Protein AF-0000000069156287 (afdb_homodimer)

Nearest PDB structures (foldseek):
  8ffm-assembly1_A  TM=2.471E-01  e=8.050E+00  Rattus norvegicus

Radius of gyration: 22.24 Å; Cα contacts (8 Å, |Δi|>4): 532; chains: 2; bounding box: 64×56×47 Å

InterPro domains:
  IPR019402 CWH43-like, N-terminal domain [PF10277] (24-183)
  IPR050911 DRAM/TMEM150 Autophagy Modulator [PTHR21324] (23-189)

Organism: Gadus morhua (NCBI:txid8049)

Secondary structure (DSSP, 8-state):
-THHHHHHHHHHHHHHHHHHHHTTTTSTTHHHHHHHHHHHHHHHHHHHHHHHHHHHHTTT--HHHHHHHHHHHHHHHHHHHHHHHS-TTT-HHHHHHHHHHHHHHHHHHHHHHHHHHHHSSPPTTHHHHHHHHHHHHHHHHHHHHHHHHHHHTT-HHHHHHHHHHHHHHHHHHHHHHHHHHTT--EEEEEEE-/-THHHHHHHHHHHHHHHHHHHHTT-SSTTHHHHHHHHHHHHHHHHHHHHHHHHHHHHTTT--HHHHHHHHHHHHHHHHHHHHHHHS-TTT-HHHHHHHHHHHHHHHHHHHHHHHHHHHHSSPPTTHHHHHHHHHHHHHHHHHHHHHHHHHHHTT-HHHHHHHHHHHHHHHHHHHHHHHHHHTT--EEEEEEE-

Structure (mmCIF, N/CA/C/O backbone):
data_AF-0000000069156287-model_v1
#
loop_
_entity.id
_entity.type
_entity.pdbx_description
1 polymer 'Transmembrane protein 150B'
#
loop_
_atom_site.group_PDB
_atom_site.id
_atom_site.type_symbol
_atom_site.label_atom_id
_atom_site.label_alt_id
_atom_site.label_comp_id
_atom_site.label_asym_id
_atom_site.label_entity_id
_atom_site.label_seq_id
_atom_site.pdbx_PDB_ins_code
_atom_site.Cartn_x
_atom_site.Cartn_y
_atom_site.Cartn_z
_atom_site.occupancy
_atom_site.B_iso_or_equiv
_atom_site.auth_seq_id
_atom_site.auth_comp_id
_atom_site.auth_asym_id
_atom_site.auth_atom_id
_atom_site.pdbx_PDB_model_num
ATOM 1 N N . MET A 1 1 ? 18.578 5.625 12.688 1 57.44 1 MET A N 1
ATOM 2 C CA . MET A 1 1 ? 19.562 5.293 11.656 1 57.44 1 MET A CA 1
ATOM 3 C C . MET A 1 1 ? 19.312 3.896 11.094 1 57.44 1 MET A C 1
ATOM 5 O O . MET A 1 1 ? 19.25 3.713 9.883 1 57.44 1 MET A O 1
ATOM 9 N N . LEU A 1 2 ? 18.969 2.975 11.984 1 64.5 2 LEU A N 1
ATOM 10 C CA . LEU A 1 2 ? 18.891 1.562 11.625 1 64.5 2 LEU A CA 1
ATOM 11 C C . LEU A 1 2 ? 17.531 1.218 11.055 1 64.5 2 LEU A C 1
ATOM 13 O O . LEU A 1 2 ? 17.391 0.245 10.305 1 64.5 2 LEU A O 1
ATOM 17 N N . LEU A 1 3 ? 16.656 2.238 11.047 1 77.5 3 LEU A N 1
ATOM 18 C CA . LEU A 1 3 ? 15.273 1.873 10.719 1 77.5 3 LEU A CA 1
ATOM 19 C C . LEU A 1 3 ? 15.07 1.816 9.211 1 77.5 3 LEU A C 1
ATOM 21 O O . LEU A 1 3 ? 14.352 0.952 8.711 1 77.5 3 LEU A O 1
ATOM 25 N N . TRP A 1 4 ? 15.93 2.475 8.516 1 85.88 4 TRP A N 1
ATOM 26 C CA . TRP A 1 4 ? 15.688 2.539 7.078 1 85.88 4 TRP A CA 1
ATOM 27 C C . TRP A 1 4 ? 16.281 1.322 6.375 1 85.88 4 TRP A C 1
ATOM 29 O O . TRP A 1 4 ? 15.789 0.914 5.316 1 85.88 4 TRP A O 1
ATOM 39 N N . LEU A 1 5 ? 17.328 0.754 6.984 1 88.25 5 LEU A N 1
ATOM 40 C CA . LEU A 1 5 ? 17.906 -0.44 6.375 1 88.25 5 LEU A CA 1
ATOM 41 C C . LEU A 1 5 ? 17.016 -1.651 6.594 1 88.25 5 LEU A C 1
ATOM 43 O O . LEU A 1 5 ? 17.109 -2.645 5.871 1 88.25 5 LEU A O 1
ATOM 47 N N . LEU A 1 6 ? 16.109 -1.538 7.504 1 90.81 6 LEU A N 1
ATOM 48 C CA . LEU A 1 6 ? 15.203 -2.645 7.785 1 90.81 6 LEU A CA 1
ATOM 49 C C . LEU A 1 6 ? 14.156 -2.785 6.684 1 90.81 6 LEU A C 1
ATOM 51 O O . LEU A 1 6 ? 13.602 -3.865 6.488 1 90.81 6 LEU A O 1
ATOM 55 N N . LEU A 1 7 ? 13.898 -1.75 5.949 1 94.12 7 LEU A N 1
ATOM 56 C CA . LEU A 1 7 ? 12.852 -1.778 4.934 1 94.12 7 LEU A CA 1
ATOM 57 C C . LEU A 1 7 ? 13.188 -2.789 3.842 1 94.12 7 LEU A C 1
ATOM 59 O O . LEU A 1 7 ? 12.422 -3.73 3.611 1 94.12 7 LEU A O 1
ATOM 63 N N . PRO A 1 8 ? 14.375 -2.725 3.266 1 95.69 8 PRO A N 1
ATOM 64 C CA . PRO A 1 8 ? 14.711 -3.727 2.252 1 95.69 8 PRO A CA 1
ATOM 65 C C . PRO A 1 8 ? 14.867 -5.129 2.836 1 95.69 8 PRO A C 1
ATOM 67 O O . PRO A 1 8 ? 14.531 -6.117 2.18 1 95.69 8 PRO A O 1
ATOM 70 N N . ILE A 1 9 ? 15.328 -5.207 4.035 1 95.19 9 ILE A N 1
ATOM 71 C CA . ILE A 1 9 ? 15.531 -6.5 4.676 1 95.19 9 ILE A CA 1
ATOM 72 C C . ILE A 1 9 ? 14.172 -7.164 4.926 1 95.19 9 ILE A C 1
ATOM 74 O O . ILE A 1 9 ? 13.984 -8.344 4.617 1 95.19 9 ILE A O 1
ATOM 78 N N . CYS A 1 10 ? 13.25 -6.453 5.445 1 95.5 10 CYS A N 1
ATOM 79 C CA . CYS A 1 10 ? 11.906 -6.98 5.672 1 95.5 10 CYS A CA 1
ATOM 80 C C . CYS A 1 10 ? 11.234 -7.336 4.355 1 95.5 10 CYS A C 1
ATOM 82 O O . CYS A 1 10 ? 10.562 -8.367 4.254 1 95.5 10 CYS A O 1
ATOM 84 N N . PHE A 1 11 ? 11.406 -6.473 3.436 1 97.44 11 PHE A N 1
ATOM 85 C CA . PHE A 1 11 ? 10.875 -6.746 2.107 1 97.44 11 PHE A CA 1
ATOM 86 C C . PHE A 1 11 ? 11.344 -8.109 1.608 1 97.44 11 PHE A C 1
ATOM 88 O O . PHE A 1 11 ? 10.531 -8.93 1.176 1 97.44 11 PHE A O 1
ATOM 95 N N . THR A 1 12 ? 12.617 -8.328 1.696 1 96.12 12 THR A N 1
ATOM 96 C CA . THR A 1 12 ? 13.203 -9.57 1.209 1 96.12 12 THR A CA 1
ATOM 97 C C . THR A 1 12 ? 12.734 -10.758 2.047 1 96.12 12 THR A C 1
ATOM 99 O O . THR A 1 12 ? 12.328 -11.789 1.505 1 96.12 12 THR A O 1
ATOM 102 N N . ALA A 1 13 ? 12.742 -10.609 3.322 1 95.12 13 ALA A N 1
ATOM 103 C CA . ALA A 1 13 ? 12.344 -11.695 4.211 1 95.12 13 ALA A CA 1
ATOM 104 C C . ALA A 1 13 ? 10.883 -12.07 4.008 1 95.12 13 ALA A C 1
ATOM 106 O O . ALA A 1 13 ? 10.555 -13.25 3.846 1 95.12 13 ALA A O 1
ATOM 107 N N . ILE A 1 14 ? 10.016 -11.117 3.959 1 94.81 14 ILE A N 1
ATOM 108 C CA . ILE A 1 14 ? 8.586 -11.367 3.768 1 94.81 14 ILE A CA 1
ATOM 109 C C . ILE A 1 14 ? 8.344 -11.93 2.373 1 94.81 14 ILE A C 1
ATOM 111 O O . ILE A 1 14 ? 7.547 -12.859 2.201 1 94.81 14 ILE A O 1
ATOM 115 N N . GLY A 1 15 ? 9.016 -11.391 1.414 1 94.19 15 GLY A N 1
ATOM 116 C CA . GLY A 1 15 ? 8.891 -11.898 0.055 1 94.19 15 GLY A CA 1
ATOM 117 C C . GLY A 1 15 ? 9.281 -13.352 -0.079 1 94.19 15 GLY A C 1
ATOM 118 O O . GLY A 1 15 ? 8.586 -14.133 -0.74 1 94.19 15 GLY A O 1
ATOM 119 N N . LEU A 1 16 ? 10.352 -13.695 0.585 1 91 16 LEU A N 1
ATOM 120 C CA . LEU A 1 16 ? 10.812 -15.078 0.506 1 91 16 LEU A CA 1
ATOM 121 C C . LEU A 1 16 ? 9.836 -16.031 1.19 1 91 16 LEU A C 1
ATOM 123 O O . LEU A 1 16 ? 9.617 -17.141 0.722 1 91 16 LEU A O 1
ATOM 127 N N . VAL A 1 17 ? 9.203 -15.57 2.221 1 86.94 17 VAL A N 1
ATOM 128 C CA . VAL A 1 17 ? 8.156 -16.359 2.869 1 86.94 17 VAL A CA 1
ATOM 129 C C . VAL A 1 17 ? 6.984 -16.531 1.911 1 86.94 17 VAL A C 1
ATOM 131 O O . VAL A 1 17 ? 6.352 -17.594 1.893 1 86.94 17 VAL A O 1
ATOM 134 N N . GLY A 1 18 ? 6.699 -15.555 1.138 1 86.75 18 GLY A N 1
ATOM 135 C CA . GLY A 1 18 ? 5.617 -15.617 0.169 1 86.75 18 GLY A CA 1
ATOM 136 C C . GLY A 1 18 ? 5.852 -16.641 -0.919 1 86.75 18 GLY A C 1
ATOM 137 O O . GLY A 1 18 ? 4.898 -17.234 -1.438 1 86.75 18 GLY A O 1
ATOM 138 N N . ILE A 1 19 ? 7.074 -16.844 -1.29 1 84.19 19 ILE A N 1
ATOM 139 C CA . ILE A 1 19 ? 7.383 -17.844 -2.309 1 84.19 19 ILE A CA 1
ATOM 140 C C . ILE A 1 19 ? 6.984 -19.234 -1.812 1 84.19 19 ILE A C 1
ATOM 142 O O . ILE A 1 19 ? 6.434 -20.047 -2.566 1 84.19 19 ILE A O 1
ATOM 146 N N . ALA A 1 20 ? 7.199 -19.516 -0.569 1 77 20 ALA A N 1
ATOM 147 C CA . ALA A 1 20 ? 6.812 -20.781 0.032 1 77 20 ALA A CA 1
ATOM 148 C C . ALA A 1 20 ? 5.297 -20.953 0.037 1 77 20 ALA A C 1
ATOM 150 O O . ALA A 1 20 ? 4.785 -22.062 -0.179 1 77 20 ALA A O 1
ATOM 151 N N . ALA A 1 21 ? 4.621 -19.875 0.158 1 73.38 21 ALA A N 1
ATOM 152 C CA . ALA A 1 21 ? 3.16 -19.906 0.201 1 73.38 21 ALA A CA 1
ATOM 153 C C . ALA A 1 21 ? 2.576 -20.172 -1.185 1 73.38 21 ALA A C 1
ATOM 155 O O . ALA A 1 21 ? 1.5 -20.766 -1.31 1 73.38 21 ALA A O 1
ATOM 156 N N . VAL A 1 22 ? 3.18 -19.688 -2.256 1 66.38 22 VAL A N 1
ATOM 157 C CA . VAL A 1 22 ? 2.74 -19.859 -3.637 1 66.38 22 VAL A CA 1
ATOM 158 C C . VAL A 1 22 ? 2.65 -21.344 -3.967 1 66.38 22 VAL A C 1
ATOM 160 O O . VAL A 1 22 ? 1.7 -21.797 -4.617 1 66.38 22 VAL A O 1
ATOM 163 N N . TYR A 1 23 ? 3.582 -22.062 -3.621 1 63.62 23 TYR A N 1
ATOM 164 C CA . TYR A 1 23 ? 3.605 -23.484 -3.945 1 63.62 23 TYR A CA 1
ATOM 165 C C . TYR A 1 23 ? 2.416 -24.203 -3.322 1 63.62 23 TYR A C 1
ATOM 167 O O . TYR A 1 23 ? 1.968 -25.234 -3.834 1 63.62 23 TYR A O 1
ATOM 175 N N . CYS A 1 24 ? 1.816 -23.516 -2.387 1 54.28 24 CYS A N 1
ATOM 176 C CA . CYS A 1 24 ? 0.682 -24.156 -1.725 1 54.28 24 CYS A CA 1
ATOM 177 C C . CYS A 1 24 ? -0.627 -23.484 -2.123 1 54.28 24 CYS A C 1
ATOM 179 O O . CYS A 1 24 ? -1.708 -23.984 -1.8 1 54.28 24 CYS A O 1
ATOM 181 N N . GLY A 1 25 ? -0.636 -22.469 -3.025 1 57.66 25 GLY A N 1
ATOM 182 C CA . GLY A 1 25 ? -1.684 -21.516 -2.691 1 57.66 25 GLY A CA 1
ATOM 183 C C . GLY A 1 25 ? -2.605 -21.219 -3.855 1 57.66 25 GLY A C 1
ATOM 184 O O . GLY A 1 25 ? -3.09 -20.094 -3.99 1 57.66 25 GLY A O 1
ATOM 185 N N . SER A 1 26 ? -2.893 -22.188 -4.695 1 66.38 26 SER A N 1
ATOM 186 C CA . SER A 1 26 ? -3.848 -21.734 -5.699 1 66.38 26 SER A CA 1
ATOM 187 C C . SER A 1 26 ? -5.273 -21.75 -5.152 1 66.38 26 SER A C 1
ATOM 189 O O . SER A 1 26 ? -6.191 -21.234 -5.793 1 66.38 26 SER A O 1
ATOM 191 N N . TYR A 1 27 ? -5.371 -22.266 -3.963 1 79.75 27 TYR A N 1
ATOM 192 C CA . TYR A 1 27 ? -6.723 -22.344 -3.424 1 79.75 27 TYR A CA 1
ATOM 193 C C . TYR A 1 27 ? -6.809 -21.656 -2.068 1 79.75 27 TYR A C 1
ATOM 195 O O . TYR A 1 27 ? -5.816 -21.578 -1.34 1 79.75 27 TYR A O 1
ATOM 203 N N . GLN A 1 28 ? -7.969 -21.219 -1.724 1 82.19 28 GLN A N 1
ATOM 204 C CA . GLN A 1 28 ? -8.219 -20.609 -0.422 1 82.19 28 GLN A CA 1
ATOM 205 C C . GLN A 1 28 ? -8.016 -21.609 0.707 1 82.19 28 GLN A C 1
ATOM 207 O O . GLN A 1 28 ? -8.344 -22.797 0.554 1 82.19 28 GLN A O 1
ATOM 212 N N . PRO A 1 29 ? -7.379 -21.266 1.798 1 86.44 29 PRO A N 1
ATOM 213 C CA . PRO A 1 29 ? -7.027 -19.906 2.238 1 86.44 29 PRO A CA 1
ATOM 214 C C . PRO A 1 29 ? -5.598 -19.516 1.87 1 86.44 29 PRO A C 1
ATOM 216 O O . PRO A 1 29 ? -5.172 -18.391 2.146 1 86.44 29 PRO A O 1
ATOM 219 N N . GLU A 1 30 ? -4.859 -20.469 1.293 1 86.44 30 GLU A N 1
ATOM 220 C CA . GLU A 1 30 ? -3.465 -20.188 0.96 1 86.44 30 GLU A CA 1
ATOM 221 C C . GLU A 1 30 ? -3.357 -19.031 -0.034 1 86.44 30 GLU A C 1
ATOM 223 O O . GLU A 1 30 ? -2.428 -18.234 0.04 1 86.44 30 GLU A O 1
ATOM 228 N N . SER A 1 31 ? -4.281 -18.938 -0.918 1 88.06 31 SER A N 1
ATOM 229 C CA . SER A 1 31 ? -4.258 -17.859 -1.897 1 88.06 31 SER A CA 1
ATOM 230 C C . SER A 1 31 ? -4.473 -16.5 -1.232 1 88.06 31 SER A C 1
ATOM 232 O O . SER A 1 31 ? -3.947 -15.492 -1.691 1 88.06 31 SER A O 1
ATOM 234 N N . CYS A 1 32 ? -5.277 -16.5 -0.157 1 90.56 32 CYS A N 1
ATOM 235 C CA . CYS A 1 32 ? -5.488 -15.273 0.597 1 90.56 32 CYS A CA 1
ATOM 236 C C . CYS A 1 32 ? -4.195 -14.805 1.261 1 90.56 32 CYS A C 1
ATOM 238 O O . CYS A 1 32 ? -3.883 -13.617 1.256 1 90.56 32 CYS A O 1
ATOM 240 N N . ILE A 1 33 ? -3.52 -15.75 1.844 1 91.25 33 ILE A N 1
ATOM 241 C CA . ILE A 1 33 ? -2.248 -15.461 2.496 1 91.25 33 ILE A CA 1
ATOM 242 C C . ILE A 1 33 ? -1.245 -14.945 1.465 1 91.25 33 ILE A C 1
ATOM 244 O O . ILE A 1 33 ? -0.547 -13.961 1.707 1 91.25 33 ILE A O 1
ATOM 248 N N . PHE A 1 34 ? -1.229 -15.648 0.334 1 91.62 34 PHE A N 1
ATOM 249 C CA . PHE A 1 34 ? -0.351 -15.234 -0.754 1 91.62 34 PHE A CA 1
ATOM 250 C C . PHE A 1 34 ? -0.656 -13.805 -1.18 1 91.62 34 PHE A C 1
ATOM 252 O O . PHE A 1 34 ? 0.253 -12.984 -1.312 1 91.62 34 PHE A O 1
ATOM 259 N N . SER A 1 35 ? -1.895 -13.492 -1.334 1 93.62 35 SER A N 1
ATOM 260 C CA . SER A 1 35 ? -2.322 -12.156 -1.729 1 93.62 35 SER A CA 1
ATOM 261 C C . SER A 1 35 ? -1.895 -11.117 -0.702 1 93.62 35 SER A C 1
ATOM 263 O O . SER A 1 35 ? -1.35 -10.07 -1.062 1 93.62 35 SER A O 1
ATOM 265 N N . GLN A 1 36 ? -2.104 -11.438 0.506 1 95.19 36 GLN A N 1
ATOM 266 C CA . GLN A 1 36 ? -1.752 -10.5 1.571 1 95.19 36 GLN A CA 1
ATOM 267 C C . GLN A 1 36 ? -0.25 -10.227 1.59 1 95.19 36 GLN A C 1
ATOM 269 O O . GLN A 1 36 ? 0.177 -9.078 1.726 1 95.19 36 GLN A O 1
ATOM 274 N N . ILE A 1 37 ? 0.531 -11.242 1.494 1 95.12 37 ILE A N 1
ATOM 275 C CA . ILE A 1 37 ? 1.983 -11.109 1.486 1 95.12 37 ILE A CA 1
ATOM 276 C C . ILE A 1 37 ? 2.418 -10.25 0.304 1 95.12 37 ILE A C 1
ATOM 278 O O . ILE A 1 37 ? 3.234 -9.336 0.459 1 95.12 37 ILE A O 1
ATOM 282 N N . CYS A 1 38 ? 1.894 -10.5 -0.881 1 95.62 38 CYS A N 1
ATOM 283 C CA . CYS A 1 38 ? 2.238 -9.742 -2.076 1 95.62 38 CYS A CA 1
ATOM 284 C C . CYS A 1 38 ? 1.898 -8.266 -1.9 1 95.62 38 CYS A C 1
ATOM 286 O O . CYS A 1 38 ? 2.666 -7.395 -2.312 1 95.62 38 CYS A O 1
ATOM 288 N N . ASN A 1 39 ? 0.79 -7.992 -1.289 1 97.56 39 ASN A N 1
ATOM 289 C CA . ASN A 1 39 ? 0.387 -6.602 -1.099 1 97.56 39 ASN A CA 1
ATOM 290 C C . ASN A 1 39 ? 1.276 -5.895 -0.081 1 97.56 39 ASN A C 1
ATOM 292 O O . ASN A 1 39 ? 1.581 -4.711 -0.234 1 97.56 39 ASN A O 1
ATOM 296 N N . ILE A 1 40 ? 1.68 -6.574 0.92 1 97.5 40 ILE A N 1
ATOM 297 C CA . ILE A 1 40 ? 2.641 -6.012 1.862 1 97.5 40 ILE A CA 1
ATOM 298 C C . ILE A 1 40 ? 3.959 -5.723 1.146 1 97.5 40 ILE A C 1
ATOM 300 O O . ILE A 1 40 ? 4.543 -4.652 1.316 1 97.5 40 ILE A O 1
ATOM 304 N N . CYS A 1 41 ? 4.422 -6.652 0.36 1 97.38 41 CYS A N 1
ATOM 305 C CA . CYS A 1 41 ? 5.656 -6.473 -0.395 1 97.38 41 CYS A CA 1
ATOM 306 C C . CYS A 1 41 ? 5.52 -5.332 -1.397 1 97.38 41 CYS A C 1
ATOM 308 O O . CYS A 1 41 ? 6.473 -4.582 -1.621 1 97.38 41 CYS A O 1
ATOM 310 N N . SER A 1 42 ? 4.352 -5.273 -2.018 1 98.25 42 SER A N 1
ATOM 311 C CA . SER A 1 42 ? 4.117 -4.168 -2.943 1 98.25 42 SER A CA 1
ATOM 312 C C . SER A 1 42 ? 4.266 -2.82 -2.246 1 98.25 42 SER A C 1
ATOM 314 O O . SER A 1 42 ? 4.949 -1.927 -2.75 1 98.25 42 SER A O 1
ATOM 316 N N . LEU A 1 43 ? 3.68 -2.686 -1.086 1 97.81 43 LEU A N 1
ATOM 317 C CA . LEU A 1 43 ? 3.779 -1.451 -0.315 1 97.81 43 LEU A CA 1
ATOM 318 C C . LEU A 1 43 ? 5.227 -1.165 0.072 1 97.81 43 LEU A C 1
ATOM 320 O O . LEU A 1 43 ? 5.719 -0.052 -0.126 1 97.81 43 LEU A O 1
ATOM 324 N N . LEU A 1 44 ? 5.871 -2.137 0.646 1 97.56 44 LEU A N 1
ATOM 325 C CA . LEU A 1 44 ? 7.262 -1.971 1.05 1 97.56 44 LEU A CA 1
ATOM 326 C C . LEU A 1 44 ? 8.141 -1.624 -0.149 1 97.56 44 LEU A C 1
ATOM 328 O O . LEU A 1 44 ? 9.023 -0.775 -0.048 1 97.56 44 LEU A O 1
ATOM 332 N N . GLY A 1 45 ? 7.895 -2.336 -1.242 1 98.06 45 GLY A N 1
ATOM 333 C CA . GLY A 1 45 ? 8.633 -2.027 -2.457 1 98.06 45 GLY A CA 1
ATOM 334 C C . GLY A 1 45 ? 8.469 -0.588 -2.906 1 98.06 45 GLY A C 1
ATOM 335 O O . GLY A 1 45 ? 9.453 0.073 -3.256 1 98.06 45 GLY A O 1
ATOM 336 N N . MET A 1 46 ? 7.25 -0.106 -2.891 1 98.19 46 MET A N 1
ATOM 337 C CA . MET A 1 46 ? 6.996 1.28 -3.273 1 98.19 46 MET A CA 1
ATOM 338 C C . MET A 1 46 ? 7.738 2.244 -2.354 1 98.19 46 MET A C 1
ATOM 340 O O . MET A 1 46 ? 8.32 3.229 -2.818 1 98.19 46 MET A O 1
ATOM 344 N N . LEU A 1 47 ? 7.746 1.96 -1.097 1 96.69 47 LEU A N 1
ATOM 345 C CA . LEU A 1 47 ? 8.445 2.809 -0.135 1 96.69 47 LEU A CA 1
ATOM 346 C C . LEU A 1 47 ? 9.945 2.816 -0.407 1 96.69 47 LEU A C 1
ATOM 348 O O . LEU A 1 47 ? 10.578 3.873 -0.385 1 96.69 47 LEU A O 1
ATOM 352 N N . ILE A 1 48 ? 10.484 1.666 -0.645 1 97.5 48 ILE A N 1
ATOM 353 C CA . ILE A 1 48 ? 11.906 1.541 -0.932 1 97.5 48 ILE A CA 1
ATOM 354 C C . ILE A 1 48 ? 12.258 2.369 -2.166 1 97.5 48 ILE A C 1
ATOM 356 O O . ILE A 1 48 ? 13.242 3.115 -2.162 1 97.5 48 ILE A O 1
ATOM 360 N N . VAL A 1 49 ? 11.438 2.248 -3.164 1 98 49 VAL A N 1
ATOM 361 C CA . VAL A 1 49 ? 11.688 2.924 -4.434 1 98 49 VAL A CA 1
ATOM 362 C C . VAL A 1 49 ? 11.648 4.438 -4.234 1 98 49 VAL A C 1
ATOM 364 O O . VAL A 1 49 ? 12.5 5.16 -4.746 1 98 49 VAL A O 1
ATOM 367 N N . VAL A 1 50 ? 10.75 4.91 -3.484 1 96.62 50 VAL A N 1
ATOM 368 C CA . VAL A 1 50 ? 10.594 6.344 -3.252 1 96.62 50 VAL A CA 1
ATOM 369 C C . VAL A 1 50 ? 11.781 6.867 -2.439 1 96.62 50 VAL A C 1
ATOM 371 O O . VAL A 1 50 ? 12.336 7.922 -2.75 1 96.62 50 VAL A O 1
ATOM 374 N N . ILE A 1 51 ? 12.125 6.141 -1.44 1 95.44 51 ILE A N 1
ATOM 375 C CA . ILE A 1 51 ? 13.242 6.555 -0.603 1 95.44 51 ILE A CA 1
ATOM 376 C C . ILE A 1 51 ? 14.531 6.555 -1.425 1 95.44 51 ILE A C 1
ATOM 378 O O . ILE A 1 51 ? 15.328 7.488 -1.341 1 95.44 51 ILE A O 1
ATOM 382 N N . ARG A 1 52 ? 14.734 5.48 -2.178 1 95 52 ARG A N 1
ATOM 383 C CA . ARG A 1 52 ? 15.914 5.402 -3.035 1 95 52 ARG A CA 1
ATOM 384 C C . ARG A 1 52 ? 15.953 6.555 -4.031 1 95 52 ARG A C 1
ATOM 386 O O . ARG A 1 52 ? 17 7.137 -4.281 1 95 52 ARG A O 1
ATOM 393 N N . TYR A 1 53 ? 14.844 6.863 -4.586 1 95.75 53 TYR A N 1
ATOM 394 C CA . TYR A 1 53 ? 14.742 8 -5.488 1 95.75 53 TYR A CA 1
ATOM 395 C C . TYR A 1 53 ? 15.227 9.281 -4.816 1 95.75 53 TYR A C 1
ATOM 397 O O . TYR A 1 53 ? 16.016 10.031 -5.395 1 95.75 53 TYR A O 1
ATOM 405 N N . GLN A 1 54 ? 14.75 9.5 -3.621 1 94.12 54 GLN A N 1
ATOM 406 C CA . GLN A 1 54 ? 15.133 10.711 -2.898 1 94.12 54 GLN A CA 1
ATOM 407 C C . GLN A 1 54 ? 16.625 10.711 -2.57 1 94.12 54 GLN A C 1
ATOM 409 O O . GLN A 1 54 ? 17.266 11.758 -2.592 1 94.12 54 GLN A O 1
ATOM 414 N N . GLN A 1 55 ? 17.125 9.609 -2.207 1 91.56 55 GLN A N 1
ATOM 415 C CA . GLN A 1 55 ? 18.547 9.484 -1.915 1 91.56 55 GLN A CA 1
ATOM 416 C C . GLN A 1 55 ? 19.391 9.938 -3.1 1 91.56 55 GLN A C 1
ATOM 418 O O . GLN A 1 55 ? 20.375 10.672 -2.928 1 91.56 55 GLN A O 1
ATOM 423 N N . ILE A 1 56 ? 18.984 9.516 -4.242 1 92.31 56 ILE A N 1
ATOM 424 C CA . ILE A 1 56 ? 19.734 9.836 -5.449 1 92.31 56 ILE A CA 1
ATOM 425 C C . ILE A 1 56 ? 19.438 11.273 -5.879 1 92.31 56 ILE A C 1
ATOM 427 O O . ILE A 1 56 ? 20.328 11.969 -6.387 1 92.31 56 ILE A O 1
ATOM 431 N N . GLN A 1 57 ? 18.219 11.68 -5.676 1 91.69 57 GLN A N 1
ATOM 432 C CA . GLN A 1 57 ? 17.828 13.039 -6.02 1 91.69 57 GLN A CA 1
ATOM 433 C C . GLN A 1 57 ? 18.688 14.062 -5.285 1 91.69 57 GLN A C 1
ATOM 435 O O . GLN A 1 57 ? 19.031 15.109 -5.836 1 91.69 57 GLN A O 1
ATOM 440 N N . ASP A 1 58 ? 19.078 13.758 -4.148 1 87.62 58 ASP A N 1
ATOM 441 C CA . ASP A 1 58 ? 19.875 14.656 -3.32 1 87.62 58 ASP A CA 1
ATOM 442 C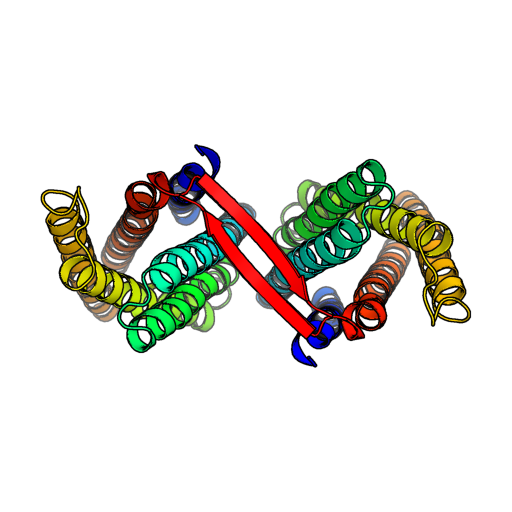 C . ASP A 1 58 ? 21.297 14.766 -3.855 1 87.62 58 ASP A C 1
ATOM 444 O O . ASP A 1 58 ? 22.016 15.727 -3.543 1 87.62 58 ASP A O 1
ATOM 448 N N . LEU A 1 59 ? 21.766 13.812 -4.547 1 84.62 59 LEU A N 1
ATOM 449 C CA . LEU A 1 59 ? 23.094 13.859 -5.141 1 84.62 59 LEU A CA 1
ATOM 450 C C . LEU A 1 59 ? 23.109 14.734 -6.391 1 84.62 59 LEU A C 1
ATOM 452 O O . LEU A 1 59 ? 24.172 15.148 -6.855 1 84.62 59 LEU A O 1
ATOM 456 N N . ASP A 1 60 ? 21.891 15.055 -6.938 1 82.06 60 ASP A N 1
ATOM 457 C CA . ASP A 1 60 ? 21.703 15.938 -8.094 1 82.06 60 ASP A CA 1
ATOM 458 C C . ASP A 1 60 ? 22.438 15.398 -9.312 1 82.06 60 ASP A C 1
ATOM 460 O O . ASP A 1 60 ? 23.078 16.172 -10.047 1 82.06 60 ASP A O 1
ATOM 464 N N . CYS A 1 61 ? 22.453 14.094 -9.453 1 83.88 61 CYS A N 1
ATOM 465 C CA . CYS A 1 61 ? 23.078 13.438 -10.602 1 83.88 61 CYS A CA 1
ATOM 466 C C . CYS A 1 61 ? 22.031 12.688 -11.43 1 83.88 61 CYS A C 1
ATOM 468 O O . CYS A 1 61 ? 21.203 11.969 -10.875 1 83.88 61 CYS A O 1
ATOM 470 N N . HIS A 1 62 ? 22.016 12.953 -12.781 1 90.81 62 HIS A N 1
ATOM 471 C CA . HIS A 1 62 ? 21.219 12.242 -13.773 1 90.81 62 HIS A CA 1
ATOM 472 C C . HIS A 1 62 ? 19.734 12.219 -13.383 1 90.81 62 HIS A C 1
ATOM 474 O O . HIS A 1 62 ? 19.156 11.148 -13.219 1 90.81 62 HIS A O 1
ATOM 480 N N . PRO A 1 63 ? 19.125 13.344 -13.289 1 93.75 63 PRO A N 1
ATOM 481 C CA . PRO A 1 63 ? 17.75 13.43 -12.812 1 93.75 63 PRO A CA 1
ATOM 482 C C . PRO A 1 63 ? 16.766 12.688 -13.711 1 93.75 63 PRO A C 1
ATOM 484 O O . PRO A 1 63 ? 15.766 12.148 -13.227 1 93.75 63 PRO A O 1
ATOM 487 N N . LYS A 1 64 ? 17.047 12.68 -15.016 1 95.44 64 LYS A N 1
ATOM 488 C CA . LYS A 1 64 ? 16.141 11.984 -15.922 1 95.44 64 LYS A CA 1
ATOM 489 C C . LYS A 1 64 ? 16.172 10.477 -15.672 1 95.44 64 LYS A C 1
ATOM 491 O O . LYS A 1 64 ? 15.117 9.836 -15.633 1 95.44 64 LYS A O 1
ATOM 496 N N . THR A 1 65 ? 17.328 9.914 -15.516 1 96.19 65 THR A N 1
ATOM 497 C CA . THR A 1 65 ? 17.469 8.492 -15.219 1 96.19 65 THR A CA 1
ATOM 498 C C . THR A 1 65 ? 16.844 8.156 -13.867 1 96.19 65 THR A C 1
ATOM 500 O O . THR A 1 65 ? 16.188 7.125 -13.719 1 96.19 65 THR A O 1
ATOM 503 N N . ASN A 1 66 ? 17.016 9.047 -12.969 1 96.62 66 ASN A N 1
ATOM 504 C CA . ASN A 1 66 ? 16.438 8.852 -11.641 1 96.62 66 ASN A CA 1
ATOM 505 C C . ASN A 1 66 ? 14.914 8.852 -11.68 1 96.62 66 ASN A C 1
ATOM 507 O O . ASN A 1 66 ? 14.273 8.047 -11.008 1 96.62 66 ASN A O 1
ATOM 511 N N . MET A 1 67 ? 14.367 9.688 -12.477 1 97.69 67 MET A N 1
ATOM 512 C CA . MET A 1 67 ? 12.914 9.727 -12.648 1 97.69 67 MET A CA 1
ATOM 513 C C . MET A 1 67 ? 12.414 8.453 -13.32 1 97.69 67 MET A C 1
ATOM 515 O O . MET A 1 67 ? 11.359 7.938 -12.961 1 97.69 67 MET A O 1
ATOM 519 N N . ALA A 1 68 ? 13.133 8.047 -14.25 1 98.06 68 ALA A N 1
ATOM 520 C CA . ALA A 1 68 ? 12.781 6.781 -14.891 1 98.06 68 ALA A CA 1
ATOM 521 C C . ALA A 1 68 ? 12.797 5.637 -13.891 1 98.06 68 ALA A C 1
ATOM 523 O O . ALA A 1 68 ? 11.914 4.781 -13.898 1 98.06 68 ALA A O 1
ATOM 524 N N . CYS A 1 69 ? 13.742 5.609 -13.016 1 97.94 69 CYS A N 1
ATOM 525 C CA . CYS A 1 69 ? 13.836 4.586 -11.977 1 97.94 69 CYS A CA 1
ATOM 526 C C . CYS A 1 69 ? 12.633 4.645 -11.047 1 97.94 69 CYS A C 1
ATOM 528 O O . CYS A 1 69 ? 12.078 3.605 -10.68 1 97.94 69 CYS A O 1
ATOM 530 N N . LEU A 1 70 ? 12.25 5.816 -10.742 1 98.31 70 LEU A N 1
ATOM 531 C CA . LEU A 1 70 ? 11.078 5.969 -9.891 1 98.31 70 LEU A CA 1
ATOM 532 C C . LEU A 1 70 ? 9.844 5.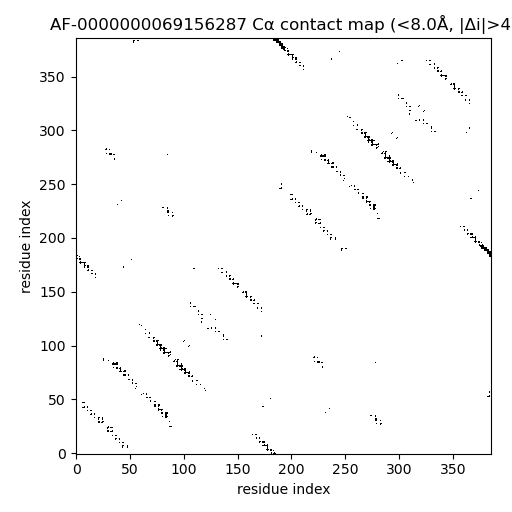363 -10.555 1 98.31 70 LEU A C 1
ATOM 534 O O . LEU A 1 70 ? 9.133 4.559 -9.938 1 98.31 70 LEU A O 1
ATOM 538 N N . ALA A 1 71 ? 9.633 5.707 -11.805 1 98.56 71 ALA A N 1
ATOM 539 C CA . ALA A 1 71 ? 8.461 5.223 -12.531 1 98.56 71 ALA A CA 1
ATOM 540 C C . ALA A 1 71 ? 8.5 3.707 -12.695 1 98.56 71 ALA A C 1
ATOM 542 O O . ALA A 1 71 ? 7.496 3.025 -12.469 1 98.56 71 ALA A O 1
ATOM 543 N N . LEU A 1 72 ? 9.602 3.211 -13.031 1 98.75 72 LEU A N 1
ATOM 544 C CA . LEU A 1 72 ? 9.766 1.779 -13.25 1 98.75 72 LEU A CA 1
ATOM 545 C C . LEU A 1 72 ? 9.625 1.004 -11.945 1 98.75 72 LEU A C 1
ATOM 547 O O . LEU A 1 72 ? 8.969 -0.041 -11.906 1 98.75 72 LEU A O 1
ATOM 551 N N . GLY A 1 73 ? 10.242 1.519 -10.898 1 98.69 73 GLY A N 1
ATOM 552 C CA . GLY A 1 73 ? 10.141 0.87 -9.602 1 98.69 73 GLY A CA 1
ATOM 553 C C . GLY A 1 73 ? 8.727 0.832 -9.062 1 98.69 73 GLY A C 1
ATOM 554 O O . GLY A 1 73 ? 8.281 -0.19 -8.531 1 98.69 73 GLY A O 1
ATOM 555 N N . LEU A 1 74 ? 8.016 1.936 -9.234 1 98.56 74 LEU A N 1
ATOM 556 C CA . LEU A 1 74 ? 6.633 1.985 -8.781 1 98.56 74 LEU A CA 1
ATOM 557 C C . LEU A 1 74 ? 5.758 1.047 -9.609 1 98.56 74 LEU A C 1
ATOM 559 O O . LEU A 1 74 ? 4.879 0.371 -9.07 1 98.56 74 LEU A O 1
ATOM 563 N N . THR A 1 75 ? 6.008 1.021 -10.875 1 98.62 75 THR A N 1
ATOM 564 C CA . THR A 1 75 ? 5.281 0.103 -11.742 1 98.62 75 THR A CA 1
ATOM 565 C C . THR A 1 75 ? 5.547 -1.346 -11.344 1 98.62 75 THR A C 1
ATOM 567 O O . THR A 1 75 ? 4.613 -2.141 -11.211 1 98.62 75 THR A O 1
ATOM 570 N N . SER A 1 76 ? 6.777 -1.673 -11.102 1 98.62 76 SER A N 1
ATOM 571 C CA . SER A 1 76 ? 7.152 -3.027 -10.711 1 98.62 76 SER A CA 1
ATOM 572 C C . SER A 1 76 ? 6.504 -3.42 -9.391 1 98.62 76 SER A C 1
ATOM 574 O O . SER A 1 76 ? 5.949 -4.512 -9.266 1 98.62 76 SER A O 1
ATOM 576 N N . SER A 1 77 ? 6.531 -2.531 -8.461 1 98.38 77 SER A N 1
ATOM 577 C CA . SER A 1 77 ? 5.934 -2.797 -7.16 1 98.38 77 SER A CA 1
ATOM 578 C C . SER A 1 77 ? 4.422 -2.959 -7.266 1 98.38 77 SER A C 1
ATOM 580 O O . SER A 1 77 ? 3.83 -3.795 -6.582 1 98.38 77 SER A O 1
ATOM 582 N N . SER A 1 78 ? 3.775 -2.217 -8.141 1 98.12 78 SER A N 1
ATOM 583 C CA . SER A 1 78 ? 2.34 -2.352 -8.367 1 98.12 78 SER A CA 1
ATOM 584 C C . SER A 1 78 ? 2.008 -3.682 -9.031 1 98.12 78 SER A C 1
ATOM 586 O O . SER A 1 78 ? 0.938 -4.246 -8.797 1 98.12 78 SER A O 1
ATOM 588 N N . GLY A 1 79 ? 2.9 -4.105 -9.875 1 98.12 79 GLY A N 1
ATOM 589 C CA . GLY A 1 79 ? 2.713 -5.402 -10.508 1 98.12 79 GLY A CA 1
ATOM 590 C C . GLY A 1 79 ? 2.633 -6.547 -9.516 1 98.12 79 GLY A C 1
ATOM 591 O O . GLY A 1 79 ? 1.901 -7.516 -9.742 1 98.12 79 GLY A O 1
ATOM 592 N N . ILE A 1 80 ? 3.393 -6.43 -8.422 1 97.06 80 ILE A N 1
ATOM 593 C CA . ILE A 1 80 ? 3.371 -7.449 -7.375 1 97.06 80 ILE A CA 1
ATOM 594 C C . ILE A 1 80 ? 1.967 -7.555 -6.785 1 97.06 80 ILE A C 1
ATOM 596 O O .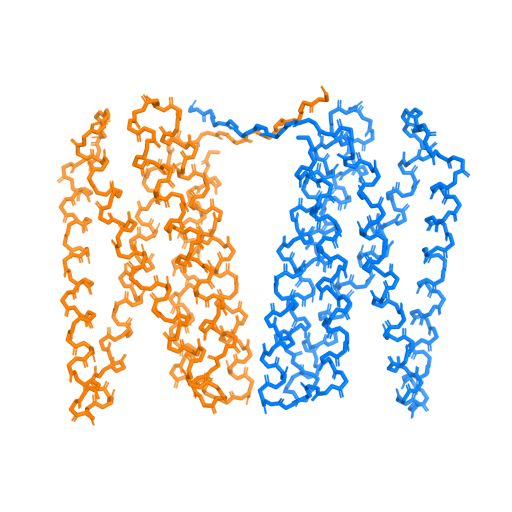 ILE A 1 80 ? 1.466 -8.656 -6.547 1 97.06 80 ILE A O 1
ATOM 600 N N . SER A 1 81 ? 1.314 -6.441 -6.559 1 97.44 81 SER A N 1
ATOM 601 C CA . SER A 1 81 ? -0.05 -6.422 -6.039 1 97.44 81 SER A CA 1
ATOM 602 C C . SER A 1 81 ? -1.024 -7.066 -7.02 1 97.44 81 SER A C 1
ATOM 604 O O . SER A 1 81 ? -1.866 -7.875 -6.621 1 97.44 81 SER A O 1
ATOM 606 N N . LEU A 1 82 ? -0.903 -6.711 -8.273 1 96.75 82 LEU A N 1
ATOM 607 C CA . LEU A 1 82 ? -1.796 -7.25 -9.289 1 96.75 82 LEU A CA 1
ATOM 608 C C . LEU A 1 82 ? -1.643 -8.766 -9.398 1 96.75 82 LEU A C 1
ATOM 610 O O . LEU A 1 82 ? -2.633 -9.5 -9.367 1 96.75 82 LEU A O 1
ATOM 614 N N . MET A 1 83 ? -0.431 -9.195 -9.539 1 93.88 83 MET A N 1
ATOM 615 C CA . MET A 1 83 ? -0.186 -10.633 -9.672 1 93.88 83 MET A CA 1
ATOM 616 C C . MET A 1 83 ? -0.625 -11.383 -8.414 1 93.88 83 MET A C 1
ATOM 618 O O . MET A 1 83 ? -1.134 -12.5 -8.5 1 93.88 83 MET A O 1
ATOM 622 N N . GLY A 1 84 ? -0.476 -10.758 -7.246 1 93 84 GLY A N 1
ATOM 623 C CA . GLY A 1 84 ? -0.83 -11.391 -5.984 1 93 84 GLY A CA 1
ATOM 624 C C . GLY A 1 84 ? -2.328 -11.508 -5.773 1 93 84 GLY A C 1
ATOM 625 O O . GLY A 1 84 ? -2.809 -12.492 -5.215 1 93 84 GLY A O 1
ATOM 626 N N . ASN A 1 85 ? -3.07 -10.555 -6.215 1 93.75 85 ASN A N 1
ATOM 627 C CA . ASN A 1 85 ? -4.512 -10.547 -6 1 93.75 85 ASN A CA 1
ATOM 628 C C . ASN A 1 85 ? -5.242 -11.359 -7.066 1 93.75 85 ASN A C 1
ATOM 630 O O . ASN A 1 85 ? -6.34 -11.867 -6.824 1 93.75 85 ASN A O 1
ATOM 634 N N . PHE A 1 86 ? -4.668 -11.445 -8.227 1 92.44 86 PHE A N 1
ATOM 635 C CA . PHE A 1 86 ? -5.25 -12.258 -9.289 1 92.44 86 PHE A CA 1
ATOM 636 C C . PHE A 1 86 ? -4.438 -13.531 -9.5 1 92.44 86 PHE A C 1
ATOM 638 O O . PHE A 1 86 ? -3.443 -13.531 -10.227 1 92.44 86 PHE A O 1
ATOM 645 N N . GLN A 1 87 ? -4.941 -14.602 -8.867 1 85 87 GLN A N 1
ATOM 646 C CA . GLN A 1 87 ? -4.285 -15.898 -9 1 85 87 GLN A CA 1
ATOM 647 C C . GLN A 1 87 ? -4.453 -16.469 -10.406 1 85 87 GLN A C 1
ATOM 649 O O . GLN A 1 87 ? -5.414 -16.141 -11.102 1 85 87 GLN A O 1
ATOM 654 N N . HIS A 1 88 ? -3.494 -17.328 -10.719 1 82.12 88 HIS A N 1
ATOM 655 C CA . HIS A 1 88 ? -3.508 -17.938 -12.047 1 82.12 88 HIS A CA 1
ATOM 656 C C . HIS A 1 88 ? -4.805 -18.703 -12.289 1 82.12 88 HIS A C 1
ATOM 658 O O . HIS A 1 88 ? -5.359 -18.656 -13.391 1 82.12 88 HIS A O 1
ATOM 664 N N . SER A 1 89 ? -5.297 -19.359 -11.289 1 82.44 89 SER A N 1
ATOM 665 C CA . SER A 1 89 ? -6.496 -20.188 -11.398 1 82.44 89 SER A CA 1
ATOM 666 C C . SER A 1 89 ? -7.75 -19.328 -11.508 1 82.44 89 SER A C 1
ATOM 668 O O . SER A 1 89 ? -8.781 -19.781 -12.008 1 82.44 89 SER A O 1
ATOM 670 N N . ALA A 1 90 ? -7.738 -18.094 -11.047 1 84.12 90 ALA A N 1
ATOM 671 C CA . ALA A 1 90 ? -8.914 -17.234 -11.039 1 84.12 90 ALA A CA 1
ATOM 672 C C . ALA A 1 90 ? -9.008 -16.406 -12.32 1 84.12 90 ALA A C 1
ATOM 674 O O . ALA A 1 90 ? -10.008 -16.484 -13.039 1 84.12 90 ALA A O 1
ATOM 675 N N . LEU A 1 91 ? -7.965 -15.711 -12.617 1 89.38 91 LEU A N 1
ATOM 676 C CA . LEU A 1 91 ? -7.898 -14.883 -13.812 1 89.38 91 LEU A CA 1
ATOM 677 C C . LEU A 1 91 ? -6.473 -14.812 -14.352 1 89.38 91 LEU A C 1
ATOM 679 O O . LEU A 1 91 ? -5.73 -13.883 -14.039 1 89.38 91 LEU A O 1
ATOM 683 N N . MET A 1 92 ? -6.137 -15.719 -15.305 1 88.94 92 MET A N 1
ATOM 684 C CA . MET A 1 92 ? -4.773 -15.938 -15.781 1 88.94 92 MET A CA 1
ATOM 685 C C . MET A 1 92 ? -4.238 -14.695 -16.484 1 88.94 92 MET A C 1
ATOM 687 O O . MET A 1 92 ? -3.072 -14.336 -16.312 1 88.94 92 MET A O 1
ATOM 691 N N . VAL A 1 93 ? -5.059 -14.008 -17.219 1 93.12 93 VAL A N 1
ATOM 692 C CA . VAL A 1 93 ? -4.625 -12.875 -18.031 1 93.12 93 VAL A CA 1
ATOM 693 C C . VAL A 1 93 ? -4.113 -11.758 -17.125 1 93.12 93 VAL A C 1
ATOM 695 O O . VAL A 1 93 ? -3.043 -11.195 -17.359 1 93.12 93 VAL A O 1
ATOM 698 N N . LEU A 1 94 ? -4.793 -11.438 -16.016 1 93.88 94 LEU A N 1
ATOM 699 C CA . LEU A 1 94 ? -4.375 -10.367 -15.125 1 93.88 94 LEU A CA 1
ATOM 700 C C . LEU A 1 94 ? -3.191 -10.805 -14.266 1 93.88 94 LEU A C 1
ATOM 702 O O . LEU A 1 94 ? -2.338 -9.984 -13.922 1 93.88 94 LEU A O 1
ATOM 706 N N . HIS A 1 95 ? -3.191 -12.156 -13.992 1 92.44 95 HIS A N 1
ATOM 707 C CA . HIS A 1 95 ? -2.018 -12.664 -13.297 1 92.44 95 HIS A CA 1
ATOM 708 C C . HIS A 1 95 ? -0.751 -12.453 -14.117 1 92.44 95 HIS A C 1
ATOM 710 O O . H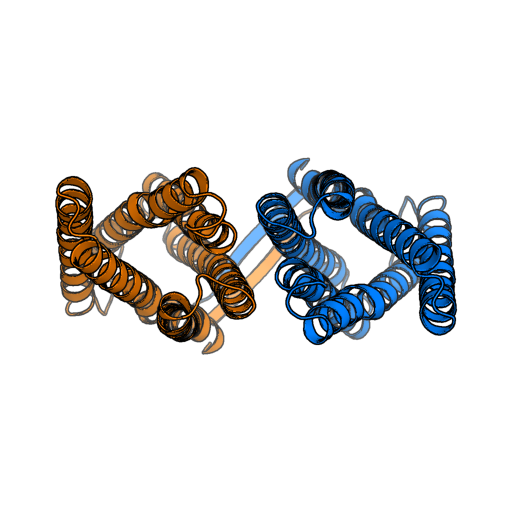IS A 1 95 ? 0.23 -11.898 -13.625 1 92.44 95 HIS A O 1
ATOM 716 N N . PHE A 1 96 ? -0.813 -12.797 -15.398 1 92.81 96 PHE A N 1
ATOM 717 C CA . PHE A 1 96 ? 0.348 -12.672 -16.266 1 92.81 96 PHE A CA 1
ATOM 718 C C . PHE A 1 96 ? 0.669 -11.211 -16.547 1 92.81 96 PHE A C 1
ATOM 720 O O . PHE A 1 96 ? 1.837 -10.844 -16.688 1 92.81 96 PHE A O 1
ATOM 727 N N . PHE A 1 97 ? -0.325 -10.43 -16.609 1 96.31 97 PHE A N 1
ATOM 728 C CA . PHE A 1 97 ? -0.09 -8.992 -16.766 1 96.31 97 PHE A CA 1
ATOM 729 C C . PHE A 1 97 ? 0.631 -8.438 -15.539 1 96.31 97 PHE A C 1
ATOM 731 O O . PHE A 1 97 ? 1.566 -7.645 -15.68 1 96.31 97 PHE A O 1
ATOM 738 N N . GLY A 1 98 ? 0.211 -8.875 -14.375 1 96.31 98 GLY A N 1
ATOM 739 C CA . GLY A 1 98 ? 0.908 -8.508 -13.156 1 96.31 98 GLY A CA 1
ATOM 740 C C . GLY A 1 98 ? 2.357 -8.953 -13.133 1 96.31 98 GLY A C 1
ATOM 741 O O . GLY A 1 98 ? 3.244 -8.188 -12.75 1 96.31 98 GLY A O 1
ATOM 742 N N . MET A 1 99 ? 2.574 -10.156 -13.547 1 94.81 99 MET A N 1
ATOM 743 C CA . MET A 1 99 ? 3.939 -10.664 -13.633 1 94.81 99 MET A CA 1
ATOM 744 C C . MET A 1 99 ? 4.777 -9.82 -14.594 1 94.81 99 MET A C 1
ATOM 746 O O . MET A 1 99 ? 5.93 -9.508 -14.297 1 94.81 99 MET A O 1
ATOM 750 N N . PHE A 1 100 ? 4.191 -9.531 -15.711 1 96.06 100 PHE A N 1
ATOM 751 C CA . PHE A 1 100 ? 4.867 -8.695 -16.703 1 96.06 100 PHE A CA 1
ATOM 752 C C . PHE A 1 100 ? 5.262 -7.352 -16.094 1 96.06 100 PHE A C 1
ATOM 754 O O . PHE A 1 100 ? 6.406 -6.918 -16.234 1 96.06 100 PHE A O 1
ATOM 761 N N . LEU A 1 101 ? 4.355 -6.699 -15.406 1 97.88 101 LEU A N 1
ATOM 762 C CA . LEU A 1 101 ? 4.605 -5.398 -14.789 1 97.88 101 LEU A CA 1
ATOM 763 C C . LEU A 1 101 ? 5.641 -5.516 -13.672 1 97.88 101 LEU A C 1
ATOM 765 O O . LEU A 1 101 ? 6.418 -4.586 -13.445 1 97.88 101 LEU A O 1
ATOM 769 N N . ALA A 1 102 ? 5.629 -6.594 -13.023 1 97.62 102 ALA A N 1
ATOM 770 C CA . ALA A 1 102 ? 6.551 -6.77 -11.906 1 97.62 102 ALA A CA 1
ATOM 771 C C . ALA A 1 102 ? 7.969 -7.035 -12.398 1 97.62 102 ALA A C 1
ATOM 773 O O . ALA A 1 102 ? 8.93 -6.422 -11.922 1 97.62 102 ALA A O 1
ATOM 774 N N . PHE A 1 103 ? 8.117 -7.859 -13.469 1 97.56 103 PHE A N 1
ATOM 775 C CA . PHE A 1 103 ? 9.43 -8.398 -13.797 1 97.56 103 PHE A CA 1
ATOM 776 C C . PHE A 1 103 ? 10.125 -7.531 -14.844 1 97.56 103 PHE A C 1
ATOM 778 O O . PHE A 1 103 ? 11.312 -7.23 -14.719 1 97.56 103 PHE A O 1
ATOM 785 N N . ILE A 1 104 ? 9.43 -7.082 -15.82 1 97.31 104 ILE A N 1
ATOM 786 C CA . ILE A 1 104 ? 10.102 -6.391 -16.922 1 97.31 104 ILE A CA 1
ATOM 787 C C . ILE A 1 104 ? 10.5 -4.984 -16.469 1 97.31 104 ILE A C 1
ATOM 789 O O . ILE A 1 104 ? 11.68 -4.641 -16.469 1 97.31 104 ILE A O 1
ATOM 793 N N . PRO A 1 105 ? 9.57 -4.168 -16.031 1 98.44 105 PRO A N 1
ATOM 794 C CA . PRO A 1 105 ? 10.008 -2.875 -15.508 1 98.44 105 PRO A CA 1
ATOM 795 C C . PRO A 1 105 ? 10.977 -3.014 -14.336 1 98.44 105 PRO A C 1
ATOM 797 O O . PRO A 1 105 ? 11.883 -2.193 -14.18 1 98.44 105 PRO A O 1
ATOM 800 N N . GLY A 1 106 ? 10.758 -4.039 -13.523 1 98.25 106 GLY A N 1
ATOM 801 C CA . GLY A 1 106 ? 11.68 -4.281 -12.422 1 98.25 106 GLY A CA 1
ATOM 802 C C . GLY A 1 106 ? 13.102 -4.555 -12.883 1 98.25 106 GLY A C 1
ATOM 803 O O . GLY A 1 106 ? 14.055 -4.047 -12.297 1 98.25 106 GLY A O 1
ATOM 804 N N . LEU A 1 107 ? 13.219 -5.352 -13.883 1 97.75 107 LEU A N 1
ATOM 805 C CA . LEU A 1 107 ? 14.539 -5.652 -14.43 1 97.75 107 LEU A CA 1
ATOM 806 C C . LEU A 1 107 ? 15.211 -4.387 -14.961 1 97.75 107 LEU A C 1
ATOM 808 O O . LEU A 1 107 ? 16.391 -4.16 -14.719 1 97.75 107 LEU A O 1
ATOM 812 N N . VAL A 1 108 ? 14.484 -3.578 -15.648 1 98.12 108 VAL A N 1
ATOM 813 C CA . VAL A 1 108 ? 15.023 -2.33 -16.172 1 98.12 108 VAL A CA 1
ATOM 814 C C . VAL A 1 108 ? 15.375 -1.391 -15.023 1 98.12 108 VAL A C 1
ATOM 816 O O . VAL A 1 108 ? 16.391 -0.688 -15.078 1 98.12 108 VAL A O 1
ATOM 819 N N . TYR A 1 109 ? 14.578 -1.358 -14.023 1 98.44 109 TYR A N 1
ATOM 820 C CA . TYR A 1 109 ? 14.859 -0.575 -12.82 1 98.44 109 TYR A CA 1
ATOM 821 C C . TYR A 1 109 ? 16.219 -0.926 -12.25 1 98.44 109 TYR A C 1
ATOM 823 O O . TYR A 1 109 ? 17.047 -0.04 -12 1 98.44 109 TYR A O 1
ATOM 831 N N . PHE A 1 110 ? 16.484 -2.172 -12.07 1 97.88 110 PHE A N 1
ATOM 832 C CA . PHE A 1 110 ? 17.734 -2.594 -11.453 1 97.88 110 PHE A CA 1
ATOM 833 C C . PHE A 1 110 ? 18.906 -2.361 -12.391 1 97.88 110 PHE A C 1
ATOM 835 O O . PHE A 1 110 ? 20.016 -2.051 -11.938 1 97.88 110 PHE A O 1
ATOM 842 N N . ALA A 1 111 ? 18.656 -2.521 -13.664 1 97.19 111 ALA A N 1
ATOM 843 C CA . ALA A 1 111 ? 19.703 -2.201 -14.625 1 97.19 111 ALA A CA 1
ATOM 844 C C . ALA A 1 111 ? 20.078 -0.723 -14.562 1 97.19 111 ALA A C 1
ATOM 846 O O . ALA A 1 111 ? 21.25 -0.369 -14.617 1 97.19 111 ALA A O 1
ATOM 847 N N . LEU A 1 112 ? 19.109 0.127 -14.43 1 96.56 112 LEU A N 1
ATOM 848 C CA . LEU A 1 112 ? 19.359 1.561 -14.336 1 96.56 112 LEU A CA 1
ATOM 849 C C . LEU A 1 112 ? 20.016 1.91 -13.008 1 96.56 112 LEU A C 1
ATOM 851 O O . LEU A 1 112 ? 20.875 2.791 -12.953 1 96.56 112 LEU A O 1
ATOM 855 N N . GLN A 1 113 ? 19.578 1.217 -12 1 94.81 113 GLN A N 1
ATOM 856 C CA . GLN A 1 113 ? 20.234 1.409 -10.711 1 94.81 113 GLN A CA 1
ATOM 857 C C . GLN A 1 113 ? 21.719 1.062 -10.797 1 94.81 113 GLN A C 1
ATOM 859 O O . GLN A 1 113 ? 22.562 1.758 -10.227 1 94.81 113 GLN A O 1
ATOM 864 N N . LEU A 1 114 ? 21.953 0.002 -11.422 1 93.88 114 LEU A N 1
ATOM 865 C CA . LEU A 1 114 ? 23.328 -0.421 -11.641 1 93.88 114 LEU A CA 1
ATOM 866 C C . LEU A 1 114 ? 24.094 0.622 -12.445 1 93.88 114 LEU A C 1
ATOM 868 O O . LEU A 1 114 ? 25.234 0.972 -12.102 1 93.88 114 LEU A O 1
ATOM 872 N N . TRP A 1 115 ? 23.484 1.091 -13.484 1 93.75 115 TRP A N 1
ATOM 873 C CA . TRP A 1 115 ? 24.094 2.141 -14.305 1 93.75 115 TRP A CA 1
ATOM 874 C C . TRP A 1 115 ? 24.391 3.377 -13.461 1 93.75 115 TRP A C 1
ATOM 876 O O . TRP A 1 115 ? 25.484 3.943 -13.555 1 93.75 115 TRP A O 1
ATOM 886 N N . GLN A 1 116 ? 23.5 3.727 -12.625 1 92 116 GLN A N 1
ATOM 887 C CA . GLN A 1 116 ? 23.688 4.887 -11.758 1 92 116 GLN A CA 1
ATOM 888 C C . GLN A 1 116 ? 24.812 4.664 -10.766 1 92 116 GLN A C 1
ATOM 890 O O . GLN A 1 116 ? 25.562 5.594 -10.438 1 92 116 GLN A O 1
ATOM 895 N N . MET A 1 117 ? 24.891 3.496 -10.266 1 90.75 117 MET A N 1
ATOM 896 C CA . MET A 1 117 ? 25.953 3.162 -9.328 1 90.75 117 MET A CA 1
ATOM 897 C C . MET A 1 117 ? 27.312 3.408 -9.945 1 90.75 117 MET A C 1
ATOM 899 O O . MET A 1 117 ? 28.219 3.945 -9.289 1 90.75 117 MET A O 1
ATOM 903 N N . TYR A 1 118 ? 27.469 3.176 -11.188 1 90.62 118 TYR A N 1
ATOM 904 C CA . TYR A 1 118 ? 28.766 3.277 -11.828 1 90.62 118 TYR A CA 1
ATOM 905 C C . TYR A 1 118 ? 29 4.68 -12.391 1 90.62 118 TYR A C 1
ATOM 907 O O . TYR A 1 118 ? 30.125 5.047 -12.719 1 90.62 118 TYR A O 1
ATOM 915 N N . HIS A 1 119 ? 27.953 5.48 -12.453 1 88.88 119 HIS A N 1
ATOM 916 C CA . HIS A 1 119 ? 28.109 6.777 -13.109 1 88.88 119 HIS A CA 1
ATOM 917 C C . HIS A 1 119 ? 27.859 7.918 -12.133 1 88.88 119 HIS A C 1
ATOM 919 O O . HIS A 1 119 ? 27.875 9.086 -12.516 1 88.88 119 HIS A O 1
ATOM 925 N N . SER A 1 120 ? 27.469 7.621 -11.055 1 79.94 120 SER A N 1
ATOM 926 C CA . SER A 1 120 ? 27.328 8.641 -10.016 1 79.94 120 SER A CA 1
ATOM 927 C C . SER A 1 120 ? 28.5 8.602 -9.039 1 79.94 120 SER A C 1
ATOM 929 O O . SER A 1 120 ? 29.375 7.754 -9.156 1 79.94 120 SER A O 1
ATOM 931 N N . ALA A 1 121 ? 28.516 9.602 -8.039 1 66.56 121 ALA A N 1
ATOM 932 C CA . ALA A 1 121 ? 29.641 9.773 -7.137 1 66.56 121 ALA A CA 1
ATOM 933 C C . ALA A 1 121 ? 30 8.453 -6.445 1 66.56 121 ALA A C 1
ATOM 935 O O . ALA A 1 121 ? 29.156 7.559 -6.336 1 66.56 121 ALA A O 1
ATOM 936 N N . PRO A 1 122 ? 31.203 8.43 -5.996 1 64.38 122 PRO A N 1
ATOM 937 C CA . PRO A 1 122 ? 31.812 7.184 -5.535 1 64.38 122 PRO A CA 1
ATOM 938 C C . PRO A 1 122 ? 31 6.5 -4.434 1 64.38 122 PRO A C 1
ATOM 940 O O . PRO A 1 122 ? 30.484 7.172 -3.535 1 64.38 122 PRO A O 1
ATOM 943 N N . CYS A 1 123 ? 30.578 5.375 -4.73 1 67.38 123 CYS A N 1
ATOM 944 C CA . CYS A 1 123 ? 30.047 4.445 -3.74 1 67.38 123 CYS A CA 1
ATOM 945 C C . CYS A 1 123 ? 31.172 3.646 -3.086 1 67.38 123 CYS A C 1
ATOM 947 O O . CYS A 1 123 ? 32.031 3.125 -3.775 1 67.38 123 CYS A O 1
ATOM 949 N N . HIS A 1 124 ? 31.281 3.676 -1.838 1 72.12 124 HIS A N 1
ATOM 950 C CA . HIS A 1 124 ? 32.344 3.018 -1.079 1 72.12 124 HIS A CA 1
ATOM 951 C C . HIS A 1 124 ? 32.281 1.503 -1.241 1 72.12 124 HIS A C 1
ATOM 953 O O . HIS A 1 124 ? 33.281 0.812 -1.062 1 72.12 124 HIS A O 1
ATOM 959 N N . HIS A 1 125 ? 31.203 0.959 -1.646 1 80.12 125 HIS A N 1
ATOM 960 C CA . HIS A 1 125 ? 31.047 -0.49 -1.701 1 80.12 125 HIS A CA 1
ATOM 961 C C . HIS A 1 125 ? 30.906 -0.976 -3.141 1 80.12 125 HIS A C 1
ATOM 963 O O . HIS A 1 125 ? 30.438 -2.092 -3.381 1 80.12 125 HIS A O 1
ATOM 969 N N . LYS A 1 126 ? 31.438 -0.225 -3.926 1 84.06 126 LYS A N 1
ATOM 970 C CA . LYS A 1 126 ? 31.297 -0.518 -5.348 1 84.06 126 LYS A CA 1
ATOM 971 C C . LYS A 1 126 ? 32.062 -1.786 -5.73 1 84.06 126 LYS A C 1
ATOM 973 O O . LYS A 1 126 ? 31.609 -2.539 -6.602 1 84.06 126 LYS A O 1
ATOM 978 N N . HIS A 1 127 ? 33.094 -2.088 -5.047 1 87.56 127 HIS A N 1
ATOM 979 C CA . HIS A 1 127 ? 34 -3.178 -5.438 1 87.56 127 HIS A CA 1
ATOM 980 C C . HIS A 1 127 ? 33.312 -4.531 -5.273 1 87.56 127 HIS A C 1
ATOM 982 O O . HIS A 1 127 ? 33.594 -5.465 -6.027 1 87.56 127 HIS A O 1
ATOM 988 N N . TRP A 1 128 ? 32.375 -4.699 -4.383 1 91.06 128 TRP A N 1
ATOM 989 C CA . TRP A 1 128 ? 31.688 -5.984 -4.254 1 91.06 128 TRP A CA 1
ATOM 990 C C . TRP A 1 128 ? 30.219 -5.859 -4.598 1 91.06 128 TRP A C 1
ATOM 992 O O . TRP A 1 128 ? 29.594 -6.812 -5.074 1 91.06 128 TRP A O 1
ATOM 1002 N N . LEU A 1 129 ? 29.656 -4.805 -4.324 1 93.25 129 LEU A N 1
ATOM 1003 C CA . LEU A 1 129 ? 28.234 -4.602 -4.555 1 93.25 129 LEU A CA 1
ATOM 1004 C C . LEU A 1 129 ? 27.922 -4.535 -6.051 1 93.25 129 LEU A C 1
ATOM 1006 O O . LEU A 1 129 ? 26.922 -5.066 -6.508 1 93.25 129 LEU A O 1
ATOM 1010 N N . GLY A 1 130 ? 28.766 -3.906 -6.777 1 92.75 130 GLY A N 1
ATOM 1011 C CA . GLY A 1 130 ? 28.594 -3.799 -8.219 1 92.75 130 GLY A CA 1
ATOM 1012 C C . GLY A 1 130 ? 28.531 -5.145 -8.914 1 92.75 130 GLY A C 1
ATOM 1013 O O . GLY A 1 130 ? 27.516 -5.48 -9.523 1 92.75 130 GLY A O 1
ATOM 1014 N N . PRO A 1 131 ? 29.625 -5.883 -8.773 1 94.88 131 PRO A N 1
ATOM 1015 C CA . PRO A 1 131 ? 29.609 -7.211 -9.398 1 94.88 131 PRO A CA 1
ATOM 1016 C C . PRO A 1 131 ? 28.438 -8.07 -8.938 1 94.88 131 PRO A C 1
ATOM 1018 O O . PRO A 1 131 ? 27.891 -8.844 -9.734 1 94.88 131 PRO A O 1
ATOM 1021 N N . LEU A 1 132 ? 28.078 -8 -7.719 1 95.94 132 LEU A N 1
ATOM 1022 C CA . LEU A 1 132 ? 26.953 -8.773 -7.207 1 95.94 132 LEU A CA 1
ATOM 1023 C C . LEU A 1 132 ? 25.656 -8.359 -7.902 1 95.94 132 LEU A C 1
ATOM 1025 O O . LEU A 1 132 ? 24.859 -9.219 -8.312 1 95.94 132 LEU A O 1
ATOM 1029 N N . ARG A 1 133 ? 25.438 -7.105 -8.07 1 96.19 133 ARG A N 1
ATOM 1030 C CA . ARG A 1 133 ? 24.234 -6.609 -8.75 1 96.19 133 ARG A CA 1
ATOM 1031 C C . ARG A 1 133 ? 24.25 -7 -10.227 1 96.19 133 ARG A C 1
ATOM 1033 O O . ARG A 1 133 ? 23.203 -7.332 -10.789 1 96.19 133 ARG A O 1
ATOM 1040 N N . VAL A 1 134 ? 25.391 -6.957 -10.812 1 96.44 134 VAL A N 1
ATOM 1041 C CA . VAL A 1 134 ? 25.516 -7.371 -12.211 1 96.44 134 VAL A CA 1
ATOM 1042 C C . VAL A 1 134 ? 25.141 -8.844 -12.344 1 96.44 134 VAL A C 1
ATOM 1044 O O . VAL A 1 134 ? 24.406 -9.227 -13.25 1 96.44 134 VAL A O 1
ATOM 1047 N N . ALA A 1 135 ? 25.719 -9.594 -11.477 1 97.44 135 ALA A N 1
ATOM 1048 C CA . ALA A 1 135 ? 25.438 -11.031 -11.508 1 97.44 135 ALA A CA 1
ATOM 1049 C C . ALA A 1 135 ? 23.953 -11.305 -11.328 1 97.44 135 ALA A C 1
ATOM 1051 O O . ALA A 1 135 ? 23.375 -12.109 -12.062 1 97.44 135 ALA A O 1
ATOM 1052 N N . CYS A 1 136 ? 23.328 -10.664 -10.398 1 97.31 136 CYS A N 1
ATOM 1053 C CA . CYS A 1 136 ? 21.906 -10.867 -10.133 1 97.31 136 CYS A CA 1
ATOM 1054 C C . CYS A 1 136 ? 21.062 -10.422 -11.32 1 97.31 136 CYS A C 1
ATOM 1056 O O . CYS A 1 136 ? 20.141 -11.133 -11.734 1 97.31 136 CYS A O 1
ATOM 1058 N N . CYS A 1 137 ? 21.359 -9.305 -11.883 1 96.81 137 CYS A N 1
ATOM 1059 C CA . CYS A 1 137 ? 20.625 -8.789 -13.023 1 96.81 137 CYS A CA 1
ATOM 1060 C C . CYS A 1 137 ? 20.75 -9.727 -14.219 1 96.81 137 CYS A C 1
ATOM 1062 O O . CYS A 1 137 ? 19.75 -10.023 -14.891 1 96.81 137 CYS A O 1
ATOM 1064 N N . SER A 1 138 ? 21.953 -10.164 -14.461 1 97.75 138 SER A N 1
ATOM 1065 C CA . SER A 1 138 ? 22.188 -11.078 -15.57 1 97.75 138 SER A CA 1
ATOM 1066 C C . SER A 1 138 ? 21.453 -12.398 -15.367 1 97.75 138 SER A C 1
ATOM 1068 O O . SER A 1 138 ? 20.797 -12.898 -16.281 1 97.75 138 SER A O 1
ATOM 1070 N N . ALA A 1 139 ? 21.562 -12.906 -14.188 1 98.19 139 ALA A N 1
ATOM 1071 C CA . ALA A 1 139 ? 20.891 -14.164 -13.883 1 98.19 139 ALA A CA 1
ATOM 1072 C C . ALA A 1 139 ? 19.375 -14.023 -14.039 1 98.19 139 ALA A C 1
ATOM 1074 O O . ALA A 1 139 ? 18.719 -14.891 -14.617 1 98.19 139 ALA A O 1
ATOM 1075 N N . CYS A 1 140 ? 18.797 -12.945 -13.547 1 97.5 140 CYS A N 1
ATOM 1076 C CA . CYS A 1 140 ? 17.375 -12.703 -13.68 1 97.5 140 CYS A CA 1
ATOM 1077 C C . CYS A 1 140 ? 16.969 -12.641 -15.148 1 97.5 140 CYS A C 1
ATOM 1079 O O . CYS A 1 140 ? 15.945 -13.211 -15.531 1 97.5 140 CYS A O 1
ATOM 1081 N N . THR A 1 141 ? 17.734 -11.961 -15.969 1 97.38 141 THR A N 1
ATOM 1082 C CA . THR A 1 141 ? 17.422 -11.836 -17.391 1 97.38 141 THR A CA 1
ATOM 1083 C C . THR A 1 141 ? 17.406 -13.203 -18.062 1 97.38 141 THR A C 1
ATOM 1085 O O . THR A 1 141 ? 16.438 -13.547 -18.75 1 97.38 141 THR A O 1
ATOM 1088 N N . VAL A 1 142 ? 18.391 -13.984 -17.812 1 98.12 142 VAL A N 1
ATOM 1089 C CA . VAL A 1 142 ? 18.5 -15.305 -18.422 1 98.12 142 VAL A CA 1
ATOM 1090 C C . VAL A 1 142 ? 17.359 -16.188 -17.953 1 98.12 142 VAL A C 1
ATOM 1092 O O . VAL A 1 142 ? 16.719 -16.891 -18.766 1 98.12 142 VAL A O 1
ATOM 1095 N N . LEU A 1 143 ? 17.109 -16.156 -16.672 1 98.06 143 LEU A N 1
ATOM 1096 C CA . LEU A 1 143 ? 16.062 -17 -16.109 1 98.06 143 LEU A CA 1
ATOM 1097 C C . LEU A 1 143 ? 14.695 -16.578 -16.625 1 98.06 143 LEU A C 1
ATOM 1099 O O . LEU A 1 143 ? 13.828 -17.438 -16.859 1 98.06 143 LEU A O 1
ATOM 1103 N N . LEU A 1 144 ? 14.461 -15.312 -16.766 1 96.75 144 LEU A N 1
ATOM 1104 C CA . LEU A 1 144 ? 13.188 -14.844 -17.297 1 96.75 144 LEU A CA 1
ATOM 1105 C C . LEU A 1 144 ? 12.984 -15.344 -18.734 1 96.75 144 LEU A C 1
ATOM 1107 O O . LEU A 1 144 ? 11.898 -15.82 -19.078 1 96.75 144 LEU A O 1
ATOM 1111 N N . PHE A 1 145 ? 13.992 -15.297 -19.547 1 96.69 145 PHE A N 1
ATOM 1112 C CA . PHE A 1 145 ? 13.906 -15.805 -20.906 1 96.69 145 PHE A CA 1
ATOM 1113 C C . PHE A 1 145 ? 13.719 -17.312 -20.922 1 96.69 145 PHE A C 1
ATOM 1115 O O . PHE A 1 145 ? 12.922 -17.844 -21.703 1 96.69 145 PHE A O 1
ATOM 1122 N N . THR A 1 146 ? 14.461 -17.953 -20.078 1 97.38 146 THR A N 1
ATOM 1123 C CA . THR A 1 146 ? 14.32 -19.406 -19.984 1 97.38 146 THR A CA 1
ATOM 1124 C C . THR A 1 146 ? 12.898 -19.781 -19.578 1 97.38 146 THR A C 1
ATOM 1126 O O . THR A 1 146 ? 12.312 -20.719 -20.141 1 97.38 146 THR A O 1
ATOM 1129 N N . ALA A 1 147 ? 12.367 -19.062 -18.594 1 95.81 147 ALA A N 1
ATOM 1130 C CA . ALA A 1 147 ? 10.992 -19.328 -18.172 1 95.81 147 ALA A CA 1
ATOM 1131 C C . ALA A 1 147 ? 10.016 -19.156 -19.328 1 95.81 147 ALA A C 1
ATOM 1133 O O . ALA A 1 147 ? 9.102 -19.969 -19.5 1 95.81 147 ALA A O 1
ATOM 1134 N N . MET A 1 148 ? 10.195 -18.125 -20.172 1 94.81 148 MET A N 1
ATOM 1135 C CA . MET A 1 148 ? 9.32 -17.859 -21.312 1 94.81 148 MET A CA 1
ATOM 1136 C C . MET A 1 148 ? 9.406 -19 -22.328 1 94.81 148 MET A C 1
ATOM 1138 O O . MET A 1 148 ? 8.383 -19.453 -22.859 1 94.81 148 MET A O 1
ATOM 1142 N N . VAL A 1 149 ? 10.547 -19.484 -22.609 1 96.31 149 VAL A N 1
ATOM 1143 C CA . VAL A 1 149 ? 10.758 -20.562 -23.547 1 96.31 149 VAL A CA 1
ATOM 1144 C C . VAL A 1 149 ? 10.117 -21.844 -23.016 1 96.31 149 VAL A C 1
ATOM 1146 O O . VAL A 1 149 ? 9.406 -22.547 -23.75 1 96.31 149 VAL A O 1
ATOM 1149 N N . LEU A 1 150 ? 10.367 -22.141 -21.75 1 96.31 150 LEU A N 1
ATOM 1150 C CA . LEU A 1 150 ? 9.812 -23.359 -21.141 1 96.31 150 LEU A CA 1
ATOM 1151 C C . LEU A 1 150 ? 8.289 -23.312 -21.125 1 96.31 150 LEU A C 1
ATOM 1153 O O . LEU A 1 150 ? 7.629 -24.312 -21.375 1 96.31 150 LEU A O 1
ATOM 1157 N N . PHE A 1 151 ? 7.77 -22.172 -20.812 1 93.19 151 PHE A N 1
ATOM 1158 C CA . PHE A 1 151 ? 6.324 -22.016 -20.859 1 93.19 151 PHE A CA 1
ATOM 1159 C C . PHE A 1 151 ? 5.801 -22.234 -22.281 1 93.19 151 PHE A C 1
ATOM 1161 O O . PHE A 1 151 ? 4.777 -22.906 -22.469 1 93.19 151 PHE A O 1
ATOM 1168 N N . GLY A 1 152 ? 6.469 -21.75 -23.312 1 93.69 152 GLY A N 1
ATOM 1169 C CA . GLY A 1 152 ? 6.086 -21.891 -24.703 1 93.69 152 GLY A CA 1
ATOM 1170 C C . GLY A 1 152 ? 6.086 -23.328 -25.188 1 93.69 152 GLY A C 1
ATOM 1171 O O . GLY A 1 152 ? 5.293 -23.688 -26.047 1 93.69 152 GLY A O 1
ATOM 1172 N N . VAL A 1 153 ? 6.906 -24.156 -24.625 1 96.25 153 VAL A N 1
ATOM 1173 C CA . VAL A 1 153 ? 6.973 -25.547 -25.047 1 96.25 153 VAL A CA 1
ATOM 1174 C C . VAL A 1 153 ? 6.195 -26.438 -24.078 1 96.25 153 VAL A C 1
ATOM 1176 O O . VAL A 1 153 ? 6.414 -27.641 -24.016 1 96.25 153 VAL A O 1
ATOM 1179 N N . ASP A 1 154 ? 5.488 -25.828 -23.094 1 94.69 154 ASP A N 1
ATOM 1180 C CA . ASP A 1 154 ? 4.539 -26.453 -22.188 1 94.69 154 ASP A CA 1
ATOM 1181 C C . ASP A 1 154 ? 5.27 -27.281 -21.125 1 94.69 154 ASP A C 1
ATOM 1183 O O . ASP A 1 154 ? 4.781 -28.328 -20.688 1 94.69 154 ASP A O 1
ATOM 1187 N N . HIS A 1 155 ? 6.465 -26.953 -20.875 1 95.69 155 HIS A N 1
ATOM 1188 C CA . HIS A 1 155 ? 7.141 -27.469 -19.703 1 95.69 155 HIS A CA 1
ATOM 1189 C C . HIS A 1 155 ? 6.867 -26.594 -18.484 1 95.69 155 HIS A C 1
ATOM 1191 O O . HIS A 1 155 ? 7.77 -25.906 -18 1 95.69 155 HIS A O 1
ATOM 1197 N N . ILE A 1 156 ? 5.723 -26.797 -17.906 1 91.12 156 ILE A N 1
ATOM 1198 C CA . ILE A 1 156 ? 5.168 -25.906 -16.906 1 91.12 156 ILE A CA 1
ATOM 1199 C C . ILE A 1 156 ? 6 -25.984 -15.625 1 91.12 156 ILE A C 1
ATOM 1201 O O . ILE A 1 156 ? 6.387 -24.953 -15.062 1 91.12 156 ILE A O 1
ATOM 1205 N N . PRO A 1 157 ? 6.371 -27.203 -15.141 1 91.75 157 PRO A N 1
ATOM 1206 C CA . PRO A 1 157 ? 7.148 -27.266 -13.898 1 91.75 157 PRO A CA 1
ATOM 1207 C C . PRO A 1 157 ? 8.477 -26.516 -13.992 1 91.75 157 PRO A C 1
ATOM 1209 O O . PRO A 1 157 ? 8.883 -25.844 -13.039 1 91.75 157 PRO A O 1
ATOM 1212 N N . GLY A 1 158 ? 9.07 -26.656 -15.133 1 93.56 158 GLY A N 1
ATOM 1213 C CA . GLY A 1 158 ? 10.32 -25.938 -15.336 1 93.56 158 GLY A CA 1
ATOM 1214 C C . GLY A 1 158 ? 10.133 -24.438 -15.375 1 93.56 158 GLY A C 1
ATOM 1215 O O . GLY A 1 158 ? 10.945 -23.688 -14.82 1 93.56 158 GLY A O 1
ATOM 1216 N N . ALA A 1 159 ? 9.117 -23.938 -15.992 1 93.62 159 ALA A N 1
ATOM 1217 C CA . ALA A 1 159 ? 8.82 -22.516 -16.062 1 93.62 159 ALA A CA 1
ATOM 1218 C C . ALA A 1 159 ? 8.555 -21.938 -14.68 1 93.62 159 ALA A C 1
ATOM 1220 O O . ALA A 1 159 ? 9.055 -20.859 -14.352 1 93.62 159 ALA A O 1
ATOM 1221 N N . VAL A 1 160 ? 7.828 -22.703 -13.93 1 88.5 160 VAL A N 1
ATOM 1222 C CA . VAL A 1 160 ? 7.48 -22.266 -12.578 1 88.5 160 VAL A CA 1
ATOM 1223 C C . VAL A 1 160 ? 8.734 -22.203 -11.711 1 88.5 160 VAL A C 1
ATOM 1225 O O . VAL A 1 160 ? 8.906 -21.281 -10.914 1 88.5 160 VAL A O 1
ATOM 1228 N N . ALA A 1 161 ? 9.547 -23.172 -11.891 1 92.56 161 ALA A N 1
ATOM 1229 C CA . ALA A 1 161 ? 10.805 -23.172 -11.141 1 92.56 161 ALA A CA 1
ATOM 1230 C C . ALA A 1 161 ? 11.656 -21.953 -11.484 1 92.56 161 ALA A C 1
ATOM 1232 O O . ALA A 1 161 ? 12.203 -21.312 -10.594 1 92.56 161 ALA A O 1
ATOM 1233 N N . CYS A 1 162 ? 11.781 -21.641 -12.719 1 94.81 162 CYS A N 1
ATOM 1234 C CA . CYS A 1 162 ? 12.516 -20.453 -13.164 1 94.81 162 CYS A CA 1
ATOM 1235 C C . CYS A 1 162 ? 11.891 -19.188 -12.617 1 94.81 162 CYS A C 1
ATOM 1237 O O . CYS A 1 162 ? 12.602 -18.281 -12.156 1 94.81 162 CYS A O 1
ATOM 1239 N N . GLU A 1 163 ? 10.68 -19.109 -12.68 1 91.88 163 GLU A N 1
ATOM 1240 C CA . GLU A 1 163 ? 9.969 -17.969 -12.133 1 91.88 163 GLU A CA 1
ATOM 1241 C C . GLU A 1 163 ? 10.266 -17.781 -10.648 1 91.88 163 GLU A C 1
ATOM 1243 O O . GLU A 1 163 ? 10.508 -16.656 -10.188 1 91.88 163 GLU A O 1
ATOM 1248 N N . GLY A 1 164 ? 10.219 -18.906 -9.938 1 92.19 164 GLY A N 1
ATOM 1249 C CA . GLY A 1 164 ? 10.547 -18.844 -8.523 1 92.19 164 GLY A CA 1
ATOM 1250 C C . GLY A 1 164 ? 11.938 -18.297 -8.258 1 92.19 164 GLY A C 1
ATOM 1251 O O . GLY A 1 164 ? 12.141 -17.531 -7.324 1 92.19 164 GLY A O 1
ATOM 1252 N N . LEU A 1 165 ? 12.836 -18.672 -9.047 1 95.19 165 LEU A N 1
ATOM 1253 C CA . LEU A 1 165 ? 14.203 -18.203 -8.906 1 95.19 165 LEU A CA 1
ATOM 1254 C C . LEU A 1 165 ? 14.305 -16.719 -9.258 1 95.19 165 LEU A C 1
ATOM 1256 O O . LEU A 1 165 ? 15.016 -15.961 -8.586 1 95.19 165 LEU A O 1
ATOM 1260 N N . VAL A 1 166 ? 13.602 -16.312 -10.289 1 96.12 166 VAL A N 1
ATOM 1261 C CA . VAL A 1 166 ? 13.578 -14.906 -10.672 1 96.12 166 VAL A CA 1
ATOM 1262 C C . VAL A 1 166 ? 13.031 -14.062 -9.523 1 96.12 166 VAL A C 1
ATOM 1264 O O . VAL A 1 166 ? 13.633 -13.055 -9.148 1 96.12 166 VAL A O 1
ATOM 1267 N N . VAL A 1 167 ? 11.953 -14.523 -8.945 1 95.19 167 VAL A N 1
ATOM 1268 C CA . VAL A 1 167 ? 11.328 -13.805 -7.836 1 95.19 167 VAL A CA 1
ATOM 1269 C C . VAL A 1 167 ? 12.305 -13.719 -6.664 1 95.19 167 VAL A C 1
ATOM 1271 O O . VAL A 1 167 ? 12.453 -12.656 -6.055 1 95.19 167 VAL A O 1
ATOM 1274 N N . THR A 1 168 ? 12.945 -14.812 -6.398 1 95.38 168 THR A N 1
ATOM 1275 C CA . THR A 1 168 ? 13.922 -14.852 -5.32 1 95.38 168 THR A CA 1
ATOM 1276 C C . THR A 1 168 ? 15.039 -13.836 -5.562 1 95.38 168 THR A C 1
ATOM 1278 O O . THR A 1 168 ? 15.383 -13.062 -4.664 1 95.38 168 THR A O 1
ATOM 1281 N N . LEU A 1 169 ? 15.531 -13.789 -6.703 1 96.62 169 LEU A N 1
ATOM 1282 C CA . LEU A 1 169 ? 16.625 -12.875 -7.035 1 96.62 169 LEU A CA 1
ATOM 1283 C C . LEU A 1 169 ? 16.141 -11.43 -6.996 1 96.62 169 LEU A C 1
ATOM 1285 O O . LEU A 1 169 ? 16.906 -10.531 -6.609 1 96.62 169 LEU A O 1
ATOM 1289 N N . PHE A 1 170 ? 14.977 -11.18 -7.438 1 96.75 170 PHE A N 1
ATOM 1290 C CA . PHE A 1 170 ? 14.398 -9.844 -7.355 1 96.75 170 PHE A CA 1
ATOM 1291 C C . PHE A 1 170 ? 14.328 -9.367 -5.906 1 96.75 170 PHE A C 1
ATOM 1293 O O . PHE A 1 170 ? 14.734 -8.25 -5.598 1 96.75 170 PHE A O 1
ATOM 1300 N N . PHE A 1 171 ? 13.836 -10.242 -5.031 1 96.69 171 PHE A N 1
ATOM 1301 C CA . PHE A 1 171 ? 13.75 -9.883 -3.621 1 96.69 171 PHE A CA 1
ATOM 1302 C C . PHE A 1 171 ? 15.133 -9.633 -3.041 1 96.69 171 PHE A C 1
ATOM 1304 O O . PHE A 1 171 ? 15.32 -8.703 -2.246 1 96.69 171 PHE A O 1
ATOM 1311 N N . CYS A 1 172 ? 16.062 -10.391 -3.498 1 95.62 172 CYS A N 1
ATOM 1312 C CA . CYS A 1 172 ? 17.438 -10.203 -3.037 1 95.62 172 CYS A CA 1
ATOM 1313 C C . CYS A 1 172 ? 18 -8.875 -3.537 1 95.62 172 CYS A C 1
ATOM 1315 O O . CYS A 1 172 ? 18.688 -8.172 -2.797 1 95.62 172 CYS A O 1
ATOM 1317 N N . GLN A 1 173 ? 17.75 -8.555 -4.758 1 96.88 173 GLN A N 1
ATOM 1318 C CA . GLN A 1 173 ? 18.219 -7.297 -5.312 1 96.88 173 GLN A CA 1
ATOM 1319 C C . GLN A 1 173 ? 17.641 -6.105 -4.562 1 96.88 173 GLN A C 1
ATOM 1321 O O . GLN A 1 173 ? 18.344 -5.125 -4.301 1 96.88 173 GLN A O 1
ATOM 1326 N N . PHE A 1 174 ? 16.391 -6.16 -4.238 1 96.94 174 PHE A N 1
ATOM 1327 C CA . PHE A 1 174 ? 15.805 -5.133 -3.385 1 96.94 174 PHE A CA 1
ATOM 1328 C C . PHE A 1 174 ? 16.469 -5.133 -2.01 1 96.94 174 PHE A C 1
ATOM 1330 O O . PHE A 1 174 ? 16.719 -4.066 -1.438 1 96.94 174 PHE A O 1
ATOM 1337 N N . GLY A 1 175 ? 16.719 -6.34 -1.536 1 95.81 175 GLY A N 1
ATOM 1338 C CA . GLY A 1 175 ? 17.406 -6.457 -0.258 1 95.81 175 GLY A CA 1
ATOM 1339 C C . GLY A 1 175 ? 18.766 -5.805 -0.252 1 95.81 175 GLY A C 1
ATOM 1340 O O . GLY A 1 175 ? 19.188 -5.234 0.759 1 95.81 175 GLY A O 1
ATOM 1341 N N . LEU A 1 176 ? 19.484 -5.824 -1.318 1 95 176 LEU A N 1
ATOM 1342 C CA . LEU A 1 176 ? 20.812 -5.254 -1.433 1 95 176 LEU A CA 1
ATOM 1343 C C . LEU A 1 176 ? 20.781 -3.734 -1.294 1 95 176 LEU A C 1
ATOM 1345 O O . LEU A 1 176 ? 21.797 -3.107 -0.996 1 95 176 LEU A O 1
ATOM 1349 N N . LEU A 1 177 ? 19.656 -3.137 -1.477 1 94.75 177 LEU A N 1
ATOM 1350 C CA . LEU A 1 177 ? 19.531 -1.691 -1.312 1 94.75 177 LEU A CA 1
ATOM 1351 C C . LEU A 1 177 ? 19.703 -1.295 0.15 1 94.75 177 LEU A C 1
ATOM 1353 O O . LEU A 1 177 ? 19.891 -0.116 0.461 1 94.75 177 LEU A O 1
ATOM 1357 N N . ALA A 1 178 ? 19.672 -2.328 0.993 1 94.19 178 ALA A N 1
ATOM 1358 C CA . ALA A 1 178 ? 19.922 -2.062 2.404 1 94.19 178 ALA A CA 1
ATOM 1359 C C . ALA A 1 178 ? 21.312 -1.444 2.6 1 94.19 178 ALA A C 1
ATOM 1361 O O . ALA A 1 178 ? 21.5 -0.603 3.482 1 94.19 178 ALA A O 1
ATOM 1362 N N . VAL A 1 179 ? 22.219 -1.84 1.806 1 92.69 179 VAL A N 1
ATOM 1363 C CA . VAL A 1 179 ? 23.578 -1.31 1.894 1 92.69 179 VAL A CA 1
ATOM 1364 C C . VAL A 1 179 ? 23.562 0.183 1.57 1 92.69 179 VAL A C 1
ATOM 1366 O O . VAL A 1 179 ? 24.234 0.974 2.246 1 92.69 179 VAL A O 1
ATOM 1369 N N . ASP A 1 180 ? 22.812 0.576 0.58 1 90.62 180 ASP A N 1
ATOM 1370 C CA . ASP A 1 180 ? 22.688 1.979 0.199 1 90.62 180 ASP A CA 1
ATOM 1371 C C . ASP A 1 180 ? 21.969 2.781 1.279 1 90.62 180 ASP A C 1
ATOM 1373 O O . ASP A 1 180 ? 22.25 3.969 1.468 1 90.62 180 ASP A O 1
ATOM 1377 N N . PHE A 1 181 ? 21.047 2.09 1.965 1 92.06 181 PHE A N 1
ATOM 1378 C CA . PHE A 1 181 ? 20.203 2.773 2.932 1 92.06 181 PHE A CA 1
ATOM 1379 C C . PHE A 1 181 ? 20.922 2.955 4.258 1 92.06 181 PHE A C 1
ATOM 1381 O O . PHE A 1 181 ? 20.5 3.744 5.105 1 92.06 181 PHE A O 1
ATOM 1388 N N . LYS A 1 182 ? 22.031 2.307 4.434 1 89.12 182 LYS A N 1
ATOM 1389 C CA . LYS A 1 182 ? 22.812 2.428 5.66 1 89.12 182 LYS A CA 1
ATOM 1390 C C . LYS A 1 182 ? 23.266 3.867 5.879 1 89.12 182 LYS A C 1
ATOM 1392 O O . LYS A 1 182 ? 23.516 4.285 7.012 1 89.12 182 LYS A O 1
ATOM 1397 N N . GLN A 1 183 ? 23.312 4.672 4.84 1 84.94 183 GLN A N 1
ATOM 1398 C CA . GLN A 1 183 ? 23.844 6.031 4.914 1 84.94 183 GLN A CA 1
ATOM 1399 C C . GLN A 1 183 ? 22.734 7.031 5.246 1 84.94 183 GLN A C 1
ATOM 1401 O O . GLN A 1 183 ? 23 8.227 5.418 1 84.94 183 GLN A O 1
ATOM 1406 N N . ILE A 1 184 ? 21.531 6.492 5.387 1 88.19 184 ILE A N 1
ATOM 1407 C CA . ILE A 1 184 ? 20.406 7.391 5.648 1 88.19 184 ILE A CA 1
ATOM 1408 C C . ILE A 1 184 ? 20.219 7.547 7.152 1 88.19 184 ILE A C 1
ATOM 1410 O O . ILE A 1 184 ? 20.016 6.559 7.867 1 88.19 184 ILE A O 1
ATOM 1414 N N . ASP A 1 185 ? 20.25 8.719 7.688 1 86 185 ASP A N 1
ATOM 1415 C CA . ASP A 1 185 ? 20.062 8.984 9.117 1 86 185 ASP A CA 1
ATOM 1416 C C . ASP A 1 185 ? 18.609 9.289 9.43 1 86 185 ASP A C 1
ATOM 1418 O O . ASP A 1 185 ? 18.047 8.766 10.398 1 86 185 ASP A O 1
ATOM 1422 N N . SER A 1 186 ? 18.016 10.195 8.57 1 87.62 186 SER A N 1
ATOM 1423 C CA . SER A 1 186 ? 16.641 10.578 8.867 1 87.62 186 SER A CA 1
ATOM 1424 C C . SER A 1 186 ? 15.883 10.953 7.598 1 87.62 186 SER A C 1
ATOM 1426 O O . SER A 1 186 ? 16.5 11.344 6.602 1 87.62 186 SER A O 1
ATOM 1428 N N . LEU A 1 187 ? 14.641 10.625 7.711 1 87.75 187 LEU A N 1
ATOM 1429 C CA . LEU A 1 187 ? 13.688 11.039 6.688 1 87.75 187 LEU A CA 1
ATOM 1430 C C . LEU A 1 187 ? 12.727 12.094 7.234 1 87.75 187 LEU A C 1
ATOM 1432 O O . LEU A 1 187 ? 12.148 11.914 8.312 1 87.75 187 LEU A O 1
ATOM 1436 N N . LYS A 1 188 ? 12.711 13.258 6.621 1 89.25 188 LYS A N 1
ATOM 1437 C CA . LYS A 1 188 ? 11.812 14.328 7.039 1 89.25 188 LYS A CA 1
ATOM 1438 C C . LYS A 1 188 ? 10.805 14.656 5.941 1 89.25 188 LYS A C 1
ATOM 1440 O O . LYS A 1 188 ? 11.164 14.75 4.766 1 89.25 188 LYS A O 1
ATOM 1445 N N . LEU A 1 189 ? 9.562 14.664 6.355 1 90.88 189 LEU A N 1
ATOM 1446 C CA . LEU A 1 189 ? 8.477 15.109 5.488 1 90.88 189 LEU A CA 1
ATOM 1447 C C . LEU A 1 189 ? 8.031 16.516 5.863 1 90.88 189 LEU A C 1
ATOM 1449 O O . LEU A 1 189 ? 7.852 16.828 7.043 1 90.88 189 LEU A O 1
ATOM 1453 N N . SER A 1 190 ? 8.008 17.375 4.922 1 89.5 190 SER A N 1
ATOM 1454 C CA . SER A 1 190 ? 7.574 18.75 5.168 1 89.5 190 SER A CA 1
ATOM 1455 C C . SER A 1 190 ? 6.484 19.172 4.188 1 89.5 190 SER A C 1
ATOM 1457 O O . SER A 1 190 ? 6.477 18.719 3.033 1 89.5 190 SER A O 1
ATOM 1459 N N . LEU A 1 191 ? 5.555 19.922 4.734 1 88.56 191 LEU A N 1
ATOM 1460 C CA . LEU A 1 191 ? 4.473 20.453 3.912 1 88.56 191 LEU A CA 1
ATOM 1461 C C . LEU A 1 191 ? 4.574 21.969 3.791 1 88.56 191 LEU A C 1
ATOM 1463 O O . LEU A 1 191 ? 5 22.641 4.734 1 88.56 191 LEU A O 1
ATOM 1467 N N . SER A 1 192 ? 4.406 22.484 2.623 1 79.44 192 SER A N 1
ATOM 1468 C CA . SER A 1 192 ? 4.336 23.938 2.451 1 79.44 192 SER A CA 1
ATOM 1469 C C . SER A 1 192 ? 2.922 24.375 2.086 1 79.44 192 SER A C 1
ATOM 1471 O O . SER A 1 192 ? 2.209 23.672 1.369 1 79.44 192 SER A O 1
ATOM 1473 N N . LYS A 1 193 ? 2.438 25.5 2.65 1 76.31 193 LYS A N 1
ATOM 1474 C CA . LYS A 1 193 ? 1.138 26.125 2.424 1 76.31 193 LYS A CA 1
ATOM 1475 C C . LYS A 1 193 ? 1.226 27.203 1.344 1 76.31 193 LYS A C 1
ATOM 1477 O O . LYS A 1 193 ? 2.266 27.844 1.182 1 76.31 193 LYS A O 1
ATOM 1482 N N . MET B 1 1 ? -0.763 22.094 -6.414 1 57.44 1 MET B N 1
ATOM 1483 C CA . MET B 1 1 ? -1.71 22.469 -5.367 1 57.44 1 MET B CA 1
ATOM 1484 C C . MET B 1 1 ? -2.908 21.531 -5.355 1 57.44 1 MET B C 1
ATOM 1486 O O . MET B 1 1 ? -3.285 21.016 -4.301 1 57.44 1 MET B O 1
ATOM 1490 N N . LEU B 1 2 ? -3.365 21.172 -6.543 1 65 2 LEU B N 1
ATOM 1491 C CA . LEU B 1 2 ? -4.621 20.438 -6.688 1 65 2 LEU B CA 1
ATOM 1492 C C . LEU B 1 2 ? -4.391 18.938 -6.551 1 65 2 LEU B C 1
ATOM 1494 O O . LEU B 1 2 ? -5.312 18.188 -6.207 1 65 2 LEU B O 1
ATOM 1498 N N . LEU B 1 3 ? -3.105 18.594 -6.398 1 78.06 3 LEU B N 1
ATOM 1499 C CA . LEU B 1 3 ? -2.844 17.156 -6.496 1 78.06 3 LEU B CA 1
ATOM 1500 C C . LEU B 1 3 ? -3.096 16.469 -5.16 1 78.06 3 LEU B C 1
ATOM 1502 O O . LEU B 1 3 ? -3.602 15.336 -5.125 1 78.06 3 LEU B O 1
ATOM 1506 N N . TRP B 1 4 ? -3.062 17.219 -4.137 1 86.25 4 TRP B N 1
ATOM 1507 C CA . TRP B 1 4 ? -3.18 16.562 -2.838 1 86.25 4 TRP B CA 1
ATOM 1508 C C . TRP B 1 4 ? -4.641 16.375 -2.455 1 86.25 4 TRP B C 1
ATOM 1510 O O . TRP B 1 4 ? -4.977 15.453 -1.699 1 86.25 4 TRP B O 1
ATOM 1520 N N . LEU B 1 5 ? -5.512 17.25 -2.996 1 88.44 5 LEU B N 1
ATOM 1521 C CA . LEU B 1 5 ? -6.93 17.094 -2.695 1 88.44 5 LEU B CA 1
ATOM 1522 C C . LEU B 1 5 ? -7.512 15.906 -3.465 1 88.44 5 LEU B C 1
ATOM 1524 O O . LEU B 1 5 ? -8.555 15.367 -3.086 1 88.44 5 LEU B O 1
ATOM 1528 N N . LEU B 1 6 ? -6.812 15.484 -4.453 1 91.06 6 LEU B N 1
ATOM 1529 C CA . LEU B 1 6 ? -7.289 14.359 -5.25 1 91.06 6 LEU B CA 1
ATOM 1530 C C . LEU B 1 6 ? -7.141 13.047 -4.484 1 91.06 6 LEU B C 1
ATOM 1532 O O . LEU B 1 6 ? -7.855 12.078 -4.762 1 91.06 6 LEU B O 1
ATOM 1536 N N . LEU B 1 7 ? -6.273 13 -3.525 1 94.25 7 LEU B N 1
ATOM 1537 C CA . LEU B 1 7 ? -6.012 11.758 -2.805 1 94.25 7 LEU B CA 1
ATOM 1538 C C . LEU B 1 7 ? -7.25 11.297 -2.047 1 94.25 7 LEU B C 1
ATOM 1540 O O . LEU B 1 7 ? -7.754 10.195 -2.285 1 94.25 7 LEU B O 1
ATOM 1544 N N . PRO B 1 8 ? -7.863 12.148 -1.247 1 95.75 8 PRO B N 1
ATOM 1545 C CA . PRO B 1 8 ? -9.086 11.719 -0.56 1 95.75 8 PRO B CA 1
ATOM 1546 C C . PRO B 1 8 ? -10.25 11.5 -1.517 1 95.75 8 PRO B C 1
ATOM 1548 O O . PRO B 1 8 ? -11.078 10.609 -1.292 1 95.75 8 PRO B O 1
ATOM 1551 N N . ILE B 1 9 ? -10.305 12.258 -2.557 1 95.19 9 ILE B N 1
ATOM 1552 C CA . ILE B 1 9 ? -11.391 12.133 -3.521 1 95.19 9 ILE B CA 1
ATOM 1553 C C . ILE B 1 9 ? -11.289 10.789 -4.242 1 95.19 9 ILE B C 1
ATOM 1555 O O . ILE B 1 9 ? -12.281 10.07 -4.371 1 95.19 9 ILE B O 1
ATOM 1559 N N . CYS B 1 10 ? -10.133 10.445 -4.684 1 95.5 10 CYS B N 1
ATOM 1560 C CA . CYS B 1 10 ? -9.93 9.156 -5.336 1 95.5 10 CYS B CA 1
ATOM 1561 C C . CYS B 1 10 ? -10.18 8.008 -4.367 1 95.5 10 CYS B C 1
ATOM 1563 O O . CYS B 1 10 ? -10.773 6.992 -4.738 1 95.5 10 CYS B O 1
ATOM 1565 N N . PHE B 1 11 ? -9.695 8.203 -3.201 1 97.44 11 PHE B N 1
ATOM 1566 C CA . PHE B 1 11 ? -9.953 7.207 -2.164 1 97.44 11 PHE B CA 1
ATOM 1567 C C . PHE B 1 11 ? -11.445 6.922 -2.039 1 97.44 11 PHE B C 1
ATOM 1569 O O . PHE B 1 11 ? -11.859 5.762 -2.062 1 97.44 11 PHE B O 1
ATOM 1576 N N . THR B 1 12 ? -12.211 7.961 -1.938 1 96.12 12 THR B N 1
ATOM 1577 C CA . THR B 1 12 ? -13.656 7.824 -1.765 1 96.12 12 THR B CA 1
ATOM 1578 C C . THR B 1 12 ? -14.297 7.227 -3.014 1 96.12 12 THR B C 1
ATOM 1580 O O . THR B 1 12 ? -15.109 6.301 -2.922 1 96.12 12 THR B O 1
ATOM 1583 N N . ALA B 1 13 ? -13.914 7.695 -4.148 1 95.12 13 ALA B N 1
ATOM 1584 C CA . ALA B 1 13 ? -14.5 7.219 -5.402 1 95.12 13 ALA B CA 1
ATOM 1585 C C . ALA B 1 13 ? -14.195 5.742 -5.625 1 95.12 13 ALA B C 1
ATOM 1587 O O . ALA B 1 13 ? -15.094 4.949 -5.918 1 95.12 13 ALA B O 1
ATOM 1588 N N . ILE B 1 14 ? -12.969 5.348 -5.449 1 94.88 14 ILE B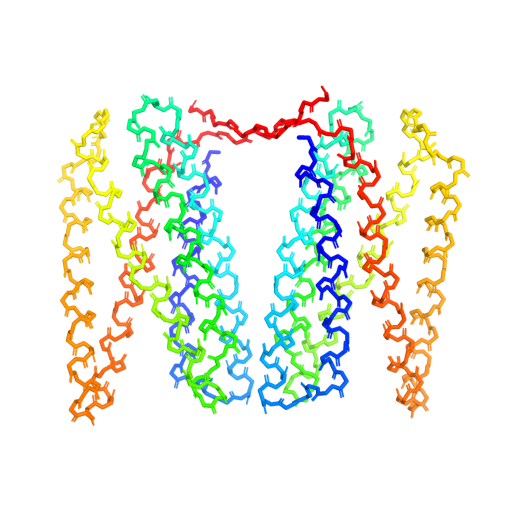 N 1
ATOM 1589 C CA . ILE B 1 14 ? -12.562 3.961 -5.637 1 94.88 14 ILE B CA 1
ATOM 1590 C C . ILE B 1 14 ? -13.219 3.082 -4.574 1 94.88 14 ILE B C 1
ATOM 1592 O O . ILE B 1 14 ? -13.688 1.979 -4.871 1 94.88 14 ILE B O 1
ATOM 1596 N N . GLY B 1 15 ? -13.25 3.561 -3.381 1 94.12 15 GLY B N 1
ATOM 1597 C CA . GLY B 1 15 ? -13.891 2.818 -2.307 1 94.12 15 GLY B CA 1
ATOM 1598 C C . GLY B 1 15 ? -15.359 2.543 -2.568 1 94.12 15 GLY B C 1
ATOM 1599 O O . GLY B 1 15 ? -15.836 1.43 -2.342 1 94.12 15 GLY B O 1
ATOM 1600 N N . LEU B 1 16 ? -16.016 3.549 -3.074 1 91 16 LEU B N 1
ATOM 1601 C CA . LEU B 1 16 ? -17.453 3.387 -3.346 1 91 16 LEU B CA 1
ATOM 1602 C C . LEU B 1 16 ? -17.672 2.391 -4.477 1 91 16 LEU B C 1
ATOM 1604 O O . LEU B 1 16 ? -18.625 1.615 -4.445 1 91 16 LEU B O 1
ATOM 1608 N N . VAL B 1 17 ? -16.781 2.35 -5.414 1 87 17 VAL B N 1
ATOM 1609 C CA . VAL B 1 17 ? -16.844 1.348 -6.473 1 87 17 VAL B CA 1
ATOM 1610 C C . VAL B 1 17 ? -16.656 -0.045 -5.879 1 87 17 VAL B C 1
ATOM 1612 O O . VAL B 1 17 ? -17.281 -1.009 -6.32 1 87 17 VAL B O 1
ATOM 1615 N N . GLY B 1 18 ? -15.812 -0.15 -4.906 1 86.69 18 GLY B N 1
ATOM 1616 C CA . GLY B 1 18 ? -15.555 -1.419 -4.242 1 86.69 18 GLY B CA 1
ATOM 1617 C C . GLY B 1 18 ? -16.766 -1.97 -3.521 1 86.69 18 GLY B C 1
ATOM 1618 O O . GLY B 1 18 ? -16.953 -3.186 -3.432 1 86.69 18 GLY B O 1
ATOM 1619 N N . ILE B 1 19 ? -17.594 -1.115 -2.996 1 83.81 19 ILE B N 1
ATOM 1620 C CA . ILE B 1 19 ? -18.797 -1.562 -2.311 1 83.81 19 ILE B CA 1
ATOM 1621 C C . ILE B 1 19 ? -19.719 -2.277 -3.299 1 83.81 19 ILE B C 1
ATOM 1623 O O . ILE B 1 19 ? -20.312 -3.312 -2.973 1 83.81 19 ILE B O 1
ATOM 1627 N N . ALA B 1 20 ? -19.828 -1.795 -4.496 1 76.69 20 ALA B N 1
ATOM 1628 C CA . ALA B 1 20 ? -20.641 -2.42 -5.539 1 76.69 20 ALA B CA 1
ATOM 1629 C C . ALA B 1 20 ? -20.078 -3.793 -5.914 1 76.69 20 ALA B C 1
ATOM 1631 O O . ALA B 1 20 ? -20.844 -4.727 -6.168 1 76.69 20 ALA B O 1
ATOM 1632 N N . ALA B 1 21 ? -18.812 -3.918 -5.82 1 72.62 21 ALA B N 1
ATOM 1633 C CA . ALA B 1 21 ? -18.156 -5.176 -6.176 1 72.62 21 ALA B CA 1
ATOM 1634 C C . ALA B 1 21 ?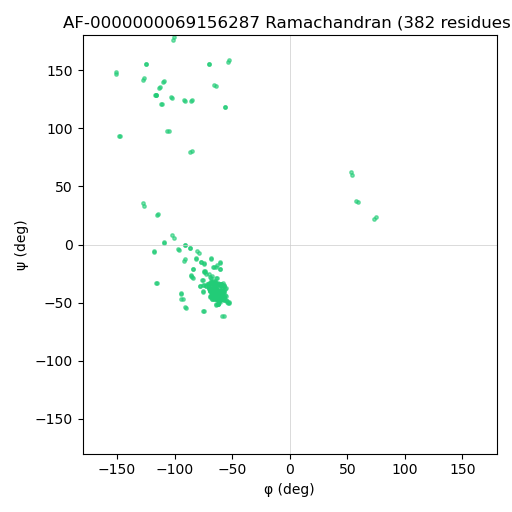 -18.375 -6.234 -5.102 1 72.62 21 ALA B C 1
ATOM 1636 O O . ALA B 1 21 ? -18.422 -7.43 -5.398 1 72.62 21 ALA B O 1
ATOM 1637 N N . VAL B 1 22 ? -18.438 -5.883 -3.834 1 66 22 VAL B N 1
ATOM 1638 C CA . VAL B 1 22 ? -18.641 -6.781 -2.703 1 66 22 VAL B CA 1
ATOM 1639 C C . VAL B 1 22 ? -19.953 -7.539 -2.883 1 66 22 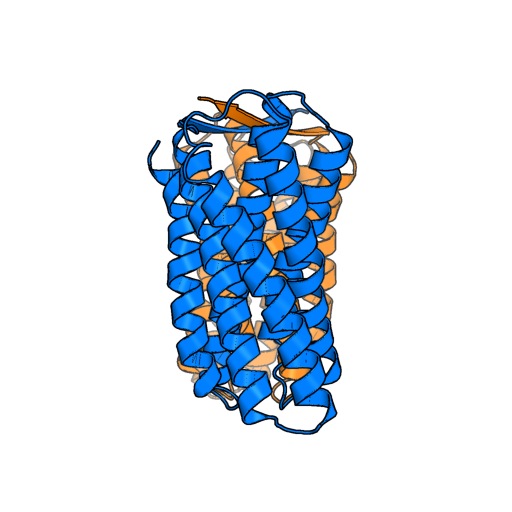VAL B C 1
ATOM 1641 O O . VAL B 1 22 ? -20.031 -8.742 -2.623 1 66 22 VAL B O 1
ATOM 1644 N N . TYR B 1 23 ? -20.953 -6.895 -3.217 1 62.81 23 TYR B N 1
ATOM 1645 C CA . TYR B 1 23 ? -22.25 -7.527 -3.363 1 62.81 23 TYR B CA 1
ATOM 1646 C C . TYR B 1 23 ? -22.219 -8.617 -4.426 1 62.81 23 TYR B C 1
ATOM 1648 O O . TYR B 1 23 ? -23 -9.562 -4.379 1 62.81 23 TYR B O 1
ATOM 1656 N N . CYS B 1 24 ? -21.172 -8.57 -5.195 1 53.41 24 CYS B N 1
ATOM 1657 C CA . CYS B 1 24 ? -21.062 -9.57 -6.254 1 53.41 24 CYS B CA 1
ATOM 1658 C C . CYS B 1 24 ? -19.953 -10.57 -5.949 1 53.41 24 CYS B C 1
ATOM 1660 O O . CYS B 1 24 ? -19.828 -11.578 -6.641 1 53.41 24 CYS B O 1
ATOM 1662 N N . GLY B 1 25 ? -19.234 -10.477 -4.801 1 57.38 25 GLY B N 1
ATOM 1663 C CA . GLY B 1 25 ? -17.859 -10.891 -4.992 1 57.38 25 GLY B CA 1
ATOM 1664 C C . GLY B 1 25 ? -17.406 -11.961 -4.02 1 57.38 25 GLY B C 1
ATOM 1665 O O . GLY B 1 25 ? -16.25 -12 -3.617 1 57.38 25 GLY B O 1
ATOM 1666 N N . SER B 1 26 ? -18.297 -12.852 -3.607 1 66.12 26 SER B N 1
ATOM 1667 C CA . SER B 1 26 ? -17.688 -13.828 -2.723 1 66.12 26 SER B CA 1
ATOM 1668 C C . SER B 1 26 ? -16.906 -14.883 -3.516 1 66.12 26 SER B C 1
ATOM 1670 O O . SER B 1 26 ? -16.172 -15.688 -2.939 1 66.12 26 SER B O 1
ATOM 1672 N N . TYR B 1 27 ? -17.062 -14.797 -4.805 1 79.5 27 TYR B N 1
ATOM 1673 C CA . TYR B 1 27 ? -16.391 -15.82 -5.594 1 79.5 27 TYR B CA 1
ATOM 1674 C C . TYR B 1 27 ? -15.477 -15.195 -6.637 1 79.5 27 TYR B C 1
ATOM 1676 O O . TYR B 1 27 ? -15.719 -14.07 -7.086 1 79.5 27 TYR B O 1
ATOM 1684 N N . GLN B 1 28 ? -14.5 -15.93 -7.047 1 82.12 28 GLN B N 1
ATOM 1685 C CA . GLN B 1 28 ? -13.594 -15.492 -8.102 1 82.12 28 GLN B CA 1
ATOM 1686 C C . GLN B 1 28 ? -14.32 -15.352 -9.43 1 82.12 28 GLN B C 1
ATOM 1688 O O . GLN B 1 28 ? -15.227 -16.141 -9.734 1 82.12 28 GLN B O 1
ATOM 1693 N N . PRO B 1 29 ? -14.078 -14.305 -10.203 1 86.19 29 PRO B N 1
ATOM 1694 C CA . PRO B 1 29 ? -12.984 -13.336 -10.102 1 86.19 29 PRO B CA 1
ATOM 1695 C C . PRO B 1 29 ? -13.383 -12.07 -9.352 1 86.19 29 PRO B C 1
ATOM 1697 O O . PRO B 1 29 ? -12.555 -11.172 -9.156 1 86.19 29 PRO B O 1
ATOM 1700 N N . GLU B 1 30 ? -14.664 -11.984 -8.984 1 86.5 30 GLU B N 1
ATOM 1701 C CA . GLU B 1 30 ? -15.133 -10.781 -8.312 1 86.5 30 GLU B CA 1
ATOM 1702 C C . GLU B 1 30 ? -14.383 -10.562 -7 1 86.5 30 GLU B C 1
ATOM 1704 O O . GLU B 1 30 ? -14.102 -9.422 -6.625 1 86.5 30 GLU B O 1
ATOM 1709 N N . SER B 1 31 ? -14.062 -11.594 -6.332 1 88.06 31 SER B N 1
ATOM 1710 C CA . SER B 1 31 ? -13.336 -11.469 -5.07 1 88.06 31 SER B CA 1
ATOM 1711 C C . SER B 1 31 ? -11.93 -10.914 -5.297 1 88.06 31 SER B C 1
ATOM 1713 O O . SER B 1 31 ? -11.391 -10.211 -4.438 1 88.06 31 SER B O 1
ATOM 1715 N N . CYS B 1 32 ? -11.344 -11.266 -6.441 1 90.62 32 CYS B N 1
ATOM 1716 C CA . CYS B 1 32 ? -10.031 -10.734 -6.785 1 90.62 32 CYS B CA 1
ATOM 1717 C C . CYS B 1 32 ? -10.094 -9.227 -6.996 1 90.62 32 CYS B C 1
ATOM 1719 O O . CYS B 1 32 ? -9.211 -8.492 -6.543 1 90.62 32 CYS B O 1
ATOM 1721 N N . ILE B 1 33 ? -11.109 -8.812 -7.703 1 91.31 33 ILE B N 1
ATOM 1722 C CA . ILE B 1 33 ? -11.32 -7.391 -7.957 1 91.31 33 ILE B CA 1
ATOM 1723 C C . ILE B 1 33 ? -11.547 -6.66 -6.637 1 91.31 33 ILE B C 1
ATOM 1725 O O . ILE B 1 33 ? -10.969 -5.598 -6.398 1 91.31 33 ILE B O 1
ATOM 1729 N N . PHE B 1 34 ? -12.391 -7.281 -5.816 1 91.69 34 PHE B N 1
ATOM 1730 C CA . PHE B 1 34 ? -12.656 -6.711 -4.5 1 91.69 34 PHE B CA 1
ATOM 1731 C C . PHE B 1 34 ? -11.359 -6.559 -3.705 1 91.69 34 PHE B C 1
ATOM 1733 O O . PHE B 1 34 ? -11.102 -5.5 -3.135 1 91.69 34 PHE B O 1
ATOM 1740 N N . SER B 1 35 ? -10.555 -7.555 -3.705 1 93.62 35 SER B N 1
ATOM 1741 C CA . SER B 1 35 ? -9.281 -7.535 -2.994 1 93.62 35 SER B CA 1
ATOM 1742 C C . SER B 1 35 ? -8.367 -6.434 -3.523 1 93.62 35 SER B C 1
ATOM 1744 O O . SER B 1 35 ? -7.789 -5.672 -2.744 1 93.62 35 SER B O 1
ATOM 1746 N N . GLN B 1 36 ? -8.32 -6.359 -4.785 1 95.19 36 GLN B N 1
ATOM 1747 C CA . GLN B 1 36 ? -7.461 -5.348 -5.402 1 95.19 36 GLN B CA 1
ATOM 1748 C C . GLN B 1 36 ? -7.918 -3.939 -5.031 1 95.19 36 GLN B C 1
ATOM 1750 O O . GLN B 1 36 ? -7.094 -3.084 -4.699 1 95.19 36 GLN B O 1
ATOM 1755 N N . ILE B 1 37 ? -9.18 -3.693 -5.105 1 95.19 37 ILE B N 1
ATOM 1756 C CA . ILE B 1 37 ? -9.734 -2.391 -4.766 1 95.19 37 ILE B CA 1
ATOM 1757 C C . ILE B 1 37 ? -9.422 -2.061 -3.307 1 95.19 37 ILE B C 1
ATOM 1759 O O . ILE B 1 37 ? -8.992 -0.951 -2.994 1 95.19 37 ILE B O 1
ATOM 1763 N N . CYS B 1 38 ? -9.633 -2.988 -2.398 1 95.69 38 CYS B N 1
ATOM 1764 C CA . CYS B 1 38 ? -9.375 -2.779 -0.979 1 95.69 38 CYS B CA 1
ATOM 1765 C C . CYS B 1 38 ? -7.902 -2.443 -0.738 1 95.69 38 CYS B C 1
ATOM 1767 O O . CYS B 1 38 ? -7.586 -1.577 0.078 1 95.69 38 CYS B O 1
ATOM 1769 N N . ASN B 1 39 ? -7.031 -3.1 -1.441 1 97.56 39 ASN B N 1
ATOM 1770 C CA . ASN B 1 39 ? -5.605 -2.846 -1.259 1 97.56 39 ASN B CA 1
ATOM 1771 C C . ASN B 1 39 ? -5.207 -1.473 -1.793 1 97.56 39 ASN B C 1
ATOM 1773 O O . ASN B 1 39 ? -4.359 -0.796 -1.208 1 97.56 39 ASN B O 1
ATOM 1777 N N . ILE B 1 40 ? -5.777 -1.069 -2.859 1 97.56 40 ILE B N 1
ATOM 1778 C CA . ILE B 1 40 ? -5.547 0.282 -3.361 1 97.56 40 ILE B CA 1
ATOM 1779 C C . ILE B 1 40 ? -6.051 1.303 -2.342 1 97.56 40 ILE B C 1
ATOM 1781 O O . ILE B 1 40 ? -5.363 2.281 -2.043 1 97.56 40 ILE B O 1
ATOM 1785 N N . CYS B 1 41 ? -7.23 1.089 -1.814 1 97.38 41 CYS B N 1
ATOM 1786 C CA . CYS B 1 41 ? -7.797 1.983 -0.812 1 97.38 41 CYS B CA 1
ATOM 1787 C C . CYS B 1 41 ? -6.949 1.99 0.455 1 97.38 41 CYS B C 1
ATOM 1789 O O . CYS B 1 41 ? -6.785 3.031 1.094 1 97.38 41 CYS B O 1
ATOM 1791 N N . SER B 1 42 ? -6.477 0.803 0.813 1 98.25 42 SER B N 1
ATOM 1792 C CA . SER B 1 42 ? -5.598 0.735 1.978 1 98.25 42 SER B CA 1
ATOM 1793 C C . SER B 1 42 ? -4.363 1.611 1.791 1 98.25 42 SER B C 1
ATOM 1795 O O . SER B 1 42 ? -4.008 2.387 2.68 1 98.25 42 SER B O 1
ATOM 1797 N N . LEU B 1 43 ? -3.746 1.536 0.647 1 97.81 43 LEU B N 1
ATOM 1798 C CA . LEU B 1 43 ? -2.572 2.348 0.347 1 97.81 43 LEU B CA 1
ATOM 1799 C C . LEU B 1 43 ? -2.918 3.832 0.368 1 97.81 43 LEU B C 1
ATOM 1801 O O . LEU B 1 43 ? -2.221 4.625 1.005 1 97.81 43 LEU B O 1
ATOM 1805 N N . LEU B 1 44 ? -3.943 4.191 -0.351 1 97.56 44 LEU B N 1
ATOM 1806 C CA . LEU B 1 44 ? -4.359 5.586 -0.395 1 97.56 44 LEU B CA 1
ATOM 1807 C C . LEU B 1 44 ? -4.703 6.098 1.001 1 97.56 44 LEU B C 1
ATOM 1809 O O . LEU B 1 44 ? -4.363 7.227 1.355 1 97.56 44 LEU B O 1
ATOM 1813 N N . GLY B 1 45 ? -5.43 5.258 1.739 1 98.06 45 GLY B N 1
ATOM 1814 C CA . GLY B 1 45 ? -5.746 5.625 3.109 1 98.06 45 GLY B CA 1
ATOM 1815 C C . GLY B 1 45 ? -4.516 5.902 3.953 1 98.06 45 GLY B C 1
ATOM 1816 O O . GLY B 1 45 ? -4.469 6.891 4.688 1 98.06 45 GLY B O 1
ATOM 1817 N N . MET B 1 46 ? -3.529 5.039 3.854 1 98.25 46 MET B N 1
ATOM 1818 C CA . MET B 1 46 ? -2.289 5.234 4.598 1 98.25 46 MET B CA 1
ATOM 1819 C C . MET B 1 46 ? -1.618 6.547 4.203 1 98.25 46 MET B C 1
ATOM 1821 O O . MET B 1 46 ? -1.13 7.281 5.062 1 98.25 46 MET B O 1
ATOM 1825 N N . LEU B 1 47 ? -1.621 6.848 2.955 1 96.69 47 LEU B N 1
ATOM 1826 C CA . LEU B 1 47 ? -1.021 8.086 2.475 1 96.69 47 LEU B CA 1
ATOM 1827 C C . LEU B 1 47 ? -1.762 9.305 3.031 1 96.69 47 LEU B C 1
ATOM 1829 O O . LEU B 1 47 ? -1.137 10.266 3.475 1 96.69 47 LEU B O 1
ATOM 1833 N N . ILE B 1 48 ? -3.055 9.234 2.988 1 97.56 48 ILE B N 1
ATOM 1834 C CA . ILE B 1 48 ? -3.879 10.328 3.502 1 97.56 48 ILE B CA 1
ATOM 1835 C C . ILE B 1 48 ? -3.568 10.555 4.98 1 97.56 48 ILE B C 1
ATOM 1837 O O . ILE B 1 48 ? -3.377 11.695 5.41 1 97.56 48 ILE B O 1
ATOM 1841 N N . VAL B 1 49 ? -3.486 9.477 5.703 1 98 49 VAL B N 1
ATOM 1842 C CA . VAL B 1 49 ? -3.27 9.547 7.145 1 98 49 VAL B CA 1
ATOM 1843 C C . VAL B 1 49 ? -1.902 10.156 7.434 1 98 49 VAL B C 1
ATOM 1845 O O . VAL B 1 49 ? -1.771 11.016 8.312 1 98 49 VAL B O 1
ATOM 1848 N N . VAL B 1 50 ? -0.932 9.812 6.707 1 96.62 50 VAL B N 1
ATOM 1849 C CA . VAL B 1 50 ? 0.424 10.312 6.918 1 96.62 50 VAL B CA 1
ATOM 1850 C C . VAL B 1 50 ? 0.491 11.797 6.566 1 96.62 50 VAL B C 1
ATOM 1852 O O . VAL B 1 50 ? 1.088 12.586 7.301 1 96.62 50 VAL B O 1
ATOM 1855 N N . ILE B 1 51 ? -0.1 12.125 5.484 1 95.44 51 ILE B N 1
ATOM 1856 C CA . ILE B 1 51 ? -0.093 13.523 5.062 1 95.44 51 ILE B CA 1
ATOM 1857 C C . ILE B 1 51 ? -0.851 14.375 6.082 1 95.44 51 ILE B C 1
ATOM 1859 O O . ILE B 1 51 ? -0.393 15.453 6.465 1 95.44 51 ILE B O 1
ATOM 1863 N N . ARG B 1 52 ? -2.033 13.891 6.484 1 95.06 52 ARG B N 1
ATOM 1864 C CA . ARG B 1 52 ? -2.816 14.602 7.488 1 95.06 52 ARG B CA 1
ATOM 1865 C C . ARG B 1 52 ? -2.031 14.758 8.781 1 95.06 52 ARG B C 1
ATOM 1867 O O . ARG B 1 52 ? -2.064 15.812 9.414 1 95.06 52 ARG B O 1
ATOM 1874 N N . TYR B 1 53 ? -1.359 13.742 9.18 1 95.75 53 TYR B N 1
ATOM 1875 C CA . TYR B 1 53 ? -0.503 13.797 10.359 1 95.75 53 TYR B CA 1
ATOM 1876 C C . TYR B 1 53 ? 0.509 14.938 10.242 1 95.75 53 TYR B C 1
ATOM 1878 O O . TYR B 1 53 ? 0.683 15.719 11.172 1 95.75 53 TYR B O 1
ATOM 1886 N N . GLN B 1 54 ? 1.156 14.992 9.102 1 94.19 54 GLN B N 1
ATOM 1887 C CA . GLN B 1 54 ? 2.172 16.016 8.898 1 94.19 54 GLN B CA 1
ATOM 1888 C C . GLN B 1 54 ? 1.55 17.422 8.891 1 94.19 54 GLN B C 1
ATOM 1890 O O . GLN B 1 54 ? 2.156 18.375 9.375 1 94.19 54 GLN B O 1
ATOM 1895 N N . GLN B 1 55 ? 0.435 17.531 8.305 1 91.62 55 GLN B N 1
ATOM 1896 C CA . GLN B 1 55 ? -0.271 18.812 8.281 1 91.62 55 GLN B CA 1
ATOM 1897 C C . GLN B 1 55 ? -0.507 19.328 9.695 1 91.62 55 GLN B C 1
ATOM 1899 O O . GLN B 1 55 ? -0.296 20.516 9.969 1 91.62 55 GLN B O 1
ATOM 1904 N N . ILE B 1 56 ? -0.916 18.438 10.539 1 92.44 56 ILE B N 1
ATOM 1905 C CA . ILE B 1 56 ? -1.228 18.828 11.906 1 92.44 56 ILE B CA 1
ATOM 1906 C C . ILE B 1 56 ? 0.065 19 12.703 1 92.44 56 ILE B C 1
ATOM 1908 O O . ILE B 1 56 ? 0.16 19.859 13.578 1 92.44 56 ILE B O 1
ATOM 1912 N N . GLN B 1 57 ? 1.03 18.172 12.406 1 91.81 57 GLN B N 1
ATOM 1913 C CA . GLN B 1 57 ? 2.32 18.25 13.078 1 91.81 57 GLN B CA 1
ATOM 1914 C C . GLN B 1 57 ? 2.947 19.641 12.906 1 91.81 57 GLN B C 1
ATOM 1916 O O . GLN B 1 57 ? 3.588 20.156 13.82 1 91.81 57 GLN B O 1
ATOM 1921 N N . ASP B 1 58 ? 2.74 20.203 11.812 1 87.75 58 ASP B N 1
ATOM 1922 C CA . ASP B 1 58 ? 3.305 21.516 11.5 1 87.75 58 ASP B CA 1
ATOM 1923 C C . ASP B 1 58 ? 2.639 22.609 12.32 1 87.75 58 ASP B C 1
ATOM 1925 O O . ASP B 1 58 ? 3.197 23.703 12.484 1 87.75 58 ASP B O 1
ATOM 1929 N N . LEU B 1 59 ? 1.45 22.422 12.758 1 84.75 59 LEU B N 1
ATOM 1930 C CA . LEU B 1 59 ? 0.755 23.391 13.602 1 84.75 59 LEU B CA 1
ATOM 1931 C C . LEU B 1 59 ? 1.271 23.328 15.031 1 84.75 59 LEU B C 1
ATOM 1933 O O . LEU B 1 59 ? 1.048 24.266 15.812 1 84.75 59 LEU B O 1
ATOM 1937 N N . ASP B 1 60 ? 2.02 22.234 15.391 1 82.12 60 ASP B N 1
ATOM 1938 C CA . ASP B 1 60 ? 2.646 22.031 16.688 1 82.12 60 ASP B CA 1
ATOM 1939 C C . ASP B 1 60 ? 1.608 22.078 17.812 1 82.12 60 ASP B C 1
ATOM 1941 O O . ASP B 1 60 ? 1.838 22.688 18.859 1 82.12 60 ASP B O 1
ATOM 1945 N N . CYS B 1 61 ? 0.43 21.531 17.531 1 84.5 61 CYS B N 1
ATOM 1946 C CA . CYS B 1 61 ? -0.645 21.453 18.516 1 84.5 61 CYS B CA 1
ATOM 1947 C C . CYS B 1 61 ? -0.977 20 18.828 1 84.5 61 CYS B C 1
ATOM 1949 O O . CYS B 1 61 ? -1.111 19.172 17.922 1 84.5 61 CYS B O 1
ATOM 1951 N N . HIS B 1 62 ? -1.007 19.641 20.172 1 90.94 62 HIS B N 1
ATOM 1952 C CA . HIS B 1 62 ? -1.455 18.344 20.688 1 90.94 62 HIS B CA 1
ATOM 1953 C C . HIS B 1 62 ? -0.714 17.188 20.031 1 90.94 62 HIS B C 1
ATOM 1955 O O . HIS B 1 62 ? -1.336 16.328 19.422 1 90.94 62 HIS B O 1
ATOM 1961 N N . PRO B 1 63 ? 0.572 17.141 20.156 1 93.88 63 PRO B N 1
ATOM 1962 C CA . PRO B 1 63 ? 1.38 16.141 19.469 1 93.88 63 PRO B CA 1
ATOM 1963 C C . PRO B 1 63 ? 1.011 14.703 19.859 1 93.88 63 PRO B C 1
ATOM 1965 O O . PRO B 1 63 ? 1.112 13.789 19.047 1 93.88 63 PRO B O 1
ATOM 1968 N N . LYS B 1 64 ? 0.615 14.539 21.125 1 95.62 64 LYS B N 1
ATOM 1969 C CA . LYS B 1 64 ? 0.25 13.188 21.562 1 95.62 64 LYS B CA 1
ATOM 1970 C C . LYS B 1 64 ? -1.016 12.711 20.859 1 95.62 64 LYS B C 1
ATOM 1972 O O . LYS B 1 64 ? -1.081 11.57 20.391 1 95.62 64 LYS B O 1
ATOM 1977 N N . THR B 1 65 ? -1.991 13.531 20.766 1 96.25 65 THR B N 1
ATOM 1978 C CA . THR B 1 65 ? -3.229 13.203 20.078 1 96.25 65 THR B CA 1
ATOM 1979 C C . THR B 1 65 ? -2.965 12.969 18.594 1 96.25 65 THR B C 1
ATOM 1981 O O . THR B 1 65 ? -3.531 12.055 17.984 1 96.25 65 THR B O 1
ATOM 1984 N N . ASN B 1 66 ? -2.105 13.758 18.078 1 96.75 66 ASN B N 1
ATOM 1985 C CA . ASN B 1 66 ? -1.756 13.617 16.656 1 96.75 66 ASN B CA 1
ATOM 1986 C C . ASN B 1 66 ? -1.058 12.289 16.391 1 96.75 66 ASN B C 1
ATOM 1988 O O . ASN B 1 66 ? -1.326 11.641 15.383 1 96.75 66 ASN B O 1
ATOM 1992 N N . MET B 1 67 ? -0.229 11.891 17.281 1 97.75 67 MET B N 1
ATOM 1993 C CA . MET B 1 67 ? 0.442 10.602 17.156 1 97.75 67 MET B CA 1
ATOM 1994 C C . MET B 1 67 ? -0.558 9.453 17.266 1 97.75 67 MET B C 1
ATOM 1996 O O . MET B 1 67 ? -0.45 8.461 16.547 1 97.75 67 MET B O 1
ATOM 2000 N N . ALA B 1 68 ? -1.42 9.609 18.156 1 98.12 68 ALA B N 1
ATOM 2001 C CA . ALA B 1 68 ? -2.479 8.609 18.266 1 98.12 68 ALA B CA 1
ATOM 2002 C C . ALA B 1 68 ? -3.285 8.508 16.984 1 98.12 68 ALA B C 1
ATOM 2004 O O . ALA B 1 68 ? -3.615 7.406 16.531 1 98.12 68 ALA B O 1
ATOM 2005 N N . CYS B 1 69 ? -3.576 9.594 16.359 1 98 69 CYS B N 1
ATOM 2006 C CA . CYS B 1 69 ? -4.301 9.609 15.086 1 98 69 CYS B CA 1
ATOM 2007 C C . CYS B 1 69 ? -3.514 8.891 14 1 98 69 CYS B C 1
ATOM 2009 O O . CYS B 1 69 ? -4.082 8.133 13.219 1 98 69 CYS B O 1
ATOM 2011 N N . LEU B 1 70 ? -2.266 9.117 14.016 1 98.38 70 LEU B N 1
ATOM 2012 C CA . LEU B 1 70 ? -1.424 8.438 13.039 1 98.38 70 LEU B CA 1
ATOM 2013 C C . LEU B 1 70 ? -1.511 6.926 13.203 1 98.38 70 LEU B C 1
ATOM 2015 O O . LEU B 1 70 ? -1.76 6.203 12.234 1 98.38 70 LEU B O 1
ATOM 2019 N N . ALA B 1 71 ? -1.353 6.477 14.43 1 98.56 71 ALA B N 1
ATOM 2020 C CA . ALA B 1 71 ? -1.37 5.043 14.703 1 98.56 71 ALA B CA 1
ATOM 2021 C C . ALA B 1 71 ? -2.734 4.438 14.383 1 98.56 71 ALA B C 1
ATOM 2023 O O . ALA B 1 71 ? -2.818 3.381 13.75 1 98.56 71 ALA B O 1
ATOM 2024 N N . LEU B 1 72 ? -3.738 5.086 14.758 1 98.81 72 LEU B N 1
ATOM 2025 C CA . LEU B 1 72 ? -5.098 4.602 14.547 1 98.81 72 LEU B CA 1
ATOM 2026 C C . LEU B 1 72 ? -5.449 4.602 13.062 1 98.81 72 LEU B C 1
ATOM 2028 O O . LEU B 1 72 ? -6.043 3.643 12.562 1 98.81 72 LEU B O 1
ATOM 2032 N N . GLY B 1 73 ? -5.086 5.672 12.383 1 98.69 73 GLY B N 1
ATOM 2033 C CA . GLY B 1 73 ? -5.348 5.75 10.953 1 98.69 73 GLY B CA 1
ATOM 2034 C C . GLY B 1 73 ? -4.617 4.684 10.156 1 98.69 73 GLY B C 1
ATOM 2035 O O . GLY B 1 73 ? -5.195 4.078 9.25 1 98.69 73 GLY B O 1
ATOM 2036 N N . LEU B 1 74 ? -3.375 4.449 10.523 1 98.56 74 LEU B N 1
ATOM 2037 C CA . LEU B 1 74 ? -2.604 3.416 9.844 1 98.56 74 LEU B CA 1
ATOM 2038 C C . LEU B 1 74 ? -3.174 2.031 10.133 1 98.56 74 LEU B C 1
ATOM 2040 O O . LEU B 1 74 ? -3.246 1.185 9.242 1 98.56 74 LEU B O 1
ATOM 2044 N N . THR B 1 75 ? -3.555 1.829 11.352 1 98.62 75 THR B N 1
ATOM 2045 C CA . THR B 1 75 ? -4.184 0.564 11.719 1 98.62 75 THR B CA 1
ATOM 2046 C C . THR B 1 75 ? -5.484 0.361 10.938 1 98.62 75 THR B C 1
ATOM 2048 O O . THR B 1 75 ? -5.715 -0.71 10.375 1 98.62 75 THR B O 1
ATOM 2051 N N . SER B 1 76 ? -6.281 1.368 10.859 1 98.62 76 SER B N 1
ATOM 2052 C CA . SER B 1 76 ? -7.547 1.293 10.141 1 98.62 76 SER B CA 1
ATOM 2053 C C . SER B 1 76 ? -7.328 1.006 8.656 1 98.62 76 SER B C 1
ATOM 2055 O O . SER B 1 76 ? -7.992 0.144 8.078 1 98.62 76 SER B O 1
ATOM 2057 N N . SER B 1 77 ? -6.395 1.678 8.078 1 98.44 77 SER B N 1
ATOM 2058 C CA . SER B 1 77 ? -6.09 1.476 6.668 1 98.44 77 SER B CA 1
ATOM 2059 C C . SER B 1 77 ? -5.555 0.071 6.414 1 98.44 77 SER B C 1
ATOM 2061 O O . SER B 1 77 ? -5.871 -0.546 5.395 1 98.44 77 SER B O 1
ATOM 2063 N N . SER B 1 78 ? -4.777 -0.47 7.328 1 98.12 78 SER B N 1
ATOM 2064 C CA . SER B 1 78 ? -4.277 -1.836 7.211 1 98.12 78 SER B CA 1
ATOM 2065 C C . SER B 1 78 ? -5.406 -2.852 7.336 1 98.12 78 SER B C 1
ATOM 2067 O O . SER B 1 78 ? -5.355 -3.922 6.727 1 98.12 78 SER B O 1
ATOM 2069 N N . GLY B 1 79 ? -6.352 -2.52 8.164 1 98.12 79 GLY B N 1
ATOM 2070 C CA . GLY B 1 79 ? -7.512 -3.387 8.305 1 98.12 79 GLY B CA 1
ATOM 2071 C C . GLY B 1 79 ? -8.273 -3.582 7.004 1 98.12 79 GLY B C 1
ATOM 2072 O O . GLY B 1 79 ? -8.812 -4.66 6.75 1 98.12 79 GLY B O 1
ATOM 2073 N N . ILE B 1 80 ? -8.305 -2.52 6.176 1 97.12 80 ILE B N 1
ATOM 2074 C CA . ILE B 1 80 ? -8.977 -2.598 4.883 1 97.12 80 ILE B CA 1
ATOM 2075 C C . ILE B 1 80 ? -8.297 -3.66 4.016 1 97.12 80 ILE B C 1
ATOM 2077 O O . ILE B 1 80 ? -8.977 -4.445 3.346 1 97.12 80 ILE B O 1
ATOM 2081 N N . SER B 1 81 ? -6.992 -3.723 4.023 1 97.44 81 SER B N 1
ATOM 2082 C CA . SER B 1 81 ? -6.242 -4.727 3.275 1 97.44 81 SER B CA 1
ATOM 2083 C C . SER B 1 81 ? -6.543 -6.133 3.783 1 97.44 81 SER B C 1
ATOM 2085 O O . SER B 1 81 ? -6.777 -7.047 2.99 1 97.44 81 SER B O 1
ATOM 2087 N N . LEU B 1 82 ? -6.531 -6.293 5.078 1 96.75 82 LEU B N 1
ATOM 2088 C CA . LEU B 1 82 ? -6.785 -7.602 5.672 1 96.75 82 LEU B CA 1
ATOM 2089 C C . LEU B 1 82 ? -8.188 -8.094 5.324 1 96.75 82 LEU B C 1
ATOM 2091 O O . LEU B 1 82 ? -8.359 -9.219 4.855 1 96.75 82 LEU B O 1
ATOM 2095 N N . MET B 1 83 ? -9.148 -7.258 5.559 1 93.94 83 MET B N 1
ATOM 2096 C CA . MET B 1 83 ? -10.523 -7.645 5.281 1 93.94 83 MET B CA 1
ATOM 2097 C C . MET B 1 83 ? -10.727 -7.914 3.793 1 93.94 83 MET B C 1
ATOM 2099 O O . MET B 1 83 ? -11.477 -8.812 3.416 1 93.94 83 MET B O 1
ATOM 2103 N N . GLY B 1 84 ? -10.031 -7.172 2.93 1 93 84 GLY B N 1
ATOM 2104 C CA . GLY B 1 84 ? -10.172 -7.32 1.49 1 93 84 GLY B CA 1
ATOM 2105 C C . GLY B 1 84 ? -9.531 -8.586 0.958 1 93 84 GLY B C 1
ATOM 2106 O O . GLY B 1 84 ? -10.055 -9.211 0.033 1 93 84 GLY B O 1
ATOM 2107 N N . ASN B 1 85 ? -8.445 -8.992 1.516 1 93.69 85 ASN B N 1
ATOM 2108 C CA . ASN B 1 85 ? -7.73 -10.164 1.024 1 93.69 85 ASN B CA 1
ATOM 2109 C C . ASN B 1 85 ? -8.305 -11.453 1.605 1 93.69 85 ASN B C 1
ATOM 2111 O O . ASN B 1 85 ? -8.195 -12.516 0.993 1 93.69 85 ASN B O 1
ATOM 2115 N N . PHE B 1 86 ? -8.859 -11.367 2.781 1 92.31 86 PHE B N 1
ATOM 2116 C CA . PHE B 1 86 ? -9.508 -12.523 3.385 1 92.31 86 PHE B CA 1
ATOM 2117 C C . PHE B 1 86 ? -11.023 -12.391 3.326 1 92.31 86 PHE B C 1
ATOM 2119 O O . PHE B 1 86 ? -11.633 -11.773 4.199 1 92.31 86 PHE B O 1
ATOM 2126 N N . GLN B 1 87 ? -11.586 -13.055 2.291 1 84.69 87 GLN B N 1
ATOM 2127 C CA . GLN B 1 87 ? -13.031 -13.039 2.119 1 84.69 87 GLN B CA 1
ATOM 2128 C C . GLN B 1 87 ? -13.727 -13.844 3.211 1 84.69 87 GLN B C 1
ATOM 2130 O O . GLN B 1 87 ? -13.141 -14.773 3.77 1 84.69 87 GLN B O 1
ATOM 2135 N N . HIS B 1 88 ? -14.977 -13.461 3.42 1 82.06 88 HIS B N 1
ATOM 2136 C CA . HIS B 1 88 ? -15.766 -14.125 4.449 1 82.06 88 HIS B CA 1
ATOM 2137 C C . HIS B 1 88 ? -15.883 -15.617 4.172 1 82.06 88 HIS B C 1
ATOM 2139 O O . HIS B 1 88 ? -15.82 -16.438 5.098 1 82.06 88 HIS B O 1
ATOM 2145 N N . SER B 1 89 ? -16 -15.992 2.939 1 82.25 89 SER B N 1
ATOM 2146 C CA . SER B 1 89 ? -16.188 -17.391 2.541 1 82.25 89 SER B CA 1
ATOM 2147 C C . SER B 1 89 ? -14.883 -18.172 2.676 1 82.25 89 SER B C 1
ATOM 2149 O O . SER B 1 89 ? -14.906 -19.391 2.791 1 82.25 89 SER B O 1
ATOM 2151 N N . ALA B 1 90 ? -13.742 -17.531 2.639 1 84 90 ALA B N 1
ATOM 2152 C CA . ALA B 1 90 ? -12.453 -18.219 2.674 1 84 90 ALA B CA 1
ATOM 2153 C C . ALA B 1 90 ? -11.961 -18.391 4.109 1 84 90 ALA B C 1
ATOM 2155 O O . ALA B 1 90 ? -11.703 -19.5 4.559 1 84 90 ALA B O 1
ATOM 2156 N N . LEU B 1 91 ? -11.891 -17.297 4.809 1 89.12 91 LEU B N 1
ATOM 2157 C CA . LEU B 1 91 ? -11.445 -17.297 6.195 1 89.12 91 LEU B CA 1
ATOM 2158 C C . LEU B 1 91 ? -12.156 -16.203 6.996 1 89.12 91 LEU B C 1
ATOM 2160 O O . LEU B 1 91 ? -11.633 -15.102 7.16 1 89.12 91 LEU B O 1
ATOM 2164 N N . MET B 1 92 ? -13.281 -16.578 7.652 1 88.69 92 MET B N 1
ATOM 2165 C CA . MET B 1 92 ? -14.195 -15.641 8.297 1 88.69 92 MET B CA 1
ATOM 2166 C C . MET B 1 92 ? -13.516 -14.93 9.453 1 88.69 92 MET B C 1
ATOM 2168 O O . MET B 1 92 ? -13.719 -13.727 9.656 1 88.69 92 MET B O 1
ATOM 2172 N N . VAL B 1 93 ? -12.695 -15.602 10.188 1 92.94 93 VAL B N 1
ATOM 2173 C CA . VAL B 1 93 ? -12.078 -15.047 11.391 1 92.94 93 VAL B CA 1
ATOM 2174 C C . VAL B 1 93 ? -11.172 -13.883 11.016 1 92.94 93 VAL B C 1
ATOM 2176 O O . VAL B 1 93 ? -11.234 -12.812 11.633 1 92.94 93 VAL B O 1
ATOM 2179 N N . LEU B 1 94 ? -10.352 -13.992 9.961 1 93.75 94 LEU B N 1
ATOM 2180 C CA . LEU B 1 94 ? -9.438 -12.922 9.562 1 93.75 94 LEU B CA 1
ATOM 2181 C C . LEU B 1 94 ? -10.195 -11.797 8.867 1 93.75 94 LEU B C 1
ATOM 2183 O O . LEU B 1 94 ? -9.812 -10.625 8.977 1 93.75 94 LEU B O 1
ATOM 2187 N N . HIS B 1 95 ? -11.305 -12.227 8.18 1 92.38 95 HIS B N 1
ATOM 2188 C CA . HIS B 1 95 ? -12.148 -11.188 7.605 1 92.38 95 HIS B CA 1
ATOM 2189 C C . HIS B 1 95 ? -12.719 -10.281 8.688 1 92.38 95 HIS B C 1
ATOM 2191 O O . HIS B 1 95 ? -12.594 -9.055 8.609 1 92.38 95 HIS B O 1
ATOM 2197 N N . PHE B 1 96 ? -13.242 -10.875 9.75 1 92.56 96 PHE B N 1
ATOM 2198 C CA . PHE B 1 96 ? -13.844 -10.109 10.836 1 92.56 96 PHE B CA 1
ATOM 2199 C C . PHE B 1 96 ? -12.789 -9.352 11.625 1 92.56 96 PHE B C 1
ATOM 2201 O O . PHE B 1 96 ? -13.031 -8.242 12.102 1 92.56 96 PHE B O 1
ATOM 2208 N N . PHE B 1 97 ? -11.672 -9.922 11.734 1 96.19 97 PHE B N 1
ATOM 2209 C CA . PHE B 1 97 ? -10.57 -9.211 12.383 1 96.19 97 PHE B CA 1
ATOM 2210 C C . PHE B 1 97 ? -10.172 -7.98 11.578 1 96.19 97 PHE B C 1
ATOM 2212 O O . PHE B 1 97 ? -9.945 -6.91 12.141 1 96.19 97 PHE B O 1
ATOM 2219 N N . GLY B 1 98 ? -10.125 -8.141 10.273 1 96.25 98 GLY B N 1
ATOM 2220 C CA . GLY B 1 98 ? -9.883 -7.008 9.398 1 96.25 98 GLY B CA 1
ATOM 2221 C C . GLY B 1 98 ? -10.93 -5.922 9.523 1 96.25 98 GLY B C 1
ATOM 2222 O O . GLY B 1 98 ? -10.602 -4.734 9.594 1 96.25 98 GLY B O 1
ATOM 2223 N N . MET B 1 99 ? -12.156 -6.324 9.57 1 94.75 99 MET B N 1
ATOM 2224 C CA . MET B 1 99 ? -13.242 -5.371 9.75 1 94.75 99 MET B CA 1
ATOM 2225 C C . MET B 1 99 ? -13.094 -4.629 11.078 1 94.75 99 MET B C 1
ATOM 2227 O O . MET B 1 99 ? -13.297 -3.414 11.141 1 94.75 99 MET B O 1
ATOM 2231 N N . PHE B 1 100 ? -12.805 -5.387 12.078 1 95.88 100 PHE B N 1
ATOM 2232 C CA . PHE B 1 100 ? -12.602 -4.797 13.398 1 95.88 100 PHE B CA 1
ATOM 2233 C C . PHE B 1 100 ? -11.5 -3.744 13.352 1 95.88 100 PHE B C 1
ATOM 2235 O O . PHE B 1 100 ? -11.68 -2.629 13.844 1 95.88 100 PHE B O 1
ATOM 2242 N N . LEU B 1 101 ? -10.367 -4.047 12.75 1 97.88 101 LEU B N 1
ATOM 2243 C CA . LEU B 1 101 ? -9.242 -3.127 12.648 1 97.88 101 LEU B CA 1
ATOM 2244 C C . LEU B 1 101 ? -9.594 -1.919 11.789 1 97.88 101 LEU B C 1
ATOM 2246 O O . LEU B 1 101 ? -9.109 -0.813 12.031 1 97.88 101 LEU B O 1
ATOM 2250 N N . ALA B 1 102 ? -10.398 -2.143 10.828 1 97.62 102 ALA B N 1
ATOM 2251 C CA . ALA B 1 102 ? -10.75 -1.053 9.922 1 97.62 102 ALA B CA 1
ATOM 2252 C C . ALA B 1 102 ? -11.734 -0.091 10.586 1 97.62 102 ALA B C 1
ATOM 2254 O O . ALA B 1 102 ? -11.555 1.127 10.523 1 97.62 102 ALA B O 1
ATOM 2255 N N . PHE B 1 103 ? -12.719 -0.628 11.344 1 97.5 103 PHE B N 1
ATOM 2256 C CA . PHE B 1 103 ? -13.859 0.195 11.742 1 97.5 103 PHE B CA 1
ATOM 2257 C C . PHE B 1 103 ? -13.633 0.794 13.125 1 97.5 103 PHE B C 1
ATOM 2259 O O . PHE B 1 103 ? -13.891 1.98 13.344 1 97.5 103 PHE B O 1
ATOM 2266 N N . ILE B 1 104 ? -13.133 0.049 14.031 1 97.25 104 ILE B N 1
ATOM 2267 C CA . ILE B 1 104 ? -13.055 0.545 15.406 1 97.25 104 ILE B CA 1
ATOM 2268 C C . ILE B 1 104 ? -11.938 1.577 15.516 1 97.25 104 ILE B C 1
ATOM 2270 O O . ILE B 1 104 ? -12.188 2.732 15.875 1 97.25 104 ILE B O 1
ATOM 2274 N N . PRO B 1 105 ? -10.711 1.236 15.18 1 98.44 105 PRO B N 1
ATOM 2275 C CA . PRO B 1 105 ? -9.68 2.283 15.195 1 98.44 105 PRO B CA 1
ATOM 2276 C C . PRO B 1 105 ? -10.016 3.443 14.258 1 98.44 105 PRO B C 1
ATOM 2278 O O . PRO B 1 105 ? -9.695 4.594 14.555 1 98.44 105 PRO B O 1
ATOM 2281 N N . GLY B 1 106 ? -10.648 3.115 13.141 1 98.25 106 GLY B N 1
ATOM 2282 C CA . GLY B 1 106 ? -11.062 4.172 12.234 1 98.25 106 GLY B CA 1
ATOM 2283 C C . GLY B 1 106 ? -12.047 5.141 12.859 1 98.25 106 GLY B C 1
ATOM 2284 O O . GLY B 1 106 ? -11.938 6.355 12.672 1 98.25 106 GLY B O 1
ATOM 2285 N N . LEU B 1 107 ? -12.984 4.613 13.562 1 97.69 107 LEU B N 1
ATOM 2286 C CA . LEU B 1 107 ? -13.961 5.457 14.234 1 97.69 107 LEU B CA 1
ATOM 2287 C C . LEU B 1 107 ? -13.281 6.355 15.266 1 97.69 107 LEU B C 1
ATOM 2289 O O . LEU B 1 107 ? -13.586 7.547 15.359 1 97.69 107 LEU B O 1
ATOM 2293 N N . VAL B 1 108 ? -12.391 5.824 16.016 1 98.12 108 VAL B N 1
ATOM 2294 C CA . VAL B 1 108 ? -11.672 6.602 17.016 1 98.12 108 VAL B CA 1
ATOM 2295 C C . VAL B 1 108 ? -10.789 7.641 16.312 1 98.12 108 VAL B C 1
ATOM 2297 O O . VAL B 1 108 ? -10.664 8.773 16.797 1 98.12 108 VAL B O 1
ATOM 2300 N N . TYR B 1 109 ? -10.195 7.285 15.234 1 98.44 109 TYR B N 1
ATOM 2301 C CA . TYR B 1 109 ? -9.406 8.219 14.43 1 98.44 109 TYR B CA 1
ATOM 2302 C C . TYR B 1 109 ? -10.227 9.445 14.062 1 98.44 109 TYR B C 1
ATOM 2304 O O . TYR B 1 109 ? -9.797 10.578 14.289 1 98.44 109 TYR B O 1
ATOM 2312 N N . PHE B 1 110 ? -11.391 9.242 13.562 1 97.88 110 PHE B N 1
ATOM 2313 C CA . PHE B 1 110 ? -12.211 10.359 13.102 1 97.88 110 PHE B CA 1
ATOM 2314 C C . PHE B 1 110 ? -12.742 11.164 14.281 1 97.88 110 PHE B C 1
ATOM 2316 O O . PHE B 1 110 ? -12.891 12.383 14.188 1 97.88 110 PHE B O 1
ATOM 2323 N N . ALA B 1 111 ? -13.016 10.461 15.359 1 97.19 111 ALA B N 1
ATOM 2324 C CA . ALA B 1 111 ? -13.406 11.18 16.562 1 97.19 111 ALA B CA 1
ATOM 2325 C C . ALA B 1 111 ? -12.289 12.094 17.047 1 97.19 111 ALA B C 1
ATOM 2327 O O . ALA B 1 111 ? -12.539 13.234 17.453 1 97.19 111 ALA B O 1
ATOM 2328 N N . LEU B 1 112 ? -11.086 11.633 17 1 96.62 112 LEU B N 1
ATOM 2329 C CA . LEU B 1 112 ? -9.938 12.438 17.422 1 96.62 112 LEU B CA 1
ATOM 2330 C C . LEU B 1 112 ? -9.688 13.578 16.438 1 96.62 112 LEU B C 1
ATOM 2332 O O . LEU B 1 112 ? -9.312 14.68 16.844 1 96.62 112 LEU B O 1
ATOM 2336 N N . GLN B 1 113 ? -9.875 13.242 15.195 1 94.94 113 GLN B N 1
ATOM 2337 C CA . GLN B 1 113 ? -9.766 14.305 14.195 1 94.94 113 GLN B CA 1
ATOM 2338 C C . GLN B 1 113 ? -10.766 15.422 14.469 1 94.94 113 GLN B C 1
ATOM 2340 O O . GLN B 1 113 ? -10.438 16.609 14.328 1 94.94 113 GLN B O 1
ATOM 2345 N N . LEU B 1 114 ? -11.914 15.008 14.75 1 94.06 114 LEU B N 1
ATOM 2346 C CA . LEU B 1 114 ? -12.961 15.961 15.102 1 94.06 114 LEU B CA 1
ATOM 2347 C C . LEU B 1 114 ? -12.57 16.766 16.328 1 94.06 114 LEU B C 1
ATOM 2349 O O . LEU B 1 114 ? -12.727 17.984 16.359 1 94.06 114 LEU B O 1
ATOM 2353 N N . TRP B 1 115 ? -12.094 16.094 17.328 1 93.88 115 TRP B N 1
ATOM 2354 C CA . TRP B 1 115 ? -11.625 16.75 18.531 1 93.88 115 TRP B CA 1
ATOM 2355 C C . TRP B 1 115 ? -10.523 17.766 18.219 1 93.88 115 TRP B C 1
ATOM 2357 O O . TRP B 1 115 ? -10.555 18.891 18.703 1 93.88 115 TRP B O 1
ATOM 2367 N N . GLN B 1 116 ? -9.656 17.406 17.359 1 92.25 116 GLN B N 1
ATOM 2368 C CA . GLN B 1 116 ? -8.562 18.281 16.969 1 92.25 116 GLN B CA 1
ATOM 2369 C C . GLN B 1 116 ? -9.086 19.5 16.203 1 92.25 116 GLN B C 1
ATOM 2371 O O . GLN B 1 116 ? -8.555 20.594 16.344 1 92.25 116 GLN B O 1
ATOM 2376 N N . MET B 1 117 ? -10.023 19.25 15.391 1 90.88 117 MET B N 1
ATOM 2377 C CA . MET B 1 117 ? -10.609 20.344 14.625 1 90.88 117 MET B CA 1
ATOM 2378 C C . MET B 1 117 ? -11.148 21.438 15.547 1 90.88 117 MET B C 1
ATOM 2380 O O . MET B 1 117 ? -10.969 22.625 15.289 1 90.88 117 MET B O 1
ATOM 2384 N N . TYR B 1 118 ? -11.656 21.078 16.672 1 90.75 118 TYR B N 1
ATOM 2385 C CA . TYR B 1 118 ? -12.297 22.031 17.562 1 90.75 118 TYR B CA 1
ATOM 2386 C C . TYR B 1 118 ? -11.289 22.594 18.562 1 90.75 118 TYR B C 1
ATOM 2388 O O . TYR B 1 118 ? -11.547 23.609 19.219 1 90.75 118 TYR B O 1
ATOM 2396 N N . HIS B 1 119 ? -10.133 21.969 18.688 1 88.88 119 HIS B N 1
ATOM 2397 C CA . HIS B 1 119 ? -9.211 22.391 19.734 1 88.88 119 HIS B CA 1
ATOM 2398 C C . HIS B 1 119 ? -7.902 22.906 19.141 1 88.88 119 HIS B C 1
ATOM 2400 O O . HIS B 1 119 ? -6.973 23.234 19.875 1 88.88 119 HIS B O 1
ATOM 2406 N N . SER B 1 120 ? -7.777 22.797 17.953 1 80.06 120 SER B N 1
ATOM 2407 C CA . SER B 1 120 ? -6.617 23.391 17.281 1 80.06 120 SER B CA 1
ATOM 2408 C C . SER B 1 120 ? -6.977 24.703 16.609 1 80.06 120 SER B C 1
ATOM 2410 O O . SER B 1 120 ? -8.133 25.141 16.656 1 80.06 120 SER B O 1
ATOM 2412 N N . ALA B 1 121 ? -5.922 25.391 15.945 1 67.06 121 ALA B N 1
ATOM 2413 C CA . ALA B 1 121 ? -6.09 26.734 15.391 1 67.06 121 ALA B CA 1
ATOM 2414 C C . ALA B 1 121 ? -7.285 26.781 14.445 1 67.06 121 ALA B C 1
ATOM 2416 O O . ALA B 1 121 ? -7.703 25.75 13.898 1 67.06 121 ALA B O 1
ATOM 2417 N N . PRO B 1 122 ? -7.773 27.938 14.281 1 64.94 122 PRO B N 1
ATOM 2418 C CA . PRO B 1 122 ? -9.047 28.156 13.594 1 64.94 122 PRO B CA 1
ATOM 2419 C C . PRO B 1 122 ? -9.07 27.562 12.188 1 64.94 122 PRO B C 1
ATOM 2421 O O . PRO B 1 122 ? -8.078 27.656 11.461 1 64.94 122 PRO B O 1
ATOM 2424 N N . CYS B 1 123 ? -9.93 26.688 12.023 1 67.88 123 CYS B N 1
ATOM 2425 C CA . CYS B 1 123 ? -10.305 26.188 10.703 1 67.88 123 CYS B CA 1
ATOM 2426 C C . CYS B 1 123 ? -11.375 27.062 10.078 1 67.88 123 CYS B C 1
ATOM 2428 O O . CYS B 1 123 ? -12.367 27.406 10.727 1 67.88 123 CYS B O 1
ATOM 2430 N N . HIS B 1 124 ? -11.148 27.578 8.953 1 72.81 124 HIS B N 1
ATOM 2431 C CA . HIS B 1 124 ? -12.055 28.484 8.258 1 72.81 124 HIS B CA 1
ATOM 2432 C C . HIS B 1 124 ? -13.375 27.797 7.918 1 72.81 124 HIS B C 1
ATOM 2434 O O . HIS B 1 124 ? -14.391 28.469 7.738 1 72.81 124 HIS B O 1
ATOM 2440 N N . HIS B 1 125 ? -13.438 26.516 7.926 1 80.44 125 HIS B N 1
ATOM 2441 C CA . HIS B 1 125 ? -14.641 25.812 7.488 1 80.44 125 HIS B CA 1
ATOM 2442 C C . HIS B 1 125 ? -15.281 25.047 8.641 1 80.44 125 HIS B C 1
ATOM 2444 O O . HIS B 1 125 ? -16.062 24.125 8.414 1 80.44 125 HIS B O 1
ATOM 2450 N N . LYS B 1 126 ? -15.023 25.5 9.695 1 84.94 126 L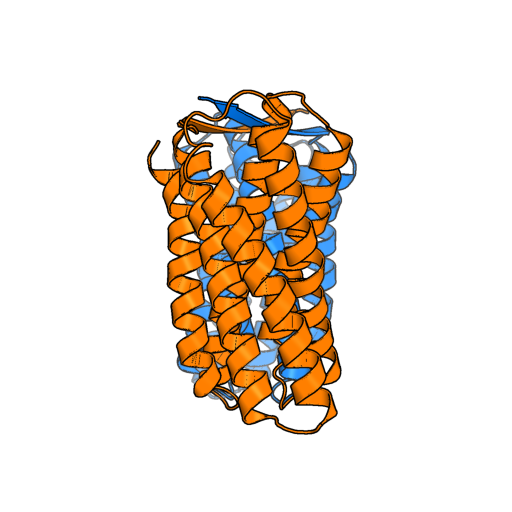YS B N 1
ATOM 2451 C CA . LYS B 1 126 ? -15.492 24.812 10.891 1 84.94 126 LYS B CA 1
ATOM 2452 C C . LYS B 1 126 ? -17.016 24.844 10.992 1 84.94 126 LYS B C 1
ATOM 2454 O O . LYS B 1 126 ? -17.625 23.891 11.477 1 84.94 126 LYS B O 1
ATOM 2459 N N . HIS B 1 127 ? -17.625 25.875 10.492 1 87.94 127 HIS B N 1
ATOM 2460 C CA . HIS B 1 127 ? -19.047 26.078 10.688 1 87.94 127 HIS B CA 1
ATOM 2461 C C . HIS B 1 127 ? -19.875 25.031 9.953 1 87.94 127 HIS B C 1
ATOM 2463 O O . HIS B 1 127 ? -20.953 24.656 10.406 1 87.94 127 HIS B O 1
ATOM 2469 N N . TRP B 1 128 ? -19.406 24.453 8.883 1 91.31 128 TRP B N 1
ATOM 2470 C CA . TRP B 1 128 ? -20.188 23.422 8.211 1 91.31 128 TRP B CA 1
ATOM 2471 C C . TRP B 1 128 ? -19.453 22.078 8.258 1 91.31 128 TRP B C 1
ATOM 2473 O O . TRP B 1 128 ? -20.094 21.016 8.266 1 91.31 128 TRP B O 1
ATOM 2483 N N . LEU B 1 129 ? -18.234 22.094 8.219 1 93.25 129 LEU B N 1
ATOM 2484 C CA . LEU B 1 129 ? -17.438 20.859 8.203 1 93.25 129 LEU B CA 1
ATOM 2485 C C . LEU B 1 129 ? -17.531 20.141 9.547 1 93.25 129 LEU B C 1
ATOM 2487 O O . LEU B 1 129 ? -17.625 18.922 9.594 1 93.25 129 LEU B O 1
ATOM 2491 N N . GLY B 1 130 ? -17.5 20.875 10.602 1 92.81 130 GLY B N 1
ATOM 2492 C CA . GLY B 1 130 ? -17.625 20.312 11.938 1 92.81 130 GLY B CA 1
ATOM 2493 C C . GLY B 1 130 ? -18.891 19.516 12.133 1 92.81 130 GLY B C 1
ATOM 2494 O O . GLY B 1 130 ? -18.828 18.297 12.383 1 92.81 130 GLY B O 1
ATOM 2495 N N . PRO B 1 131 ? -20.016 20.219 11.984 1 94.88 131 PRO B N 1
ATOM 2496 C CA . PRO B 1 131 ? -21.281 19.5 12.141 1 94.88 131 PRO B CA 1
ATOM 2497 C C . PRO B 1 131 ? -21.391 18.297 11.203 1 94.88 131 PRO B C 1
ATOM 2499 O O . PRO B 1 131 ? -21.969 17.266 11.578 1 94.88 131 PRO B O 1
ATOM 2502 N N . LEU B 1 132 ? -20.922 18.406 10.023 1 95.94 132 LEU B N 1
ATOM 2503 C CA . LEU B 1 132 ? -20.969 17.297 9.07 1 95.94 132 LEU B CA 1
ATOM 2504 C C . LEU B 1 132 ? -20.156 16.109 9.586 1 95.94 132 LEU B C 1
ATOM 2506 O O . LEU B 1 132 ? -20.625 14.969 9.531 1 95.94 132 LEU B O 1
ATOM 2510 N N . ARG B 1 133 ? -19 16.344 10.102 1 96.25 133 ARG B N 1
ATOM 2511 C CA . ARG B 1 133 ? -18.156 15.289 10.648 1 96.25 133 ARG B CA 1
ATOM 2512 C C . ARG B 1 133 ? -18.781 14.664 11.891 1 96.25 133 ARG B C 1
ATOM 2514 O O . ARG B 1 133 ? -18.703 13.453 12.094 1 96.25 133 ARG B O 1
ATOM 2521 N N . VAL B 1 134 ? -19.375 15.492 12.68 1 96.44 134 VAL B N 1
ATOM 2522 C CA . VAL B 1 134 ? -20.078 14.992 13.859 1 96.44 134 VAL B CA 1
ATOM 2523 C C . VAL B 1 134 ? -21.203 14.055 13.445 1 96.44 134 VAL B C 1
ATOM 2525 O O . VAL B 1 134 ? -21.359 12.977 14.008 1 96.44 134 VAL B O 1
ATOM 2528 N N . ALA B 1 135 ? -21.953 14.523 12.516 1 97.44 135 ALA B N 1
ATOM 2529 C CA . ALA B 1 135 ? -23.078 13.727 12.031 1 97.44 135 ALA B CA 1
ATOM 2530 C C . ALA B 1 135 ? -22.594 12.391 11.477 1 97.44 135 ALA B C 1
ATOM 2532 O O . ALA B 1 135 ? -23.156 11.336 11.781 1 97.44 135 ALA B O 1
ATOM 2533 N N . CYS B 1 136 ? -21.562 12.414 10.688 1 97.25 136 CYS B N 1
ATOM 2534 C CA . CYS B 1 136 ? -21.031 11.188 10.094 1 97.25 136 CYS B CA 1
ATOM 2535 C C . CYS B 1 136 ? -20.484 10.25 11.164 1 97.25 136 CYS B C 1
ATOM 2537 O O . CYS B 1 136 ? -20.75 9.047 11.133 1 97.25 136 CYS B O 1
ATOM 2539 N N . CYS B 1 137 ? -19.766 10.758 12.102 1 96.81 137 CYS B N 1
ATOM 2540 C CA . CYS B 1 137 ? -19.203 9.945 13.172 1 96.81 137 CYS B CA 1
ATOM 2541 C C . CYS B 1 137 ? -20.297 9.305 14.008 1 96.81 137 CYS B C 1
ATOM 2543 O O . CYS B 1 137 ? -20.234 8.125 14.336 1 96.81 137 CYS B O 1
ATOM 2545 N N . SER B 1 138 ? -21.281 10.102 14.328 1 97.69 138 SER B N 1
ATOM 2546 C CA . SER B 1 138 ? -22.406 9.594 15.117 1 97.69 138 SER B CA 1
ATOM 2547 C C . SER B 1 138 ? -23.172 8.516 14.359 1 97.69 138 SER B C 1
ATOM 2549 O O . SER B 1 138 ? -23.484 7.457 14.914 1 97.69 138 SER B O 1
ATOM 2551 N N . ALA B 1 139 ? -23.453 8.797 13.133 1 98.12 139 ALA B N 1
ATOM 2552 C CA . ALA B 1 139 ? -24.156 7.824 12.305 1 98.12 139 ALA B CA 1
ATOM 2553 C C . ALA B 1 139 ? -23.375 6.523 12.188 1 98.12 139 ALA B C 1
ATOM 2555 O O . ALA B 1 139 ? -23.938 5.434 12.32 1 98.12 139 ALA B O 1
ATOM 2556 N N . CYS B 1 140 ? -22.062 6.609 11.961 1 97.5 140 CYS B N 1
ATOM 2557 C CA . CYS B 1 140 ? -21.219 5.426 11.875 1 97.5 140 CYS B CA 1
ATOM 2558 C C . CYS B 1 140 ? -21.266 4.625 13.164 1 97.5 140 CYS B C 1
ATOM 2560 O O . CYS B 1 140 ? -21.375 3.396 13.141 1 97.5 140 CYS B O 1
ATOM 2562 N N . THR B 1 141 ? -21.188 5.289 14.305 1 97.31 141 THR B N 1
ATOM 2563 C CA . THR B 1 141 ? -21.219 4.621 15.602 1 97.31 141 THR B CA 1
ATOM 2564 C C . THR B 1 141 ? -22.531 3.85 15.781 1 97.31 141 THR B C 1
ATOM 2566 O O . THR B 1 141 ? -22.516 2.664 16.125 1 97.31 141 THR B O 1
ATOM 2569 N N . VAL B 1 142 ? -23.609 4.469 15.5 1 98.12 142 VAL B N 1
ATOM 2570 C CA . VAL B 1 142 ? -24.922 3.852 15.672 1 98.12 142 VAL B CA 1
ATOM 2571 C C . VAL B 1 142 ? -25.062 2.666 14.719 1 98.12 142 VAL B C 1
ATOM 2573 O O . VAL B 1 142 ? -25.531 1.596 15.117 1 98.12 142 VAL B O 1
ATOM 2576 N N . LEU B 1 143 ? -24.672 2.896 13.492 1 98 143 LEU B N 1
ATOM 2577 C CA . LEU B 1 143 ? -24.797 1.849 12.492 1 98 143 LEU B CA 1
ATOM 2578 C C . LEU B 1 143 ? -23.906 0.657 12.828 1 98 143 LEU B C 1
ATOM 2580 O O . LEU B 1 143 ? -24.297 -0.493 12.602 1 98 143 LEU B O 1
ATOM 2584 N N . LEU B 1 144 ? -22.734 0.908 13.305 1 96.69 144 LEU B N 1
ATOM 2585 C CA . LEU B 1 144 ? -21.844 -0.181 13.695 1 96.69 144 LEU B CA 1
ATOM 2586 C C . LEU B 1 144 ? -22.453 -1.013 14.812 1 96.69 144 LEU B C 1
ATOM 2588 O O . LEU B 1 144 ? -22.438 -2.244 14.766 1 96.69 144 LEU B O 1
ATOM 2592 N N . PHE B 1 145 ? -23.031 -0.385 15.797 1 96.62 145 PHE B N 1
ATOM 2593 C CA . PHE B 1 145 ? -23.703 -1.094 16.891 1 96.62 145 PHE B CA 1
ATOM 2594 C C . PHE B 1 145 ? -24.922 -1.854 16.375 1 96.62 145 PHE B C 1
ATOM 2596 O O . PHE B 1 145 ? -25.156 -2.998 16.766 1 96.62 145 PHE B O 1
ATOM 2603 N N . THR B 1 146 ? -25.672 -1.194 15.555 1 97.31 146 THR B N 1
ATOM 2604 C CA . THR B 1 146 ? -26.828 -1.849 14.969 1 97.31 146 THR B CA 1
ATOM 2605 C C . THR B 1 146 ? -26.422 -3.094 14.188 1 97.31 146 THR B C 1
ATOM 2607 O O . THR B 1 146 ? -27.062 -4.141 14.289 1 97.31 146 THR B O 1
ATOM 2610 N N . ALA B 1 147 ? -25.359 -2.953 13.391 1 95.69 147 ALA B N 1
ATOM 2611 C CA . ALA B 1 147 ? -24.875 -4.102 12.633 1 95.69 147 ALA B CA 1
ATOM 2612 C C . ALA B 1 147 ? -24.5 -5.254 13.562 1 95.69 147 ALA B C 1
ATOM 2614 O O . ALA B 1 147 ? -24.812 -6.414 13.273 1 95.69 147 ALA B O 1
ATOM 2615 N N . MET B 1 148 ? -23.844 -4.957 14.719 1 94.69 148 MET B N 1
ATOM 2616 C CA . MET B 1 148 ? -23.438 -5.984 15.68 1 94.69 148 MET B CA 1
ATOM 2617 C C . MET B 1 148 ? -24.656 -6.676 16.281 1 94.69 148 MET B C 1
ATOM 2619 O O . MET B 1 148 ? -24.672 -7.902 16.422 1 94.69 148 MET B O 1
ATOM 2623 N N . VAL B 1 149 ? -25.656 -5.969 16.609 1 96.25 149 VAL B N 1
ATOM 2624 C CA . VAL B 1 149 ? -26.891 -6.512 17.188 1 96.25 149 VAL B CA 1
ATOM 2625 C C . VAL B 1 149 ? -27.594 -7.391 16.156 1 96.25 149 VAL B C 1
ATOM 2627 O O . VAL B 1 149 ? -28 -8.508 16.469 1 96.25 149 VAL B O 1
ATOM 2630 N N . LEU B 1 150 ? -27.719 -6.891 14.922 1 96.19 150 LEU B N 1
ATOM 2631 C CA . LEU B 1 150 ? -28.375 -7.641 13.867 1 96.19 150 LEU B CA 1
ATOM 2632 C C . LEU B 1 150 ? -27.641 -8.938 13.562 1 96.19 150 LEU B C 1
ATOM 2634 O O . LEU B 1 150 ? -28.25 -9.977 13.344 1 96.19 150 LEU B O 1
ATOM 2638 N N . PHE B 1 151 ? -26.359 -8.844 13.539 1 93 151 PHE B N 1
ATOM 2639 C CA . PHE B 1 151 ? -25.562 -10.047 13.352 1 93 151 PHE B CA 1
ATOM 2640 C C . PHE B 1 151 ? -25.797 -11.039 14.484 1 93 151 PHE B C 1
ATOM 2642 O O . PHE B 1 151 ? -25.938 -12.242 14.242 1 93 151 PHE B O 1
ATOM 2649 N N . GLY B 1 152 ? -25.875 -10.594 15.719 1 93.5 152 GLY B N 1
ATOM 2650 C CA . GLY B 1 152 ? -26.094 -11.422 16.891 1 93.5 152 GLY B CA 1
ATOM 2651 C C . GLY B 1 152 ? -27.438 -12.133 16.875 1 93.5 152 GLY B C 1
ATOM 2652 O O . GLY B 1 152 ? -27.547 -13.242 17.406 1 93.5 152 GLY B O 1
ATOM 2653 N N . VAL B 1 153 ? -28.422 -11.586 16.25 1 96.12 153 VAL B N 1
ATOM 2654 C CA . VAL B 1 153 ? -29.734 -12.203 16.219 1 96.12 153 VAL B CA 1
ATOM 2655 C C . VAL B 1 153 ? -29.953 -12.898 14.875 1 96.12 153 VAL B C 1
ATOM 2657 O O . VAL B 1 153 ? -31.078 -13.156 14.469 1 96.12 153 VAL B O 1
ATOM 2660 N N . ASP B 1 154 ? -28.891 -12.984 14.023 1 94.56 154 ASP B N 1
ATOM 2661 C CA . ASP B 1 154 ? -28.828 -13.75 12.781 1 94.56 154 ASP B CA 1
ATOM 2662 C C . ASP B 1 154 ? -29.656 -13.094 11.688 1 94.56 154 ASP B C 1
ATOM 2664 O O . ASP B 1 154 ? -30.25 -13.789 10.852 1 94.56 154 ASP B O 1
ATOM 2668 N N . HIS B 1 155 ? -29.906 -11.852 11.812 1 95.56 155 HIS B N 1
ATOM 2669 C CA . HIS B 1 155 ? -30.438 -11.086 10.688 1 95.56 155 HIS B CA 1
ATOM 2670 C C . HIS B 1 155 ? -29.312 -10.586 9.781 1 95.56 155 HIS B C 1
ATOM 2672 O O . HIS B 1 155 ? -29.031 -9.391 9.727 1 95.56 155 HIS B O 1
ATOM 2678 N N . ILE B 1 156 ? -28.844 -11.461 8.945 1 90.94 156 ILE B N 1
ATOM 2679 C CA . ILE B 1 156 ? -27.625 -11.266 8.188 1 90.94 156 ILE B CA 1
ATOM 2680 C C . ILE B 1 156 ? -27.828 -10.172 7.145 1 90.94 156 ILE B C 1
ATOM 2682 O O . ILE B 1 156 ? -27.016 -9.258 7.027 1 90.94 156 ILE B O 1
ATOM 2686 N N . PRO B 1 157 ? -28.953 -10.18 6.391 1 91.69 157 PRO B N 1
ATOM 2687 C CA . PRO B 1 157 ? -29.141 -9.133 5.379 1 91.69 157 PRO B CA 1
ATOM 2688 C C . PRO B 1 157 ? -29.125 -7.727 5.973 1 91.69 157 PRO B C 1
ATOM 2690 O O . PRO B 1 157 ? -28.547 -6.809 5.383 1 91.69 157 PRO B O 1
ATOM 2693 N N . GLY B 1 158 ? -29.734 -7.645 7.102 1 93.38 158 GLY B N 1
ATOM 2694 C CA . GLY B 1 158 ? -29.734 -6.352 7.773 1 93.38 158 GLY B CA 1
ATOM 2695 C C . GLY B 1 158 ? -28.359 -5.938 8.25 1 93.38 158 GLY B C 1
ATOM 2696 O O . GLY B 1 158 ? -27.969 -4.77 8.133 1 93.38 158 GLY B O 1
ATOM 2697 N N . ALA B 1 159 ? -27.578 -6.82 8.758 1 93.56 159 ALA B N 1
ATOM 2698 C CA . ALA B 1 159 ? -26.219 -6.547 9.227 1 93.56 159 ALA B CA 1
ATOM 2699 C C . ALA B 1 159 ? -25.328 -6.102 8.07 1 93.56 159 ALA B C 1
ATOM 2701 O O . ALA B 1 159 ? -24.578 -5.137 8.203 1 93.56 159 ALA B O 1
ATOM 2702 N N . VAL B 1 160 ? -25.5 -6.785 6.98 1 88.56 160 VAL B N 1
ATOM 2703 C CA . VAL B 1 160 ? -24.703 -6.48 5.797 1 88.56 160 VAL B CA 1
ATOM 2704 C C . VAL B 1 160 ? -25.078 -5.094 5.27 1 88.56 160 VAL B C 1
ATOM 2706 O O . VAL B 1 160 ? -24.203 -4.332 4.852 1 88.56 160 VAL B O 1
ATOM 2709 N N . ALA B 1 161 ? -26.328 -4.816 5.293 1 92.56 161 ALA B N 1
ATOM 2710 C CA . ALA B 1 161 ? -26.766 -3.494 4.852 1 92.56 161 ALA B CA 1
ATOM 2711 C C . ALA B 1 161 ? -26.172 -2.398 5.73 1 92.56 161 ALA B C 1
ATOM 2713 O O . ALA B 1 161 ? -25.688 -1.384 5.227 1 92.56 161 ALA B O 1
ATOM 2714 N N . CYS B 1 162 ? -26.188 -2.566 7.008 1 94.75 162 CYS B N 1
ATOM 2715 C CA . CYS B 1 162 ? -25.594 -1.613 7.941 1 94.75 162 CYS B CA 1
ATOM 2716 C C . CYS B 1 162 ? -24.094 -1.482 7.715 1 94.75 162 CYS B C 1
ATOM 2718 O O . CYS B 1 162 ? -23.562 -0.374 7.715 1 94.75 162 CYS B O 1
ATOM 2720 N N . GLU B 1 163 ? -23.484 -2.527 7.547 1 91.75 163 GLU B N 1
ATOM 2721 C CA . GLU B 1 163 ? -22.047 -2.52 7.266 1 91.75 163 GLU B CA 1
ATOM 2722 C C . GLU B 1 163 ? -21.75 -1.712 6.008 1 91.75 163 GLU B C 1
ATOM 2724 O O . GLU B 1 163 ? -20.797 -0.923 5.988 1 91.75 163 GLU B O 1
ATOM 2729 N N . GLY B 1 164 ? -22.562 -1.97 4.98 1 92.19 164 GLY B N 1
ATOM 2730 C CA . GLY B 1 164 ? -22.391 -1.205 3.756 1 92.19 164 GLY B CA 1
ATOM 2731 C C . GLY B 1 164 ? -22.5 0.293 3.967 1 92.19 164 GLY B C 1
ATOM 2732 O O . GLY B 1 164 ? -21.734 1.065 3.383 1 92.19 164 GLY B O 1
ATOM 2733 N N . LEU B 1 165 ? -23.391 0.68 4.762 1 95.06 165 LEU B N 1
ATOM 2734 C CA . LEU B 1 165 ? -23.578 2.096 5.059 1 95.06 165 LEU B CA 1
ATOM 2735 C C . LEU B 1 165 ? -22.406 2.641 5.875 1 95.06 165 LEU B C 1
ATOM 2737 O O . LEU B 1 165 ? -21.953 3.762 5.641 1 95.06 165 LEU B O 1
ATOM 2741 N N . VAL B 1 166 ? -21.938 1.856 6.812 1 96.06 166 VAL B N 1
ATOM 2742 C CA . VAL B 1 166 ? -20.781 2.258 7.613 1 96.06 166 VAL B CA 1
ATOM 2743 C C . VAL B 1 166 ? -19.578 2.484 6.703 1 96.06 166 VAL B C 1
ATOM 2745 O O . VAL B 1 166 ? -18.906 3.514 6.801 1 96.06 166 VAL B O 1
ATOM 2748 N N . VAL B 1 167 ? -19.359 1.552 5.816 1 95.12 167 VAL B N 1
ATOM 2749 C CA . VAL B 1 167 ? -18.234 1.646 4.895 1 95.12 167 VAL B CA 1
ATOM 2750 C C . VAL B 1 167 ? -18.375 2.898 4.031 1 95.12 167 VAL B C 1
ATOM 2752 O O . VAL B 1 167 ? -17.406 3.635 3.832 1 95.12 167 VAL B O 1
ATOM 2755 N N . THR B 1 168 ? -19.562 3.117 3.559 1 95.31 168 THR B N 1
ATOM 2756 C CA . THR B 1 168 ? -19.844 4.297 2.744 1 95.31 168 THR B CA 1
ATOM 2757 C C . THR B 1 168 ? -19.516 5.574 3.514 1 95.31 168 THR B C 1
ATOM 2759 O O . THR B 1 168 ? -18.844 6.461 2.998 1 95.31 168 THR B O 1
ATOM 2762 N N . LEU B 1 169 ? -19.938 5.656 4.688 1 96.5 169 LEU B N 1
ATOM 2763 C CA . LEU B 1 169 ? -19.719 6.844 5.508 1 96.5 169 LEU B CA 1
ATOM 2764 C C . LEU B 1 169 ? -18.234 7.008 5.836 1 96.5 169 LEU B C 1
ATOM 2766 O O . LEU B 1 169 ? -17.734 8.133 5.906 1 96.5 169 LEU B O 1
ATOM 2770 N N . PHE B 1 170 ? -17.562 5.941 6.09 1 96.75 170 PHE B N 1
ATOM 2771 C CA . PHE B 1 170 ? -16.125 5.984 6.32 1 96.75 170 PHE B CA 1
ATOM 2772 C C . PHE B 1 170 ? -15.398 6.574 5.117 1 96.75 170 PHE B C 1
ATOM 2774 O O . PHE B 1 170 ? -14.555 7.457 5.266 1 96.75 170 PHE B O 1
ATOM 2781 N N . PHE B 1 171 ? -15.766 6.098 3.934 1 96.69 171 PHE B N 1
ATOM 2782 C CA . PHE B 1 171 ? -15.125 6.613 2.725 1 96.69 171 PHE B CA 1
ATOM 2783 C C . PHE B 1 171 ? -15.438 8.094 2.543 1 96.69 171 PHE B C 1
ATOM 2785 O O . PHE B 1 171 ? -14.57 8.867 2.135 1 96.69 171 PHE B O 1
ATOM 2792 N N . CYS B 1 172 ? -16.625 8.461 2.906 1 95.56 172 CYS B N 1
ATOM 2793 C CA . CYS B 1 172 ? -17 9.867 2.814 1 95.56 172 CYS B CA 1
ATOM 2794 C C . CYS B 1 172 ? -16.203 10.703 3.814 1 95.56 172 CYS B C 1
ATOM 2796 O O . CYS B 1 172 ? -15.766 11.812 3.492 1 95.56 172 CYS B O 1
ATOM 2798 N N . GLN B 1 173 ? -16.062 10.219 4.992 1 96.81 173 GLN B N 1
ATOM 2799 C CA . GLN B 1 173 ? -15.297 10.945 6.008 1 96.81 173 GLN B CA 1
ATOM 2800 C C . GLN B 1 173 ? -13.852 11.141 5.574 1 96.81 173 GLN B C 1
ATOM 2802 O O . GLN B 1 173 ? -13.273 12.211 5.781 1 96.81 173 GLN B O 1
ATOM 2807 N N . PHE B 1 174 ? -13.258 10.141 5.012 1 96.88 174 PHE B N 1
ATOM 2808 C CA . PHE B 1 174 ? -11.93 10.312 4.434 1 96.88 174 PHE B CA 1
ATOM 2809 C C . PHE B 1 174 ? -11.961 11.32 3.295 1 96.88 174 PHE B C 1
ATOM 2811 O O . PHE B 1 174 ? -11.039 12.133 3.154 1 96.88 174 PHE B O 1
ATOM 2818 N N . GLY B 1 175 ? -13.031 11.227 2.523 1 95.81 175 GLY B N 1
ATOM 2819 C CA . GLY B 1 175 ? -13.195 12.18 1.439 1 95.81 175 GLY B CA 1
ATOM 2820 C C . GLY B 1 175 ? -13.258 13.625 1.916 1 95.81 175 GLY B C 1
ATOM 2821 O O . GLY B 1 175 ? -12.758 14.531 1.246 1 95.81 175 GLY B O 1
ATOM 2822 N N . LEU B 1 176 ? -13.812 13.883 3.037 1 95 176 LEU B N 1
ATOM 2823 C CA . LEU B 1 176 ? -13.969 15.219 3.594 1 95 176 LEU B CA 1
ATOM 2824 C C . LEU B 1 176 ? -12.609 15.82 3.941 1 95 176 LEU B C 1
ATOM 2826 O O . LEU B 1 176 ? -12.477 17.031 4.07 1 95 176 LEU B O 1
ATOM 2830 N N . LEU B 1 177 ? -11.602 15.016 4.074 1 94.81 177 LEU B N 1
ATOM 2831 C CA . LEU B 1 177 ? -10.266 15.531 4.359 1 94.81 177 LEU B CA 1
ATOM 2832 C C . LEU B 1 177 ? -9.711 16.297 3.168 1 94.81 177 LEU B C 1
ATOM 2834 O O . LEU B 1 177 ? -8.719 17.016 3.295 1 94.81 177 LEU B O 1
ATOM 2838 N N . ALA B 1 178 ? -10.422 16.141 2.051 1 94.25 178 ALA B N 1
ATOM 2839 C CA . ALA B 1 178 ? -10.031 16.922 0.881 1 94.25 178 ALA B CA 1
ATOM 2840 C C . ALA B 1 178 ? -10.102 18.422 1.179 1 94.25 178 ALA B C 1
ATOM 2842 O O . ALA B 1 178 ? -9.289 19.203 0.67 1 94.25 178 ALA B O 1
ATOM 2843 N N . VAL B 1 179 ? -11.023 18.797 1.974 1 92.75 179 VAL B N 1
ATOM 2844 C CA . VAL B 1 179 ? -11.18 20.203 2.338 1 92.75 179 VAL B CA 1
ATOM 2845 C C . VAL B 1 179 ? -9.945 20.672 3.111 1 92.75 179 VAL B C 1
ATOM 2847 O O . VAL B 1 179 ? -9.445 21.766 2.879 1 92.75 179 VAL B O 1
ATOM 2850 N N . ASP B 1 180 ? -9.453 19.844 3.996 1 90.69 180 ASP B N 1
ATOM 2851 C CA . ASP B 1 180 ? -8.258 20.156 4.77 1 90.69 180 ASP B CA 1
ATOM 2852 C C . ASP B 1 180 ? -7.016 20.188 3.877 1 90.69 180 ASP B C 1
ATOM 2854 O O . ASP B 1 180 ? -6.082 20.953 4.133 1 90.69 180 ASP B O 1
ATOM 2858 N N . PHE B 1 181 ? -7.047 19.359 2.842 1 92.19 181 PHE B N 1
ATOM 2859 C CA . PHE B 1 181 ? -5.875 19.188 1.988 1 92.19 181 PHE B CA 1
ATOM 2860 C C . PHE B 1 181 ? -5.797 20.312 0.964 1 92.19 181 PHE B C 1
ATOM 2862 O O . PHE B 1 181 ? -4.75 20.531 0.342 1 92.19 181 PHE B O 1
ATOM 2869 N N . LYS B 1 182 ? -6.84 21.062 0.824 1 89.12 182 LYS B N 1
ATOM 2870 C CA . LYS B 1 182 ? -6.855 22.188 -0.113 1 89.12 182 LYS B CA 1
ATOM 2871 C C . LYS B 1 182 ? -5.781 23.219 0.237 1 89.12 182 LYS B C 1
ATOM 2873 O O . LYS B 1 182 ? -5.312 23.953 -0.633 1 89.12 182 LYS B O 1
ATOM 2878 N N . GLN B 1 183 ? -5.301 23.234 1.455 1 84.88 183 GLN B N 1
ATOM 2879 C CA . GLN B 1 183 ? -4.352 24.234 1.925 1 84.88 183 GLN B CA 1
ATOM 2880 C C . GLN B 1 183 ? -2.914 23.781 1.714 1 84.88 183 GLN B C 1
ATOM 2882 O O . GLN B 1 183 ? -1.971 24.531 1.989 1 84.88 183 GLN B O 1
ATOM 2887 N N . ILE B 1 184 ? -2.791 22.594 1.176 1 88.19 184 ILE B N 1
ATOM 2888 C CA . ILE B 1 184 ? -1.446 22.062 0.996 1 88.19 184 ILE B CA 1
ATOM 2889 C C . ILE B 1 184 ? -0.923 22.438 -0.388 1 88.19 184 ILE B C 1
ATOM 2891 O O . ILE B 1 184 ? -1.543 22.109 -1.403 1 88.19 184 ILE B O 1
ATOM 2895 N N . ASP B 1 185 ? 0.193 23.078 -0.496 1 86.12 185 ASP B N 1
ATOM 2896 C CA . ASP B 1 185 ? 0.786 23.484 -1.769 1 86.12 185 ASP B CA 1
ATOM 2897 C C . ASP B 1 185 ? 1.792 22.438 -2.256 1 86.12 185 ASP B C 1
ATOM 2899 O O . ASP B 1 185 ? 1.789 22.078 -3.434 1 86.12 185 ASP B O 1
ATOM 2903 N N . SER B 1 186 ? 2.664 22.016 -1.288 1 87.56 186 SER B N 1
ATOM 2904 C CA . SER B 1 186 ? 3.688 21.062 -1.715 1 87.56 186 SER B CA 1
ATOM 2905 C C . SER B 1 186 ? 4.109 20.156 -0.568 1 87.56 186 SER B C 1
ATOM 2907 O O . SER B 1 186 ? 3.967 20.516 0.603 1 87.56 186 SER B O 1
ATOM 2909 N N . LEU B 1 187 ? 4.453 18.984 -1.027 1 87.62 187 LEU B N 1
ATOM 2910 C CA . LEU B 1 187 ? 5.051 17.984 -0.14 1 87.62 187 LEU B CA 1
ATOM 2911 C C . LEU B 1 187 ? 6.512 17.75 -0.5 1 87.62 187 LEU B C 1
ATOM 2913 O O . LEU B 1 187 ? 6.84 17.531 -1.669 1 87.62 187 LEU B O 1
ATOM 2917 N N . LYS B 1 188 ? 7.41 17.984 0.426 1 89.88 188 LYS B N 1
ATOM 2918 C CA . LYS B 1 188 ? 8.836 17.75 0.2 1 89.88 188 LYS B CA 1
ATOM 2919 C C . LYS B 1 188 ? 9.367 16.656 1.122 1 89.88 188 LYS B C 1
ATOM 2921 O O . LYS B 1 188 ? 9.039 16.625 2.311 1 89.88 188 LYS B O 1
ATOM 2926 N N . LEU B 1 189 ? 10.016 15.734 0.485 1 91.06 189 LEU B N 1
ATOM 2927 C CA . LEU B 1 189 ? 10.734 14.688 1.216 1 91.06 189 LEU B CA 1
ATOM 2928 C C . LEU B 1 189 ? 12.234 14.969 1.232 1 91.06 189 LEU B C 1
ATOM 2930 O O . LEU B 1 189 ? 12.812 15.305 0.2 1 91.06 189 LEU B O 1
ATOM 2934 N N . SER B 1 190 ? 12.773 14.992 2.393 1 89.75 190 SER B N 1
ATOM 2935 C CA . SER B 1 190 ? 14.211 15.227 2.52 1 89.75 190 SER B CA 1
ATOM 2936 C C . SER B 1 190 ? 14.883 14.125 3.342 1 89.75 190 SER B C 1
ATOM 2938 O O . SER B 1 190 ? 14.273 13.57 4.258 1 89.75 190 SER B O 1
ATOM 2940 N N . LEU B 1 191 ? 16.078 13.805 2.9 1 88.88 191 LEU B N 1
ATOM 2941 C CA . LEU B 1 191 ? 16.875 12.812 3.617 1 88.88 191 LEU B CA 1
ATOM 2942 C C . LEU B 1 191 ? 18.109 13.453 4.234 1 88.88 191 LEU B C 1
ATOM 2944 O O . LEU B 1 191 ? 18.688 14.383 3.662 1 88.88 191 LEU B O 1
ATOM 2948 N N . SER B 1 192 ? 18.375 13.117 5.461 1 78.94 192 SER B N 1
ATOM 2949 C CA . SER B 1 192 ? 19.625 13.562 6.066 1 78.94 192 SER B CA 1
ATOM 2950 C C . SER B 1 192 ? 20.594 12.391 6.258 1 78.94 192 SER B C 1
ATOM 2952 O O . SER B 1 192 ? 20.156 11.266 6.535 1 78.94 192 SER B O 1
ATOM 2954 N N . LYS B 1 193 ? 21.922 12.57 6.027 1 75.56 193 LYS B N 1
ATOM 2955 C CA . LYS B 1 193 ? 23 11.609 6.203 1 75.56 193 LYS B CA 1
ATOM 2956 C C . LYS B 1 193 ? 23.672 11.773 7.57 1 75.56 193 LYS B C 1
ATOM 2958 O O . LYS B 1 193 ? 23.719 12.883 8.109 1 75.56 193 LYS B O 1
#

Foldseek 3Di:
DLVQLVLLVVLLVLLLVLLVLVVVALDPPSLVVNLVSLLVSLVSQLVLLVVVLVLVVVLVPPNVLSVLLNVLSNQLSVLSNQLSNQDCVRPVVSNVVSVCSNQVSLLVSLVSVLVCQVVGPDDPPCVPLNVVSVVLSVLLVVLQVVLVVCVVVPVNVSSSVSVSVSSSSSSVSSSSCSSVCVPPDDDDDDDDD/DLVQLVLLVVLLVLLLVLLVLLVVALDPPSLVVNLVSLLVSLVSQLVLLVVVLVLVVVLVPPNVLSVLLNVLSNQLSVLSNQLSNQDCVRPVVSNVVSVCSNQVSLLVSLVSVLVCQVVGDDDPPCVPLNVVSVVLSVLLVVLQVVLVVCVVVPVNVSSSVSSSVSSSSSSVSSSSCSSVCVPPDDDDDDDDD

pLDDT: mean 91.43, std 8.61, range [53.41, 98.81]

Sequence (386 aa):
MLLWLLLPICFTAIGLVGIAAVYCGSYQPESCIFSQICNICSLLGMLIVVIRYQQIQDLDCHPKTNMACLALGLTSSSGISLMGNFQHSALMVLHFFGMFLAFIPGLVYFALQLWQMYHSAPCHHKHWLGPLRVACCSACTVLLFTAMVLFGVDHIPGAVACEGLVVTLFFCQFGLLAVDFKQIDSLKLSLSKMLLWLLLPICFTAIGLVGIAAVYCGSYQPESCIFSQICNICSLLGMLIVVIRYQQIQDLDCHPKTNMACLALGLTSSSGISLMGNFQHSALMVLHFFGMFLAFIPGLVYFALQLWQMYHSAPCHHKHWLGPLRVACCSACTVLLFTAMVLFGVDHIPGAVACEGLVVTLFFCQFGLLAVDFKQIDSLKLSLSK

Solvent-accessible surface area (backbone atoms only — not comparable to full-atom values): 18728 Å² total; per-residue (Å²): 77,70,67,58,27,45,51,26,45,49,36,24,54,51,45,56,54,34,56,63,34,53,81,64,16,85,43,78,52,38,31,29,53,32,19,46,42,26,42,53,35,17,52,46,41,36,51,50,35,53,50,52,37,50,60,45,55,73,68,73,56,62,63,67,61,45,50,49,36,40,53,24,30,42,44,11,19,50,11,35,32,41,27,27,37,24,40,63,84,60,36,45,68,53,15,52,49,10,45,48,34,25,48,53,37,32,50,51,25,51,51,50,50,51,52,44,57,75,71,44,77,88,54,94,55,45,85,58,51,45,58,50,51,50,51,51,52,51,50,37,54,51,30,51,52,48,19,54,52,29,46,72,72,66,37,52,72,60,16,53,51,28,47,52,50,33,52,51,49,51,33,47,57,48,26,56,46,21,69,70,28,61,58,37,47,44,80,46,79,46,76,41,107,77,70,66,59,25,44,52,26,44,48,36,25,53,51,45,56,53,34,56,63,34,54,82,64,16,87,44,78,54,37,30,29,54,31,20,45,44,26,40,52,36,17,50,47,40,35,50,51,34,53,52,52,39,50,60,45,56,72,68,72,56,62,63,68,62,45,50,50,34,38,54,24,30,43,44,11,20,49,10,36,31,41,27,29,36,24,42,64,86,61,37,46,68,54,16,51,49,10,46,48,34,25,49,54,37,32,50,51,26,52,50,49,51,51,51,44,58,75,70,42,76,88,55,93,54,44,85,57,50,44,59,50,51,50,50,50,52,50,50,36,53,53,32,51,52,49,19,53,52,29,46,73,72,66,38,53,72,60,15,51,52,29,47,52,50,35,51,52,48,50,32,48,56,48,25,56,45,22,68,69,28,60,58,38,48,44,79,45,78,45,77,41,105